Protein AF-0000000080256092 (afdb_homodimer)

Sequence (604 aa):
MPARNSEMHEEQRSQATSDVNTTTQETVRDSHRGDVFIAKLESSNLKTVIRILKSISSKKIAHFHAVESGIKFIIQEPGRFQMTAYLAKELFVQYDCRKGEVRFKVSLENVLNSLQMFVGIHGQATTALFTYKGEGHALKIQIEESGFHTDCEIKTINVDELVEVDFRHEDRLCRVICKSDCMRDAFQSILFWPSTAVTIKMSNRAPYFTLETVSDQGTSAATISKDSDYIENFECPNDIRFGYRQLMIKQAQKALAISEKTSIRIDGRGVLLMQFMIRTEEEVTTFIEFGCVPHIDVDEHEMPARNSEMHEEQRSQATSDVNTTTQETVRDSHRGDVFIAKLESSNLKTVIRILKSISSKKIAHFHAVESGIKFIIQEPGRFQMTAYLAKELFVQYDCRKGEVRFKVSLENVLNSLQMFVGIHGQATTALFTYKGEGHALKIQIEESGFHTDCEIKTINVDELVEVDFRHEDRLCRVICKSDCMRDAFQSILFWPSTAVTIKMSNRAPYFTLETVSDQGTSAATISKDSDYIENFECPNDIRFGYRQLMIKQAQKALAISEKTSIRIDGRGVLLMQFMIRTEEEVTTFIEFGCVPHIDVDEHE

Foldseek 3Di:
DDPDPPVPPPPDPPPPPCPDDPPPVVVVVVVQPLFQWKFKAKQQLLVVVLLQLVLLADQFKWKWKDAPQFIWTWDDDFPFKIKIWTDGNVRTPDTHRNVRMDIWIFHSVLVSVVSVVPNPDDPWMKMWMWTHNHPPAWIWIWMDTPNDIDIDTTDIHHDDDDRDQDDDPVQWQWKWKFFLVVVLVQLVQFLPDDAQKWKWKADPDPVGTKIKGDDPVGITMDGHRCPDPGTPDITHHHIDMFIGGSVLVVSCNSQSVQAGMKMWIAGPQRKIKIKGWHAGPVRDIIIMIMIGGTDDPPPPPD/DDDDCPPPPPPPPPPPPPPDDPPVVVVVVPVQPLFQWKFKAKQQLLVVVLLQLVLLADQFKWKWKDAPQFIWTWDDDPPFKIKIWTDGNVRTPDTHRNVRMDIWIFHSVLVSVVSVVANPPPDWMKMWMWTHNHPPAWIWIWMDTPNDIDIDTTDIHHDDDDRDQDADPVQWQWKWKFFLVVVLVQLVQFLPDDAQKWKWKAEPDPVGTKIKGDDPVGITMDGHRCPDPGTPDITHHHIDMFIGGSVLVVSCNSQSVQAGMKMWIAGPQRKIKIKGWHAGPVRDIIIMIMIGGTDDPPPPPD

Structure (mmCIF, N/CA/C/O backbone):
data_AF-0000000080256092-model_v1
#
loop_
_entity.id
_entity.type
_entity.pdbx_description
1 polymer 'Cell cycle checkpoint protein RAD1'
#
loop_
_atom_site.group_PDB
_atom_site.id
_atom_site.type_symbol
_atom_site.label_atom_id
_atom_site.label_alt_id
_atom_site.label_comp_id
_atom_site.label_asym_id
_atom_site.label_entity_id
_atom_site.label_seq_id
_atom_site.pdbx_PDB_ins_code
_atom_site.Cartn_x
_atom_site.Cartn_y
_atom_site.Cartn_z
_atom_site.occupancy
_atom_site.B_iso_or_equiv
_atom_site.auth_seq_id
_atom_site.auth_comp_id
_atom_site.auth_asym_id
_atom_site.auth_atom_id
_atom_site.pdbx_PDB_model_num
ATOM 1 N N . MET A 1 1 ? -65.938 50.094 -47.875 1 21.72 1 MET A N 1
ATOM 2 C CA . MET A 1 1 ? -66.25 50.094 -46.438 1 21.72 1 MET A CA 1
ATOM 3 C C . MET A 1 1 ? -64.938 49.875 -45.656 1 21.72 1 MET A C 1
ATOM 5 O O . MET A 1 1 ? -64 49.281 -46.156 1 21.72 1 MET A O 1
ATOM 9 N N . PRO A 1 2 ? -64.75 50.562 -44.375 1 21.36 2 PRO A N 1
ATOM 10 C CA . PRO A 1 2 ? -63.812 50.844 -43.25 1 21.36 2 PRO A CA 1
ATOM 11 C C . PRO A 1 2 ? -63.25 49.562 -42.625 1 21.36 2 PRO A C 1
ATOM 13 O O . PRO A 1 2 ? -63.969 48.656 -42.281 1 21.36 2 PRO A O 1
ATOM 16 N N . ALA A 1 3 ? -62.031 49.219 -43.188 1 20.95 3 ALA A N 1
ATOM 17 C CA . ALA A 1 3 ? -61.062 48.125 -42.969 1 20.95 3 ALA A CA 1
ATOM 18 C C . ALA A 1 3 ? -60.875 47.906 -41.469 1 20.95 3 ALA A C 1
ATOM 20 O O . ALA A 1 3 ? -61 46.75 -41 1 20.95 3 ALA A O 1
ATOM 21 N N . ARG A 1 4 ? -59.969 48.688 -40.781 1 20.55 4 ARG A N 1
ATOM 22 C CA . ARG A 1 4 ? -58.719 48.375 -40.094 1 20.55 4 ARG A CA 1
ATOM 23 C C . ARG A 1 4 ? -58.938 48.281 -38.594 1 20.55 4 ARG A C 1
ATOM 25 O O . ARG A 1 4 ? -58.75 49.281 -37.875 1 20.55 4 ARG A O 1
ATOM 32 N N . ASN A 1 5 ? -60.031 47.938 -38.094 1 20.33 5 ASN A N 1
ATOM 33 C CA . ASN A 1 5 ? -60.438 48.094 -36.719 1 20.33 5 ASN A CA 1
ATOM 34 C C . ASN A 1 5 ? -59.531 47.312 -35.75 1 20.33 5 ASN A C 1
ATOM 36 O O . ASN A 1 5 ? -59.844 46.156 -35.406 1 20.33 5 ASN A O 1
ATOM 40 N N . SER A 1 6 ? -58.125 47.188 -36.219 1 25.34 6 SER A N 1
ATOM 41 C CA . SER A 1 6 ? -57.25 46.219 -35.562 1 25.34 6 SER A CA 1
ATOM 42 C C . SER A 1 6 ? -57.094 46.531 -34.094 1 25.34 6 SER A C 1
ATOM 44 O O . SER A 1 6 ? -56.312 47.406 -33.688 1 25.34 6 SER A O 1
ATOM 46 N N . GLU A 1 7 ? -58.156 46.688 -33.312 1 23.16 7 GLU A N 1
ATOM 47 C CA . GLU A 1 7 ? -58.281 47 -31.875 1 23.16 7 GLU A CA 1
ATOM 48 C C . GLU A 1 7 ? -57.469 46.031 -31.031 1 23.16 7 GLU A C 1
ATOM 50 O O . GLU A 1 7 ? -57.812 44.875 -30.844 1 23.16 7 GLU A O 1
ATOM 55 N N . MET A 1 8 ? -56.062 45.938 -31.359 1 23.81 8 MET A N 1
ATOM 56 C CA . MET A 1 8 ? -55.094 45.062 -30.703 1 23.81 8 MET A CA 1
ATOM 57 C C . MET A 1 8 ? -55.094 45.281 -29.188 1 23.81 8 MET A C 1
ATOM 59 O O . MET A 1 8 ? -54.906 46.406 -28.719 1 23.81 8 MET A O 1
ATOM 63 N N . HIS A 1 9 ? -55.875 44.438 -28.406 1 21.67 9 HIS A N 1
ATOM 64 C CA . HIS A 1 9 ? -56.219 44.25 -27 1 21.67 9 HIS A CA 1
ATOM 65 C C . HIS A 1 9 ? -54.969 44.219 -26.125 1 21.67 9 HIS A C 1
ATOM 67 O O . HIS A 1 9 ? -54 43.531 -26.453 1 21.67 9 HIS A O 1
ATOM 73 N N . GLU A 1 10 ? -54.531 45.344 -25.594 1 22.73 10 GLU A N 1
ATOM 74 C CA . GLU A 1 10 ? -53.531 45.75 -24.609 1 22.73 10 GLU A CA 1
ATOM 75 C C . GLU A 1 10 ? -53.562 44.844 -23.391 1 22.73 10 GLU A C 1
ATOM 77 O O . GLU A 1 10 ? -54.5 44.906 -22.594 1 22.73 10 GLU A O 1
ATOM 82 N N . GLU A 1 11 ? -53.312 43.5 -23.594 1 21.84 11 GLU A N 1
ATOM 83 C CA . GLU A 1 11 ? -53.312 42.531 -22.484 1 21.84 11 GLU A CA 1
ATOM 84 C C . GLU A 1 11 ? -52.438 43.031 -21.328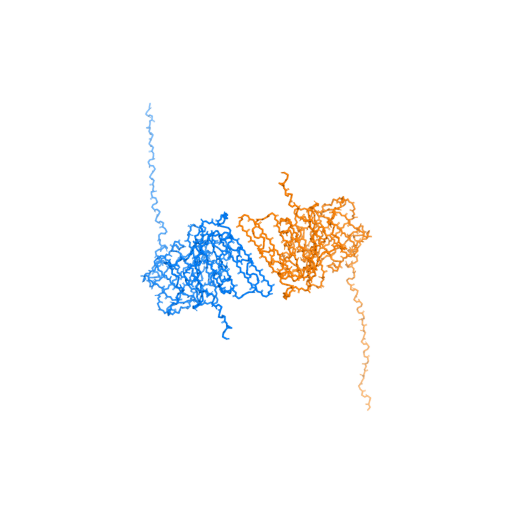 1 21.84 11 GLU A C 1
ATOM 86 O O . GLU A 1 11 ? -51.281 43.438 -21.547 1 21.84 11 GLU A O 1
ATOM 91 N N . GLN A 1 12 ? -52.969 43.5 -20.25 1 19.78 12 GLN A N 1
ATOM 92 C CA . GLN A 1 12 ? -52.531 43.938 -18.938 1 19.78 12 GLN A CA 1
ATOM 93 C C . GLN A 1 12 ? -51.656 42.875 -18.266 1 19.78 12 GLN A C 1
ATOM 95 O O . GLN A 1 12 ? -52.094 41.781 -18 1 19.78 12 GLN A O 1
ATOM 100 N N . ARG A 1 13 ? -50.312 42.781 -18.578 1 20.08 13 ARG A N 1
ATOM 101 C CA . ARG A 1 13 ? -49.25 42 -17.969 1 20.08 13 ARG A CA 1
ATOM 102 C C . ARG A 1 13 ? -49.219 42.188 -16.469 1 20.08 13 ARG A C 1
ATOM 104 O O . ARG A 1 13 ? -48.875 43.281 -15.984 1 20.08 13 ARG A O 1
ATOM 111 N N . SER A 1 14 ? -50.219 41.656 -15.719 1 21.25 14 SER A N 1
ATOM 112 C CA . SER A 1 14 ? -50.188 41.656 -14.266 1 21.25 14 SER A CA 1
ATOM 113 C C . SER A 1 14 ? -48.844 41.156 -13.727 1 21.25 14 SER A C 1
ATOM 115 O O . SER A 1 14 ? -48.344 40.125 -14.164 1 21.25 14 SER A O 1
ATOM 117 N N . GLN A 1 15 ? -47.938 42.062 -13.469 1 20.92 15 GLN A N 1
ATOM 118 C CA . GLN A 1 15 ? -46.656 41.906 -12.773 1 20.92 15 GLN A CA 1
ATOM 119 C C . GLN A 1 15 ? -46.812 41.188 -11.445 1 20.92 15 GLN A C 1
ATOM 121 O O . GLN A 1 15 ? -47.344 41.75 -10.484 1 20.92 15 GLN A O 1
ATOM 126 N N . ALA A 1 16 ? -47.219 39.875 -11.422 1 27.52 16 ALA A N 1
ATOM 127 C CA . ALA A 1 16 ? -47.188 39.062 -10.211 1 27.52 16 ALA A CA 1
ATOM 128 C C . ALA A 1 16 ? -45.875 39.188 -9.477 1 27.52 16 ALA A C 1
ATOM 130 O O . ALA A 1 16 ? -44.812 38.812 -10 1 27.52 16 ALA A O 1
ATOM 131 N N . THR A 1 17 ? -45.688 40.312 -8.719 1 24.11 17 THR A N 1
ATOM 132 C CA . THR A 1 17 ? -44.625 40.562 -7.773 1 24.11 17 THR A CA 1
ATOM 133 C C . THR A 1 17 ? -44.438 39.344 -6.848 1 24.11 17 THR A C 1
ATOM 135 O O . THR A 1 17 ? -45.344 39 -6.105 1 24.11 17 THR A O 1
ATOM 138 N N . SER A 1 18 ? -43.719 38.344 -7.316 1 26.69 18 SER A N 1
ATOM 139 C CA . SER A 1 18 ? -43.312 37.156 -6.578 1 26.69 18 SER A CA 1
ATOM 140 C C . SER A 1 18 ? -42.688 37.531 -5.234 1 26.69 18 SER A C 1
ATOM 142 O O . SER A 1 18 ? -41.625 38.156 -5.18 1 26.69 18 SER A O 1
ATOM 144 N N . ASP A 1 19 ? -43.5 37.906 -4.262 1 30.81 19 ASP A N 1
ATOM 145 C CA . ASP A 1 19 ? -43.094 38.062 -2.861 1 30.81 19 ASP A CA 1
ATOM 146 C C . ASP A 1 19 ? -42.406 36.781 -2.355 1 30.81 19 ASP A C 1
ATOM 148 O O . ASP A 1 19 ? -43.062 35.844 -1.94 1 30.81 19 ASP A O 1
ATOM 152 N N . VAL A 1 20 ? -41.5 36.156 -3.076 1 29.36 20 VAL A N 1
ATOM 153 C CA . VAL A 1 20 ? -40.812 34.906 -2.736 1 29.36 20 VAL A CA 1
ATOM 154 C C . VAL A 1 20 ? -40.375 34.938 -1.275 1 29.36 20 VAL A C 1
ATOM 156 O O . VAL A 1 20 ? -40.281 36.031 -0.674 1 29.36 20 VAL A O 1
ATOM 159 N N . ASN A 1 21 ? -39.5 33.844 -0.81 1 31 21 ASN A N 1
ATOM 160 C CA . ASN A 1 21 ? -38.969 32.938 0.208 1 31 21 ASN A CA 1
ATOM 161 C C . ASN A 1 21 ? -37.938 33.625 1.098 1 31 21 ASN A C 1
ATOM 163 O O . ASN A 1 21 ? -36.781 33.219 1.142 1 31 21 ASN A O 1
ATOM 167 N N . THR A 1 22 ? -37.938 34.969 1.221 1 34.88 22 THR A N 1
ATOM 168 C CA . THR A 1 22 ? -37 35.656 2.074 1 34.88 22 THR A CA 1
ATOM 169 C C . THR A 1 22 ? -37.219 35.281 3.541 1 34.88 22 THR A C 1
ATOM 171 O O . THR A 1 22 ? -36.375 35.594 4.395 1 34.88 22 THR A O 1
ATOM 174 N N . THR A 1 23 ? -38.281 34.781 3.885 1 35.56 23 THR A N 1
ATOM 175 C CA . THR A 1 23 ? -38.656 34.719 5.293 1 35.56 23 THR A CA 1
ATOM 176 C C . THR A 1 23 ? -37.781 33.719 6.043 1 35.56 23 THR A C 1
ATOM 178 O O . THR A 1 23 ? -37.375 33.969 7.176 1 35.56 23 THR A O 1
ATOM 181 N N . THR A 1 24 ? -37.531 32.531 5.441 1 38.38 24 THR A N 1
ATOM 182 C CA . THR A 1 24 ? -36.938 31.469 6.238 1 38.38 24 THR A CA 1
ATOM 183 C C . THR A 1 24 ? -35.469 31.75 6.531 1 38.38 24 THR A C 1
ATOM 185 O O . THR A 1 24 ? -34.938 31.266 7.523 1 38.38 24 THR A O 1
ATOM 188 N N . GLN A 1 25 ? -34.812 32.5 5.734 1 38.47 25 GLN A N 1
ATOM 189 C CA . GLN A 1 25 ? -33.406 32.781 6 1 38.47 25 GLN A CA 1
ATOM 190 C C . GLN A 1 25 ? -33.25 33.719 7.191 1 38.47 25 GLN A C 1
ATOM 192 O O . GLN A 1 25 ? -32.25 33.719 7.883 1 38.47 25 GLN A O 1
ATOM 197 N N . GLU A 1 26 ? -34.156 34.594 7.434 1 40.19 26 GLU A N 1
ATOM 198 C CA . GLU A 1 26 ? -34.062 35.625 8.484 1 40.19 26 GLU A CA 1
ATOM 199 C C . GLU A 1 26 ? -34.219 34.969 9.867 1 40.19 26 GLU A C 1
ATOM 201 O O . GLU A 1 26 ? -33.562 35.375 10.82 1 40.19 26 GLU A O 1
ATOM 206 N N . THR A 1 27 ? -35.031 33.969 10.062 1 42.28 27 THR A N 1
ATOM 207 C CA . THR A 1 27 ? -35.312 33.406 11.375 1 42.28 27 THR A CA 1
ATOM 208 C C . THR A 1 27 ? -34.125 32.625 11.906 1 42.28 27 THR A C 1
ATOM 210 O O . THR A 1 27 ? -33.906 32.531 13.125 1 42.28 27 THR A O 1
ATOM 213 N N . VAL A 1 28 ? -33.406 31.938 11.148 1 45.72 28 VAL A N 1
ATOM 214 C CA . VAL A 1 28 ? -32.25 31.203 11.633 1 45.72 28 VAL A CA 1
ATOM 215 C C . VAL A 1 28 ? -31.141 32.156 12.047 1 45.72 28 VAL A C 1
ATOM 217 O O . VAL A 1 28 ? -30.281 31.828 12.867 1 45.72 28 VAL A O 1
ATOM 220 N N . ARG A 1 29 ? -31.031 33.281 11.445 1 46.31 29 ARG A N 1
ATOM 221 C CA . ARG A 1 29 ? -30.031 34.281 11.812 1 46.31 29 ARG A CA 1
ATOM 222 C C . ARG A 1 29 ? -30.25 34.781 13.234 1 46.31 29 ARG A C 1
ATOM 224 O O . ARG A 1 29 ? -29.281 35.062 13.953 1 46.31 29 ARG A O 1
ATOM 231 N N . ASP A 1 30 ? -31.484 34.875 13.594 1 53.22 30 ASP A N 1
ATOM 232 C CA . ASP A 1 30 ? -31.812 35.531 14.859 1 53.22 30 ASP A CA 1
ATOM 233 C C . ASP A 1 30 ? -31.516 34.594 16.031 1 53.22 30 ASP A C 1
ATOM 235 O O . ASP A 1 30 ? -31.109 35.062 17.109 1 53.22 30 ASP A O 1
ATOM 239 N N . SER A 1 31 ? -31.609 33.25 15.844 1 64.19 31 SER A N 1
ATOM 240 C CA . SER A 1 31 ? -31.578 32.344 16.984 1 64.19 31 SER A CA 1
ATOM 241 C C . SER A 1 31 ? -30.156 32.156 17.5 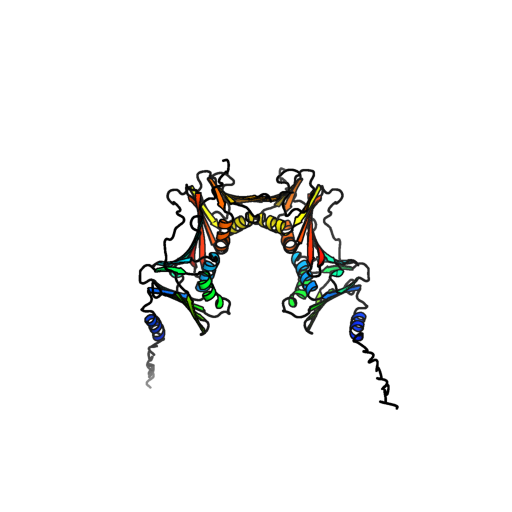1 64.19 31 SER A C 1
ATOM 243 O O . SER A 1 31 ? -29.953 31.641 18.609 1 64.19 31 SER A O 1
ATOM 245 N N . HIS A 1 32 ? -29.203 32.688 16.844 1 73 32 HIS A N 1
ATOM 246 C CA . HIS A 1 32 ? -27.844 32.438 17.328 1 73 32 HIS A CA 1
ATOM 247 C C . HIS A 1 32 ? -27.125 33.75 17.609 1 73 32 HIS A C 1
ATOM 249 O O . HIS A 1 32 ? -25.922 33.875 17.375 1 73 32 HIS A O 1
ATOM 255 N N . ARG A 1 33 ? -27.906 34.719 18.016 1 75.44 33 ARG A N 1
ATOM 256 C CA . ARG A 1 33 ? -27.375 36.031 18.281 1 75.44 33 ARG A CA 1
ATOM 257 C C . ARG A 1 33 ? -26.359 36 19.422 1 75.44 33 ARG A C 1
ATOM 259 O O . ARG A 1 33 ? -25.406 36.781 19.438 1 75.44 33 ARG A O 1
ATOM 266 N N . GLY A 1 34 ? -26.484 35.031 20.25 1 85.75 34 GLY A N 1
ATOM 267 C CA . GLY A 1 34 ? -25.609 34.969 21.391 1 85.75 34 GLY A CA 1
ATOM 268 C C . GLY A 1 34 ? -24.375 34.125 21.156 1 85.75 34 GLY A C 1
ATOM 269 O O . GLY A 1 34 ? -23.453 34.094 21.969 1 85.75 34 GLY A O 1
ATOM 270 N N . ASP A 1 35 ? -24.297 33.594 20.016 1 92.38 35 ASP A N 1
ATOM 271 C CA . ASP A 1 35 ? -23.156 32.719 19.734 1 92.38 35 ASP A CA 1
ATOM 272 C C . ASP A 1 35 ? -21.953 33.531 19.25 1 92.38 35 ASP A C 1
ATOM 274 O O . ASP A 1 35 ? -22.109 34.438 18.438 1 92.38 35 ASP A O 1
ATOM 278 N N . VAL A 1 36 ? -20.812 33.281 19.797 1 93.75 36 VAL A N 1
ATOM 279 C CA . VAL A 1 36 ? -19.594 34 19.438 1 93.75 36 VAL A CA 1
ATOM 280 C C . VAL A 1 36 ? -18.984 33.375 18.188 1 93.75 36 VAL A C 1
ATOM 282 O O . VAL A 1 36 ? -18.125 34 17.547 1 93.75 36 VAL A O 1
ATOM 285 N N . PHE A 1 37 ? -19.391 32.219 17.875 1 94.56 37 PHE A N 1
ATOM 286 C CA . PHE A 1 37 ? -18.891 31.516 16.703 1 94.56 37 PHE A CA 1
ATOM 287 C C . PHE A 1 37 ? -20 30.719 16.016 1 94.56 37 PHE A C 1
ATOM 289 O O . PHE A 1 37 ? -20.766 30.016 16.688 1 94.56 37 PHE A O 1
ATOM 296 N N . ILE A 1 38 ? -20.094 30.875 14.695 1 95.12 38 ILE A N 1
ATOM 297 C CA . ILE A 1 38 ? -21.062 30.156 13.875 1 95.12 38 ILE A CA 1
ATOM 298 C C . ILE A 1 38 ? -20.406 29.75 12.547 1 95.12 38 ILE A C 1
ATOM 300 O O . ILE A 1 38 ? -19.766 30.578 11.898 1 95.12 38 ILE A O 1
ATOM 304 N N . ALA A 1 39 ? -20.516 28.531 12.211 1 96.62 39 ALA A N 1
ATOM 305 C CA . ALA A 1 39 ? -20.047 28.062 10.914 1 96.62 39 ALA A CA 1
ATOM 306 C C . ALA A 1 39 ? -20.953 26.969 10.359 1 96.62 39 ALA A C 1
ATOM 308 O O . ALA A 1 39 ? -21.359 26.047 11.086 1 96.62 39 ALA A O 1
ATOM 309 N N . LYS A 1 40 ? -21.266 27.109 9.086 1 95.25 40 LYS A N 1
ATOM 310 C CA . LYS A 1 40 ? -22.172 26.156 8.461 1 95.25 40 LYS A CA 1
ATOM 311 C C . LYS A 1 40 ? -21.531 25.5 7.238 1 95.25 40 LYS A C 1
ATOM 313 O O . LYS A 1 40 ? -20.953 26.188 6.395 1 95.25 40 LYS A O 1
ATOM 318 N N . LEU A 1 41 ? -21.641 24.203 7.191 1 92.06 41 LEU A N 1
ATOM 319 C CA . LEU A 1 41 ? -21.156 23.406 6.07 1 92.06 41 LEU A CA 1
ATOM 320 C C . LEU A 1 41 ? -22.312 22.734 5.344 1 92.06 41 LEU A C 1
ATOM 322 O O . LEU A 1 41 ? -23.297 22.328 5.973 1 92.06 41 LEU A O 1
ATOM 326 N N . GLU A 1 42 ? -22.031 22.609 4.023 1 88.88 42 GLU A N 1
ATOM 327 C CA . GLU A 1 42 ? -23.016 21.875 3.232 1 88.88 42 GLU A CA 1
ATOM 328 C C . GLU A 1 42 ? -22.375 20.734 2.455 1 88.88 42 GLU A C 1
ATOM 330 O O . GLU A 1 42 ? -21.234 20.859 2 1 88.88 42 GLU A O 1
ATOM 335 N N . SER A 1 43 ? -23.062 19.656 2.148 1 81.94 43 SER A N 1
ATOM 336 C CA . SER A 1 43 ? -22.875 18.453 1.362 1 81.94 43 SER A CA 1
ATOM 337 C C . SER A 1 43 ? -21.406 18.188 1.092 1 81.94 43 SER A C 1
ATOM 339 O O . SER A 1 43 ? -20.641 17.859 2.01 1 81.94 43 SER A O 1
ATOM 341 N N . SER A 1 44 ? -20.859 18.609 -0.155 1 81 44 SER A N 1
ATOM 342 C CA . SER A 1 44 ? -19.531 18.203 -0.617 1 81 44 SER A CA 1
ATOM 343 C C . SER A 1 44 ? -18.438 18.734 0.309 1 81 44 SER A C 1
ATOM 345 O O . SER A 1 44 ? -17.5 18.016 0.651 1 81 44 SER A O 1
ATOM 347 N N . ASN A 1 45 ? -18.672 19.875 0.831 1 88 45 ASN A N 1
ATOM 348 C CA . ASN A 1 45 ? -17.656 20.453 1.7 1 88 45 ASN A CA 1
ATOM 349 C C . ASN A 1 45 ? -17.641 19.797 3.076 1 88 45 ASN A C 1
ATOM 351 O O . ASN A 1 45 ? -16.594 19.672 3.709 1 88 45 ASN A O 1
ATOM 355 N N . LEU A 1 46 ? -18.766 19.375 3.436 1 90.5 46 LEU A N 1
ATOM 356 C CA . LEU A 1 46 ? -18.828 18.641 4.695 1 90.5 46 LEU A CA 1
ATOM 357 C C . LEU A 1 46 ? -18.031 17.344 4.617 1 90.5 46 LEU A C 1
ATOM 359 O O . LEU A 1 46 ? -17.25 17.047 5.527 1 90.5 46 LEU A O 1
ATOM 363 N N . LYS A 1 47 ? -18.172 16.672 3.539 1 89.19 47 LYS A N 1
ATOM 364 C CA . LYS A 1 47 ? -17.422 15.438 3.338 1 89.19 47 LYS A CA 1
ATOM 365 C C . LYS A 1 47 ? -15.922 15.703 3.355 1 89.19 47 LYS A C 1
ATOM 367 O O . LYS A 1 47 ? -15.156 14.945 3.961 1 89.19 47 LYS A O 1
ATOM 372 N N . THR A 1 48 ? -15.562 16.734 2.746 1 90.88 48 THR A N 1
ATOM 373 C CA . THR A 1 48 ? -14.156 17.094 2.674 1 90.88 48 THR A CA 1
ATOM 374 C C . THR A 1 48 ? -13.609 17.422 4.059 1 90.88 48 THR A C 1
ATOM 376 O O . THR A 1 48 ? -12.516 16.969 4.426 1 90.88 48 THR A O 1
ATOM 379 N N . VAL A 1 49 ? -14.359 18.141 4.762 1 93.25 49 VAL A N 1
ATOM 380 C CA . VAL A 1 49 ? -13.93 18.531 6.098 1 93.25 49 VAL A CA 1
ATOM 381 C C . VAL A 1 49 ? -13.789 17.297 6.984 1 93.25 49 VAL A C 1
ATOM 383 O O . VAL A 1 49 ? -12.82 17.188 7.738 1 93.25 49 VAL A O 1
ATOM 386 N N . ILE A 1 50 ? -14.672 16.453 6.844 1 93.25 50 ILE A N 1
ATOM 387 C CA . ILE A 1 50 ? -14.602 15.211 7.617 1 93.25 50 ILE A CA 1
ATOM 388 C C . ILE A 1 50 ? -13.328 14.445 7.258 1 93.25 50 ILE A C 1
ATOM 390 O O . ILE A 1 50 ? -12.625 13.953 8.141 1 93.25 50 ILE A O 1
ATOM 394 N N . ARG A 1 51 ? -13.016 14.383 6.004 1 93.19 51 ARG A N 1
ATOM 395 C CA . ARG A 1 51 ? -11.82 13.695 5.535 1 93.19 51 ARG A CA 1
ATOM 396 C C . ARG A 1 51 ? -10.562 14.336 6.113 1 93.19 51 ARG A C 1
ATOM 398 O O . ARG A 1 51 ? -9.641 13.641 6.535 1 93.19 51 ARG A O 1
ATOM 405 N N . ILE A 1 52 ? -10.562 15.594 6.145 1 95.5 52 ILE A N 1
ATOM 406 C CA . ILE A 1 52 ? -9.43 16.344 6.66 1 95.5 52 ILE A CA 1
ATOM 407 C C . ILE A 1 52 ? -9.258 16.062 8.148 1 95.5 52 ILE A C 1
ATOM 409 O O . ILE A 1 52 ? -8.156 15.742 8.609 1 95.5 52 ILE A O 1
ATOM 413 N N . LEU A 1 53 ? -10.312 16.125 8.852 1 95.44 53 LEU A N 1
ATOM 414 C CA . LEU A 1 53 ? -10.242 15.914 10.297 1 95.44 53 LEU A CA 1
ATOM 415 C C . LEU A 1 53 ? -9.875 14.469 10.625 1 95.44 53 LEU A C 1
ATOM 417 O O . LEU A 1 53 ? -9.148 14.211 11.586 1 95.44 53 LEU A O 1
ATOM 421 N N . LYS A 1 54 ? -10.328 13.578 9.797 1 94.5 54 LYS A N 1
ATOM 422 C CA . LYS A 1 54 ? -9.977 12.172 9.984 1 94.5 54 LYS A CA 1
ATOM 423 C C . LYS A 1 54 ? -8.477 11.945 9.773 1 94.5 54 LYS A C 1
ATOM 425 O O . LYS A 1 54 ? -7.879 11.078 10.422 1 94.5 54 LYS A O 1
ATOM 430 N N . SER A 1 55 ? -7.953 12.68 8.945 1 95.94 55 SER A N 1
ATOM 431 C CA . SER A 1 55 ? -6.562 12.477 8.562 1 95.94 55 SER A CA 1
ATOM 432 C C . SER A 1 55 ? -5.613 12.93 9.672 1 95.94 55 SER A C 1
ATOM 434 O O . SER A 1 55 ? -4.438 12.555 9.672 1 95.94 55 SER A O 1
ATOM 436 N N . ILE A 1 56 ? -6.098 13.711 10.562 1 95.62 56 ILE A N 1
ATOM 437 C CA . ILE A 1 56 ? -5.223 14.133 11.656 1 95.62 56 ILE A CA 1
ATOM 438 C C . ILE A 1 56 ? -5.699 13.516 12.961 1 95.62 56 ILE A C 1
ATOM 440 O O . ILE A 1 56 ? -5.152 13.805 14.031 1 95.62 56 ILE A O 1
ATOM 444 N N . SER A 1 57 ? -6.746 12.734 12.812 1 83.25 57 SER A N 1
ATOM 445 C CA . SER A 1 57 ? -7.422 12.25 14.008 1 83.25 57 SER A CA 1
ATOM 446 C C . SER A 1 57 ? -6.562 11.234 14.758 1 83.25 57 SER A C 1
ATOM 448 O O . SER A 1 57 ? -5.977 10.336 14.141 1 83.25 57 SER A O 1
ATOM 450 N N . SER A 1 58 ? -6.355 11.547 15.891 1 80.44 58 SER A N 1
ATOM 451 C CA . SER A 1 58 ? -5.75 10.695 16.906 1 80.44 58 SER A CA 1
ATOM 452 C C . SER A 1 58 ? -6.574 10.695 18.188 1 80.44 58 SER A C 1
ATOM 454 O O . SER A 1 58 ? -7.629 11.328 18.25 1 80.44 58 SER A O 1
ATOM 456 N N . LYS A 1 59 ? -6.297 9.852 19.078 1 75.69 59 LYS A N 1
ATOM 457 C CA . LYS A 1 59 ? -7.023 9.805 20.344 1 75.69 59 LYS A CA 1
ATOM 458 C C . LYS A 1 59 ? -6.73 11.031 21.203 1 75.69 59 LYS A C 1
ATOM 460 O O . LYS A 1 59 ? -7.309 11.195 22.266 1 75.69 59 LYS A O 1
ATOM 465 N N . LYS A 1 60 ? -6.152 11.992 20.641 1 79.88 60 LYS A N 1
ATOM 466 C CA . LYS A 1 60 ? -5.727 13.164 21.406 1 79.88 60 LYS A CA 1
ATOM 467 C C . LYS A 1 60 ? -6.762 14.281 21.312 1 79.88 60 LYS A C 1
ATOM 469 O O . LYS A 1 60 ? -7.57 14.312 20.391 1 79.88 60 LYS A O 1
ATOM 474 N N . ILE A 1 61 ? -6.707 15.086 22.328 1 92.31 61 ILE A N 1
ATOM 475 C CA . ILE A 1 61 ? -7.52 16.297 22.359 1 92.31 61 ILE A CA 1
ATOM 476 C C . ILE A 1 61 ? -6.938 17.344 21.406 1 92.31 61 ILE A C 1
ATOM 478 O O . ILE A 1 61 ? -5.719 17.531 21.344 1 92.31 61 ILE A O 1
ATOM 482 N N . ALA A 1 62 ? -7.832 18.016 20.703 1 95.19 62 ALA A N 1
ATOM 483 C CA . ALA A 1 62 ? -7.383 18.984 19.703 1 95.19 62 ALA A CA 1
ATOM 484 C C . ALA A 1 62 ? -7.594 20.422 20.203 1 95.19 62 ALA A C 1
ATOM 486 O O . ALA A 1 62 ? -8.539 20.703 20.938 1 95.19 62 ALA A O 1
ATOM 487 N N . HIS A 1 63 ? -6.672 21.266 19.812 1 95.06 63 HIS A N 1
ATOM 488 C CA . HIS A 1 63 ? -6.883 22.703 19.969 1 95.06 63 HIS A CA 1
ATOM 489 C C . HIS A 1 63 ? -7.707 23.266 18.812 1 95.06 63 HIS A C 1
ATOM 491 O O . HIS A 1 63 ? -7.391 23.031 17.641 1 95.06 63 HIS A O 1
ATOM 497 N N . PHE A 1 64 ? -8.758 23.875 19.203 1 96.31 64 PHE A N 1
ATOM 498 C CA . PHE A 1 64 ? -9.586 24.594 18.25 1 96.31 64 PHE A CA 1
ATOM 499 C C . PHE A 1 64 ? -9.258 26.094 18.266 1 96.31 64 PHE A C 1
ATOM 501 O O . PHE A 1 64 ? -9.242 26.719 19.328 1 96.31 64 PHE A O 1
ATOM 508 N N . HIS A 1 65 ? -8.945 26.594 17.047 1 95.94 65 HIS A N 1
ATOM 509 C CA . HIS A 1 65 ? -8.602 28 16.906 1 95.94 65 HIS A CA 1
ATOM 510 C C . HIS A 1 65 ? -9.297 28.609 15.695 1 95.94 65 HIS A C 1
ATOM 512 O O . HIS A 1 65 ? -8.938 28.328 14.555 1 95.94 65 HIS A O 1
ATOM 518 N N . ALA A 1 66 ? -10.281 29.5 15.961 1 96.94 66 ALA A N 1
ATOM 519 C CA . ALA A 1 66 ? -11.008 30.156 14.875 1 96.94 66 ALA A CA 1
ATOM 520 C C . ALA A 1 66 ? -10.695 31.641 14.844 1 96.94 66 ALA A C 1
ATOM 522 O O . ALA A 1 66 ? -10.664 32.312 15.883 1 96.94 66 ALA A O 1
ATOM 523 N N . VAL A 1 67 ? -10.406 32.062 13.656 1 96.62 67 VAL A N 1
ATOM 524 C CA . VAL A 1 67 ? -10.258 33.5 13.375 1 96.62 67 VAL A CA 1
ATOM 525 C C . VAL A 1 67 ? -11.094 33.875 12.148 1 96.62 67 VAL A C 1
ATOM 527 O O . VAL A 1 67 ? -11.891 33.062 11.664 1 96.62 67 VAL A O 1
ATOM 530 N N . GLU A 1 68 ? -10.938 35.031 11.703 1 95.69 68 GLU A N 1
ATOM 531 C CA . GLU A 1 68 ? -11.758 35.531 10.617 1 95.69 68 GLU A CA 1
ATOM 532 C C . GLU A 1 68 ? -11.508 34.75 9.328 1 95.69 68 GLU A C 1
ATOM 534 O O . GLU A 1 68 ? -12.406 34.594 8.5 1 95.69 68 GLU A O 1
ATOM 539 N N . SER A 1 69 ? -10.312 34.25 9.234 1 95.31 69 SER A N 1
ATOM 540 C CA . SER A 1 69 ? -9.93 33.656 7.957 1 95.31 69 SER A CA 1
ATOM 541 C C . SER A 1 69 ? -10.281 32.188 7.914 1 95.31 69 SER A C 1
ATOM 543 O O . SER A 1 69 ? -10.266 31.562 6.844 1 95.31 69 SER A O 1
ATOM 545 N N . GLY A 1 70 ? -10.539 31.594 9.086 1 96.88 70 GLY A N 1
ATOM 546 C CA . GLY A 1 70 ? -10.852 30.172 9.086 1 96.88 70 GLY A CA 1
ATOM 547 C C . GLY A 1 70 ? -10.586 29.5 10.414 1 96.88 70 GLY A C 1
ATOM 548 O O . GLY A 1 70 ? -10.469 30.172 11.445 1 96.88 70 GLY A O 1
ATOM 549 N N . ILE A 1 71 ? -10.539 28.188 10.352 1 97.56 71 ILE A N 1
ATOM 550 C CA . ILE A 1 71 ? -10.422 27.391 11.562 1 97.56 71 ILE A CA 1
ATOM 551 C C . ILE A 1 71 ? -9.164 26.516 11.492 1 97.56 71 ILE A C 1
ATOM 553 O O . ILE A 1 71 ? -8.844 25.969 10.445 1 97.56 71 ILE A O 1
ATOM 557 N N . LYS A 1 72 ? -8.492 26.391 12.617 1 96.56 72 LYS A N 1
ATOM 558 C CA . LYS A 1 72 ? -7.398 25.438 12.766 1 96.56 72 LYS A CA 1
ATOM 559 C C . LYS A 1 72 ? -7.719 24.406 13.836 1 96.56 72 LYS A C 1
ATOM 561 O O . LYS A 1 72 ? -8.172 24.75 14.93 1 96.56 72 LYS A O 1
ATOM 566 N N . PHE A 1 73 ? -7.531 23.203 13.492 1 96.44 73 PHE A N 1
ATOM 567 C CA . PHE A 1 73 ? -7.465 22.109 14.461 1 96.44 73 PHE A CA 1
ATOM 568 C C . PHE A 1 73 ? -6.027 21.656 14.656 1 96.44 73 PHE A C 1
ATOM 570 O O . PHE A 1 73 ? -5.34 21.328 13.68 1 96.44 73 PHE A O 1
ATOM 577 N N . ILE A 1 74 ? -5.582 21.609 15.922 1 95.44 74 ILE A N 1
ATOM 578 C CA . ILE A 1 74 ? -4.184 21.281 16.188 1 95.44 74 ILE A CA 1
ATOM 579 C C . ILE A 1 74 ? -4.098 20.109 17.156 1 95.44 74 ILE A C 1
ATOM 581 O O . ILE A 1 74 ? -4.695 20.156 18.234 1 95.44 74 ILE A O 1
ATOM 585 N N . ILE A 1 75 ? -3.414 19.125 16.719 1 94.31 75 ILE A N 1
ATOM 586 C CA . ILE A 1 75 ? -3.062 18.031 17.609 1 94.31 75 ILE A CA 1
ATOM 587 C C . ILE A 1 75 ? -1.552 18 17.828 1 94.31 75 ILE A C 1
ATOM 589 O O . ILE A 1 75 ? -0.779 18.281 16.906 1 94.31 75 ILE A O 1
ATOM 593 N N . GLN A 1 76 ? -1.203 17.734 19.094 1 91.12 76 GLN A N 1
ATOM 594 C CA . GLN A 1 76 ? 0.236 17.781 19.328 1 91.12 76 GLN A CA 1
ATOM 595 C C . GLN A 1 76 ? 0.652 16.812 20.422 1 91.12 76 GLN A C 1
ATOM 597 O O . GLN A 1 76 ? -0.171 16.391 21.234 1 91.12 76 GLN A O 1
ATOM 602 N N . GLU A 1 77 ? 1.775 16.344 20.297 1 90 77 GLU A N 1
ATOM 603 C CA . GLU A 1 77 ? 2.598 15.797 21.359 1 90 77 GLU A CA 1
ATOM 604 C C . GLU A 1 77 ? 3.781 16.703 21.672 1 90 77 GLU A C 1
ATOM 606 O O . GLU A 1 77 ? 4.785 16.703 20.953 1 90 77 GLU A O 1
ATOM 611 N N . PRO A 1 78 ? 3.529 17.469 22.734 1 86.38 78 PRO A N 1
ATOM 612 C CA . PRO A 1 78 ? 4.512 18.516 23 1 86.38 78 PRO A CA 1
ATOM 613 C C . PRO A 1 78 ? 5.949 18.016 22.953 1 86.38 78 PRO A C 1
ATOM 615 O O . PRO A 1 78 ? 6.27 16.984 23.531 1 86.38 78 PRO A O 1
ATOM 618 N N . GLY A 1 79 ? 6.719 18.703 22.219 1 87.62 79 GLY A N 1
ATOM 619 C CA . GLY A 1 79 ? 8.133 18.406 22.094 1 87.62 79 GLY A CA 1
ATOM 620 C C . GLY A 1 79 ? 8.422 17.312 21.078 1 87.62 79 GLY A C 1
ATOM 621 O O . GLY A 1 79 ? 9.57 16.922 20.875 1 87.62 79 GLY A O 1
ATOM 622 N N . ARG A 1 80 ? 7.445 16.875 20.453 1 91.44 80 ARG A N 1
ATOM 623 C CA . ARG A 1 80 ? 7.648 15.773 19.516 1 91.44 80 ARG A CA 1
ATOM 624 C C . ARG A 1 80 ? 7.098 16.141 18.125 1 91.44 80 ARG A C 1
ATOM 626 O O . ARG A 1 80 ? 7.859 16.297 17.172 1 91.44 80 ARG A O 1
ATOM 633 N N . PHE A 1 81 ? 5.824 16.297 18.094 1 93.81 81 PHE A N 1
ATOM 634 C CA . PHE A 1 81 ? 5.27 16.656 16.797 1 93.81 81 PHE A CA 1
ATOM 635 C C . PHE A 1 81 ? 3.973 17.438 16.953 1 93.81 81 PHE A C 1
ATOM 637 O O . PHE A 1 81 ? 3.43 17.531 18.062 1 93.81 81 PHE A O 1
ATOM 644 N N . GLN A 1 82 ? 3.561 18.062 15.906 1 95.06 82 GLN A N 1
ATOM 645 C CA . GLN A 1 82 ? 2.314 18.812 15.82 1 95.06 82 GLN A CA 1
ATOM 646 C C . GLN A 1 82 ? 1.669 18.672 14.445 1 95.06 82 GLN A C 1
ATOM 648 O O . GLN A 1 82 ? 2.359 18.688 13.422 1 95.06 82 GLN A O 1
ATOM 653 N N . MET A 1 83 ? 0.401 18.422 14.414 1 96.06 83 MET A N 1
ATOM 654 C CA . MET A 1 83 ? -0.375 18.438 13.172 1 96.06 83 MET A CA 1
ATOM 655 C C . MET A 1 83 ? -1.448 19.516 13.219 1 96.06 83 MET A C 1
ATOM 657 O O . MET A 1 83 ? -2.176 19.641 14.203 1 96.06 83 MET A O 1
ATOM 661 N N . THR A 1 84 ? -1.566 20.281 12.211 1 96.5 84 THR A N 1
ATOM 662 C CA . THR A 1 84 ? -2.549 21.344 12.109 1 96.5 84 THR A CA 1
ATOM 663 C C . THR A 1 84 ? -3.383 21.203 10.844 1 96.5 84 THR A C 1
ATOM 665 O O . THR A 1 84 ? -2.842 21.188 9.734 1 96.5 84 THR A O 1
ATOM 668 N N . ALA A 1 85 ? -4.625 21.094 10.984 1 97.25 85 ALA A N 1
ATOM 669 C CA . ALA A 1 85 ? -5.551 21.188 9.859 1 97.25 85 ALA A CA 1
ATOM 670 C C . ALA A 1 85 ? -6.145 22.594 9.75 1 97.25 85 ALA A C 1
ATOM 672 O O . ALA A 1 85 ? -6.723 23.109 10.711 1 97.25 85 ALA A O 1
ATOM 673 N N . TYR A 1 86 ? -6.023 23.141 8.633 1 97.25 86 TYR A N 1
ATOM 674 C CA . TYR A 1 86 ? -6.594 24.453 8.367 1 97.25 86 TYR A CA 1
ATOM 675 C C . TYR A 1 86 ? -7.84 24.328 7.496 1 97.25 86 TYR A C 1
ATOM 677 O O . TYR A 1 86 ? -7.793 23.75 6.41 1 97.25 86 TYR A O 1
ATOM 685 N N . LEU A 1 87 ? -8.906 24.891 7.988 1 96.69 87 LEU A N 1
ATOM 686 C CA . LEU A 1 87 ? -10.148 25 7.227 1 96.69 87 LEU A CA 1
ATOM 687 C C . LEU A 1 87 ? -10.438 26.453 6.855 1 96.69 87 LEU A C 1
ATOM 689 O O . LEU A 1 87 ? -10.844 27.234 7.707 1 96.69 87 LEU A O 1
ATOM 693 N N . ALA A 1 88 ? -10.281 26.688 5.609 1 95.38 88 ALA A N 1
ATOM 694 C CA . ALA A 1 88 ? -10.516 28.047 5.129 1 95.38 88 ALA A CA 1
ATOM 695 C C . ALA A 1 88 ? -11.984 28.438 5.246 1 95.38 88 ALA A C 1
ATOM 697 O O . ALA A 1 88 ? -12.867 27.594 5.066 1 95.38 88 ALA A O 1
ATOM 698 N N . LYS A 1 89 ? -12.273 29.688 5.473 1 95.56 89 LYS A N 1
ATOM 699 C CA . LYS A 1 89 ? -13.641 30.156 5.648 1 95.56 89 LYS A CA 1
ATOM 700 C C . LYS A 1 89 ? -14.477 29.891 4.398 1 95.56 89 LYS A C 1
ATOM 702 O O . LYS A 1 89 ? -15.695 29.703 4.484 1 95.56 89 LYS A O 1
ATOM 707 N N . GLU A 1 90 ? -13.836 29.781 3.238 1 95.19 90 GLU A N 1
ATOM 708 C CA . GLU A 1 90 ? -14.516 29.594 1.958 1 95.19 90 GLU A CA 1
ATOM 709 C C . GLU A 1 90 ? -15.18 28.219 1.888 1 95.19 90 GLU A C 1
ATOM 711 O O . GLU A 1 90 ? -16.047 27.984 1.039 1 95.19 90 GLU A O 1
ATOM 716 N N . LEU A 1 91 ? -14.773 27.359 2.775 1 94.44 91 LEU A N 1
ATOM 717 C CA . LEU A 1 91 ? -15.391 26.031 2.803 1 94.44 91 LEU A CA 1
ATOM 718 C C . LEU A 1 91 ? -16.797 26.094 3.377 1 94.44 91 LEU A C 1
ATOM 720 O O . LEU A 1 91 ? -17.609 25.188 3.16 1 94.44 91 LEU A O 1
ATOM 724 N N . PHE A 1 92 ? -17.062 27.109 4.082 1 95 92 PHE A N 1
ATOM 725 C CA . PHE A 1 92 ? -18.312 27.25 4.816 1 95 92 PHE A CA 1
ATOM 726 C C . PHE A 1 92 ? -19.281 28.188 4.094 1 95 92 PHE A C 1
ATOM 728 O O . PHE A 1 92 ? -18.859 29.203 3.535 1 95 92 PHE A O 1
ATOM 735 N N . VAL A 1 93 ? -20.531 27.828 4.066 1 94.62 93 VAL A N 1
ATOM 736 C CA . VAL A 1 93 ? -21.531 28.688 3.449 1 94.62 93 VAL A CA 1
ATOM 737 C C . VAL A 1 93 ? -21.859 29.859 4.379 1 94.62 93 VAL A C 1
ATOM 739 O O . VAL A 1 93 ? -22.328 30.906 3.928 1 94.62 93 VAL A O 1
ATOM 742 N N . GLN A 1 94 ? -21.672 29.609 5.609 1 95.44 94 GLN A N 1
ATOM 743 C CA . GLN A 1 94 ? -21.734 30.641 6.641 1 95.44 94 GLN A CA 1
ATOM 744 C C . GLN A 1 94 ? -20.562 30.516 7.605 1 95.44 94 GLN A C 1
ATOM 746 O O . GLN A 1 94 ? -20.188 29.422 8.016 1 95.44 94 GLN A O 1
ATOM 751 N N . TYR A 1 95 ? -19.953 31.703 7.895 1 96.56 95 TYR A N 1
ATOM 752 C CA . TYR A 1 95 ? -18.812 31.734 8.82 1 96.56 95 TYR A CA 1
ATOM 753 C C . TYR A 1 95 ? -18.766 33.062 9.562 1 96.56 95 TYR A C 1
ATOM 755 O O . TYR A 1 95 ? -18.516 34.094 8.953 1 96.56 95 TYR A O 1
ATOM 763 N N . ASP A 1 96 ? -19 32.938 10.844 1 96.25 96 ASP A N 1
ATOM 764 C CA . ASP A 1 96 ? -19 34.156 11.672 1 96.25 96 ASP A CA 1
ATOM 765 C C . ASP A 1 96 ? -18.203 33.938 12.953 1 96.25 96 ASP A C 1
ATOM 767 O O . ASP A 1 96 ? -18.625 33.156 13.828 1 96.25 96 ASP A O 1
ATOM 771 N N . CYS A 1 97 ? -17.078 34.562 13.031 1 95.75 97 CYS A N 1
ATOM 772 C CA . CYS A 1 97 ? -16.297 34.625 14.25 1 95.75 97 CYS A CA 1
ATOM 773 C C . CYS A 1 97 ? -16.344 36 14.906 1 95.75 97 CYS A C 1
ATOM 775 O O . CYS A 1 97 ? -15.5 36.844 14.641 1 95.75 97 CYS A O 1
ATOM 777 N N . ARG A 1 98 ? -17.219 36.219 15.773 1 91.19 98 ARG A N 1
ATOM 778 C CA . ARG A 1 98 ? -17.641 37.531 16.219 1 91.19 98 ARG A CA 1
ATOM 779 C C . ARG A 1 98 ? -16.672 38.094 17.25 1 91.19 98 ARG A C 1
ATOM 781 O O . ARG A 1 98 ? -16.547 39.312 17.391 1 91.19 98 ARG A O 1
ATOM 788 N N . LYS A 1 99 ? -15.922 37.406 17.953 1 89.12 99 LYS A N 1
ATOM 789 C CA . LYS A 1 99 ? -14.961 37.875 18.953 1 89.12 99 LYS A CA 1
ATOM 790 C C . LYS A 1 99 ? -13.562 37.969 18.359 1 89.12 99 LYS A C 1
ATOM 792 O O . LYS A 1 99 ? -12.586 38.219 19.062 1 89.12 99 LYS A O 1
ATOM 797 N N . GLY A 1 100 ? -13.484 37.812 17.094 1 90.44 100 GLY A N 1
ATOM 798 C CA . GLY A 1 100 ? -12.188 37.875 16.438 1 90.44 100 GLY A CA 1
ATOM 799 C C . GLY A 1 100 ? -11.391 36.594 16.516 1 90.44 100 GLY A C 1
ATOM 800 O O . GLY A 1 100 ? -10.758 36.188 15.547 1 90.44 100 GLY A O 1
ATOM 801 N N . GLU A 1 101 ? -11.438 36.094 17.766 1 94.81 101 GLU A N 1
ATOM 802 C CA . GLU A 1 101 ? -10.719 34.844 18 1 94.81 101 GLU A CA 1
ATOM 803 C C . GLU A 1 101 ? -11.445 33.969 19 1 94.81 101 GLU A C 1
ATOM 805 O O . GLU A 1 101 ? -11.969 34.438 20 1 94.81 101 GLU A O 1
ATOM 810 N N . VAL A 1 102 ? -11.539 32.719 18.656 1 95.5 102 VAL A N 1
ATOM 811 C CA . VAL A 1 102 ? -12.125 31.719 19.547 1 95.5 102 VAL A CA 1
ATOM 812 C C . VAL A 1 102 ? -11.164 30.531 19.703 1 95.5 102 VAL A C 1
ATOM 814 O O . VAL A 1 102 ? -10.672 29.984 18.719 1 95.5 102 VAL A O 1
ATOM 817 N N . ARG A 1 103 ? -10.875 30.188 21.016 1 95.25 103 ARG A N 1
ATOM 818 C CA . ARG A 1 103 ? -9.961 29.078 21.281 1 95.25 103 ARG A CA 1
ATOM 819 C C . ARG A 1 103 ? -10.516 28.172 22.391 1 95.25 103 ARG A C 1
ATOM 821 O O . ARG A 1 103 ? -11.039 28.656 23.391 1 95.25 103 ARG A O 1
ATOM 828 N N . PHE A 1 104 ? -10.422 26.969 22.188 1 96.25 104 PHE A N 1
ATOM 829 C CA . PHE A 1 104 ? -10.734 25.969 23.203 1 96.25 104 PHE A CA 1
ATOM 830 C C . PHE A 1 104 ? -10.188 24.609 22.797 1 96.25 104 PHE A C 1
ATOM 832 O O . PHE A 1 104 ? -9.633 24.453 21.703 1 96.25 104 PHE A O 1
ATOM 839 N N . LYS A 1 105 ? -10.25 23.656 23.656 1 95.81 105 LYS A N 1
ATOM 840 C CA . LYS A 1 105 ? -9.898 22.266 23.344 1 95.81 105 LYS A CA 1
ATOM 841 C C . LYS A 1 105 ? -11.148 21.391 23.234 1 95.81 105 LYS A C 1
ATOM 843 O O . LYS A 1 105 ? -12.141 21.641 23.938 1 95.81 105 LYS A O 1
ATOM 848 N N . VAL A 1 106 ? -11.023 20.453 22.375 1 95.69 106 VAL A N 1
ATOM 849 C CA . VAL A 1 106 ? -12.164 19.562 22.156 1 95.69 106 VAL A CA 1
ATOM 850 C C . VAL A 1 106 ? -11.688 18.203 21.688 1 95.69 106 VAL A C 1
ATOM 852 O O . VAL A 1 106 ? -10.633 18.094 21.047 1 95.69 106 VAL A O 1
ATOM 855 N N . SER A 1 107 ? -12.453 17.203 22.016 1 94.94 107 SER A N 1
ATOM 856 C CA . SER A 1 107 ? -12.164 15.875 21.484 1 94.94 107 SER A CA 1
ATOM 857 C C . SER A 1 107 ? -12.477 15.789 20 1 94.94 107 SER A C 1
ATOM 859 O O . SER A 1 107 ? -13.641 15.844 19.594 1 94.94 107 SER A O 1
ATOM 861 N N . LEU A 1 108 ? -11.438 15.586 19.25 1 94.81 108 LEU A N 1
ATOM 862 C CA . LEU A 1 108 ? -11.641 15.461 17.812 1 94.81 108 LEU A CA 1
ATOM 863 C C . LEU A 1 108 ? -12.461 14.227 17.469 1 94.81 108 LEU A C 1
ATOM 865 O O . LEU A 1 108 ? -13.266 14.234 16.531 1 94.81 108 LEU A O 1
ATOM 869 N N . GLU A 1 109 ? -12.242 13.234 18.219 1 93.44 109 GLU A N 1
ATOM 870 C CA . GLU A 1 109 ? -13.016 12.008 18.047 1 93.44 109 GLU A CA 1
ATOM 871 C C . GLU A 1 109 ? -14.516 12.266 18.203 1 93.44 109 GLU A C 1
ATOM 873 O O . GLU A 1 109 ? -15.32 11.789 17.391 1 93.44 109 GLU A O 1
ATOM 878 N N . ASN A 1 110 ? -14.82 13 19.188 1 92.75 110 ASN A N 1
ATOM 879 C CA . ASN A 1 110 ? -16.234 13.328 19.406 1 92.75 110 ASN A CA 1
ATOM 880 C C . ASN A 1 110 ? -16.797 14.188 18.281 1 92.75 110 ASN A C 1
ATOM 882 O O . ASN A 1 110 ? -17.938 14 17.859 1 92.75 110 ASN A O 1
ATOM 886 N N . VAL A 1 111 ? -16.047 15.078 17.859 1 93.75 111 VAL A N 1
ATOM 887 C CA . VAL A 1 111 ? -16.453 15.914 16.734 1 93.75 111 VAL A CA 1
ATOM 888 C C . VAL A 1 111 ? -16.734 15.039 15.508 1 93.75 111 VAL A C 1
ATOM 890 O O . VAL A 1 111 ? -17.797 15.141 14.891 1 93.75 111 VAL A O 1
ATOM 893 N N . LEU A 1 112 ? -15.844 14.156 15.258 1 93.44 112 LEU A N 1
ATOM 894 C CA . LEU A 1 112 ? -15.953 13.289 14.094 1 93.44 112 LEU A CA 1
ATOM 895 C C . LEU A 1 112 ? -17.141 12.344 14.227 1 93.44 112 LEU A C 1
ATOM 897 O O . LEU A 1 112 ? -17.875 12.125 13.266 1 93.44 112 LEU A O 1
ATOM 901 N N . ASN A 1 113 ? -17.234 11.797 15.312 1 90.12 113 ASN A N 1
ATOM 902 C CA . ASN A 1 113 ? -18.359 10.898 15.57 1 90.12 113 ASN A CA 1
ATOM 903 C C . ASN A 1 113 ? -19.688 11.602 15.328 1 90.12 113 ASN A C 1
ATOM 905 O O . ASN A 1 113 ? -20.625 10.992 14.805 1 90.12 113 ASN A O 1
ATOM 909 N N . SER A 1 114 ? -19.812 12.805 15.633 1 89.25 114 SER A N 1
ATOM 910 C CA . SER A 1 114 ? -21.031 13.578 15.43 1 89.25 114 SER A CA 1
ATOM 911 C C . SER A 1 114 ? -21.297 13.82 13.953 1 89.25 114 SER A C 1
ATOM 913 O O . SER A 1 114 ? -22.438 13.836 13.508 1 89.25 114 SER A O 1
ATOM 915 N N . LEU A 1 115 ? -20.281 13.938 13.227 1 88.19 115 LEU A N 1
ATOM 916 C CA . LEU A 1 115 ? -20.406 14.281 11.812 1 88.19 115 LEU A CA 1
ATOM 917 C C . LEU A 1 115 ? -20.594 13.031 10.961 1 88.19 115 LEU A C 1
ATOM 919 O O . LEU A 1 115 ? -21.281 13.07 9.938 1 88.19 115 LEU A O 1
ATOM 923 N N . GLN A 1 116 ? -19.922 11.875 11.258 1 79.88 116 GLN A N 1
ATOM 924 C CA . GLN A 1 116 ? -19.812 10.688 10.414 1 79.88 116 GLN A CA 1
ATOM 925 C C . GLN A 1 116 ? -21.141 9.922 10.383 1 79.88 116 GLN A C 1
ATOM 927 O O . GLN A 1 116 ? -21.406 9.172 9.445 1 79.88 116 GLN A O 1
ATOM 932 N N . MET A 1 117 ? -21.891 10.008 11.312 1 70.94 117 MET A N 1
ATOM 933 C CA . MET A 1 117 ? -23.172 9.305 11.383 1 70.94 117 MET A CA 1
ATOM 934 C C . MET A 1 117 ? -24.047 9.641 10.188 1 70.94 117 MET A C 1
ATOM 936 O O . MET A 1 117 ? -24.922 8.852 9.805 1 70.94 117 MET A O 1
ATOM 940 N N . PHE A 1 118 ? -23.703 10.641 9.391 1 61.47 118 PHE A N 1
ATOM 941 C CA . PHE A 1 118 ? -24.672 11.094 8.391 1 61.47 118 PHE A CA 1
ATOM 942 C C . PHE A 1 118 ? -24.031 11.094 7 1 61.47 118 PHE A C 1
ATOM 944 O O . PHE A 1 118 ? -24.734 11.258 5.996 1 61.47 118 PHE A O 1
ATOM 951 N N . VAL A 1 119 ? -22.797 11.102 6.82 1 62.03 119 VAL A N 1
ATOM 952 C CA . VAL A 1 119 ? -22.156 11.281 5.52 1 62.03 119 VAL A CA 1
ATOM 953 C C . VAL A 1 119 ? -22.312 10.008 4.688 1 62.03 119 VAL A C 1
ATOM 955 O O . VAL A 1 119 ? -22.25 10.055 3.457 1 62.03 119 VAL A O 1
ATOM 958 N N . GLY A 1 120 ? -22.438 8.867 5.297 1 56.62 120 GLY A N 1
ATOM 959 C CA . GLY A 1 120 ? -22.547 7.68 4.465 1 56.62 120 GLY A CA 1
ATOM 960 C C . GLY A 1 120 ? -23.875 7.574 3.746 1 56.62 120 GLY A C 1
ATOM 961 O O . GLY A 1 120 ? -24.078 6.684 2.918 1 56.62 120 GLY A O 1
ATOM 962 N N . ILE A 1 121 ? -24.719 8.242 4.277 1 53.69 121 ILE A N 1
ATOM 963 C CA . ILE A 1 121 ? -26 7.84 3.721 1 53.69 121 ILE A CA 1
ATOM 964 C C . ILE A 1 121 ? -26.172 8.43 2.322 1 53.69 121 ILE A C 1
ATOM 966 O O . ILE A 1 121 ? -25.547 9.445 1.99 1 53.69 121 ILE A O 1
ATOM 970 N N . HIS A 1 122 ? -27.172 8.062 1.53 1 55.47 122 HIS A N 1
ATOM 971 C CA . HIS A 1 122 ? -27.656 8.188 0.16 1 55.47 122 HIS A CA 1
ATOM 972 C C . HIS A 1 122 ? -27.828 9.648 -0.236 1 55.47 122 HIS A C 1
ATOM 974 O O . HIS A 1 122 ? -28.406 10.438 0.52 1 55.47 122 HIS A O 1
ATOM 980 N N . GLY A 1 123 ? -27.25 10.07 -1.342 1 60.06 123 GLY A N 1
ATOM 981 C CA . GLY A 1 123 ? -27.5 11.078 -2.359 1 60.06 123 GLY A CA 1
ATOM 982 C C . GLY A 1 123 ? -28.234 12.289 -1.826 1 60.06 123 GLY A C 1
ATOM 983 O O . GLY A 1 123 ? -28.672 13.148 -2.598 1 60.06 123 GLY A O 1
ATOM 984 N N . GLN A 1 124 ? -28.422 12.336 -0.507 1 69.5 124 GLN A N 1
ATOM 985 C CA . GLN A 1 124 ? -29.266 13.469 -0.131 1 69.5 124 GLN A CA 1
ATOM 986 C C . GLN A 1 124 ? -28.422 14.609 0.433 1 69.5 124 GLN A C 1
ATOM 988 O O . GLN A 1 124 ? -27.312 14.383 0.928 1 69.5 124 GLN A O 1
ATOM 993 N N . ALA A 1 125 ? -28.891 15.883 0.403 1 78.75 125 ALA A N 1
ATOM 994 C CA . ALA A 1 125 ? -28.25 17.109 0.875 1 78.75 125 ALA A CA 1
ATOM 995 C C . ALA A 1 125 ? -28.141 17.109 2.398 1 78.75 125 ALA A C 1
ATOM 997 O O . ALA A 1 125 ? -29.109 16.844 3.098 1 78.75 125 ALA A O 1
ATOM 998 N N . THR A 1 126 ? -26.859 17.156 2.922 1 87.44 126 THR A N 1
ATOM 999 C CA . THR A 1 126 ? -26.594 17.219 4.355 1 87.44 126 THR A CA 1
ATOM 1000 C C . THR A 1 126 ? -25.938 18.531 4.734 1 87.44 126 THR A C 1
ATOM 1002 O O . THR A 1 126 ? -25.094 19.047 3.998 1 87.44 126 THR A O 1
ATOM 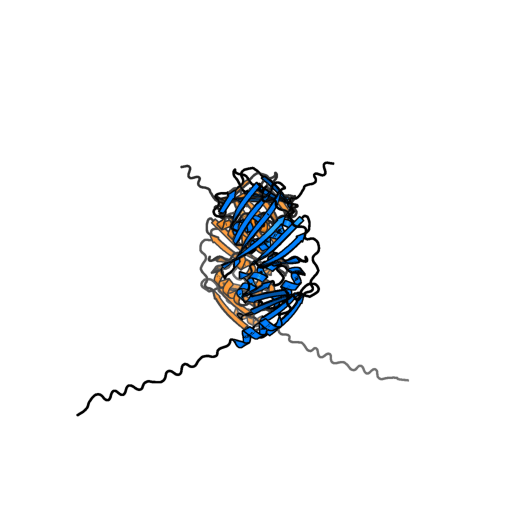1005 N N . THR A 1 127 ? -26.438 19.156 5.867 1 90.25 127 THR A N 1
ATOM 1006 C CA . THR A 1 127 ? -25.859 20.391 6.371 1 90.25 127 THR A CA 1
ATOM 1007 C C . THR A 1 127 ? -25.422 20.234 7.824 1 90.25 127 THR A C 1
ATOM 1009 O O . THR A 1 127 ? -26.078 19.531 8.594 1 90.25 127 THR A O 1
ATOM 1012 N N . ALA A 1 128 ? -24.328 20.859 8.141 1 93.88 128 ALA A N 1
ATOM 1013 C CA . ALA A 1 128 ? -23.828 20.891 9.508 1 93.88 128 ALA A CA 1
ATOM 1014 C C . ALA A 1 128 ? -23.609 22.312 9.992 1 93.88 128 ALA A C 1
ATOM 1016 O O . ALA A 1 128 ? -22.922 23.094 9.336 1 93.88 128 ALA A O 1
ATOM 1017 N N . LEU A 1 129 ? -24.203 22.609 11.102 1 95 129 LEU A N 1
ATOM 1018 C CA . LEU A 1 129 ? -24.078 23.938 11.711 1 95 129 LEU A CA 1
ATOM 1019 C C . LEU A 1 129 ? -23.312 23.859 13.023 1 95 129 LEU A C 1
ATOM 1021 O O . LEU A 1 129 ? -23.734 23.172 13.953 1 95 129 LEU A O 1
ATOM 1025 N N . PHE A 1 130 ? -22.188 24.594 13.078 1 96.62 130 PHE A N 1
ATOM 1026 C CA . PHE A 1 130 ? -21.375 24.703 14.289 1 96.62 130 PHE A CA 1
ATOM 1027 C C . PHE A 1 130 ? -21.688 26.016 15.016 1 96.62 130 PHE A C 1
ATOM 1029 O O . PHE A 1 130 ? -21.672 27.078 14.414 1 96.62 130 PHE A O 1
ATOM 1036 N N . THR A 1 131 ? -21.969 25.859 16.281 1 97 131 THR A N 1
ATOM 1037 C CA . THR A 1 131 ? -22.203 27.047 17.094 1 97 131 THR A CA 1
ATOM 1038 C C . THR A 1 131 ? -21.5 26.953 18.438 1 97 131 THR A C 1
ATOM 1040 O O . THR A 1 131 ? -21.344 25.844 18.984 1 97 131 THR A O 1
ATOM 1043 N N . TYR A 1 132 ? -21.047 28.078 18.922 1 97.56 132 TYR A N 1
ATOM 1044 C CA . TYR A 1 132 ? -20.344 28.188 20.188 1 97.56 132 TYR A CA 1
ATOM 1045 C C . TYR A 1 132 ? -20.672 29.5 20.875 1 97.56 132 TYR A C 1
ATOM 1047 O O . TYR A 1 132 ? -20.484 30.578 20.312 1 97.56 132 TYR A O 1
ATOM 1055 N N . LYS A 1 133 ? -21.125 29.391 22.078 1 95.94 133 LYS A N 1
ATOM 1056 C CA . LYS A 1 133 ? -21.625 30.562 22.797 1 95.94 133 LYS A CA 1
ATOM 1057 C C . LYS A 1 133 ? -20.484 31.312 23.484 1 95.94 133 LYS A C 1
ATOM 1059 O O . LYS A 1 133 ? -20.641 32.469 23.875 1 95.94 133 LYS A O 1
ATOM 1064 N N . GLY A 1 134 ? -19.359 30.562 23.703 1 93.75 134 GLY A N 1
ATOM 1065 C CA . GLY A 1 134 ? -18.25 31.188 24.391 1 93.75 134 GLY A CA 1
ATOM 1066 C C . GLY A 1 134 ? -17.656 30.312 25.484 1 93.75 134 GLY A C 1
ATOM 1067 O O . GLY A 1 134 ? -18.031 29.141 25.625 1 93.75 134 GLY A O 1
ATOM 1068 N N . GLU A 1 135 ? -16.781 30.938 26.25 1 91.81 135 GLU A N 1
ATOM 1069 C CA . GLU A 1 135 ? -16.047 30.203 27.266 1 91.81 135 GLU A CA 1
ATOM 1070 C C . GLU A 1 135 ? -16.984 29.516 28.25 1 91.81 135 GLU A C 1
ATOM 1072 O O . GLU A 1 135 ? -17.953 30.109 28.719 1 91.81 135 GLU A O 1
ATOM 1077 N N . GLY A 1 136 ? -16.688 28.266 28.469 1 92 136 GLY A N 1
ATOM 1078 C CA . GLY A 1 136 ? -17.484 27.516 29.422 1 92 136 GLY A CA 1
ATOM 1079 C C . GLY A 1 136 ? -18.625 26.766 28.781 1 92 136 GLY A C 1
ATOM 1080 O O . GLY A 1 136 ? -19.297 25.953 29.422 1 92 136 GLY A O 1
ATOM 1081 N N . HIS A 1 137 ? -18.828 26.969 27.578 1 95.94 137 HIS A N 1
ATOM 1082 C CA . HIS A 1 137 ? -19.938 26.328 26.891 1 95.94 137 HIS A CA 1
ATOM 1083 C C . HIS A 1 137 ? -19.422 25.219 25.953 1 95.94 137 HIS A C 1
ATOM 1085 O O . HIS A 1 137 ? -18.25 25.219 25.578 1 95.94 137 HIS A O 1
ATOM 1091 N N . ALA A 1 138 ? -20.328 24.375 25.594 1 97.19 138 ALA A N 1
ATOM 1092 C CA . ALA A 1 138 ? -20.016 23.281 24.688 1 97.19 138 ALA A CA 1
ATOM 1093 C C . ALA A 1 138 ? -20.047 23.75 23.234 1 97.19 138 ALA A C 1
ATOM 1095 O O . ALA A 1 138 ? -20.703 24.75 22.922 1 97.19 138 ALA A O 1
ATOM 1096 N N . LEU A 1 139 ? -19.297 23.109 22.453 1 97.31 139 LEU A N 1
ATOM 1097 C CA . LEU A 1 139 ? -19.484 23.25 21 1 97.31 139 LEU A CA 1
ATOM 1098 C C . LEU A 1 139 ? -20.719 22.484 20.547 1 97.31 139 LEU A C 1
ATOM 1100 O O . LEU A 1 139 ? -20.844 21.281 20.797 1 97.31 139 LEU A O 1
ATOM 1104 N N . LYS A 1 140 ? -21.562 23.141 19.875 1 96.88 140 LYS A N 1
ATOM 1105 C CA . LYS A 1 140 ? -22.781 22.5 19.391 1 96.88 140 LYS A CA 1
ATOM 1106 C C . LYS A 1 140 ? -22.703 22.25 17.891 1 96.88 140 LYS A C 1
ATOM 1108 O O . LYS A 1 140 ? -22.281 23.125 17.125 1 96.88 140 LYS A O 1
ATOM 1113 N N . ILE A 1 141 ? -23.078 21.062 17.516 1 95.25 141 ILE A N 1
ATOM 1114 C CA . ILE A 1 141 ? -23.141 20.688 16.109 1 95.25 141 ILE A CA 1
ATOM 1115 C C . ILE A 1 141 ? -24.547 20.203 15.766 1 95.25 141 ILE A C 1
ATOM 1117 O O . ILE A 1 141 ? -25.047 19.234 16.344 1 95.25 141 ILE A O 1
ATOM 1121 N N . GLN A 1 142 ? -25.125 20.875 14.852 1 93.75 142 GLN A N 1
ATOM 1122 C CA . GLN A 1 142 ? -26.453 20.516 14.367 1 93.75 142 GLN A CA 1
ATOM 1123 C C . GLN A 1 142 ? -26.391 19.984 12.938 1 93.75 142 GLN A C 1
ATOM 1125 O O . GLN A 1 142 ? -25.906 20.672 12.031 1 93.75 142 GLN A O 1
ATOM 1130 N N . ILE A 1 143 ? -26.906 18.844 12.766 1 91.25 143 ILE A N 1
ATOM 1131 C CA . ILE A 1 143 ? -26.875 18.234 11.445 1 91.25 143 ILE A CA 1
ATOM 1132 C C . ILE A 1 143 ? -28.297 18.062 10.914 1 91.25 143 ILE A C 1
ATOM 1134 O O . ILE A 1 143 ? -29.203 17.672 11.656 1 91.25 143 ILE A O 1
ATOM 1138 N N . GLU A 1 144 ? -28.453 18.453 9.727 1 87.62 144 GLU A N 1
ATOM 1139 C CA . GLU A 1 144 ? -29.719 18.281 9.047 1 87.62 144 GLU A CA 1
ATOM 1140 C C . GLU A 1 144 ? -29.562 17.438 7.781 1 87.62 144 GLU A C 1
ATOM 1142 O O . GLU A 1 144 ? -28.734 17.75 6.926 1 87.62 144 GLU A O 1
ATOM 1147 N N . GLU A 1 145 ? -30.281 16.328 7.73 1 83.62 145 GLU A N 1
ATOM 1148 C CA . GLU A 1 145 ? -30.297 15.461 6.551 1 83.62 145 GLU A CA 1
ATOM 1149 C C . GLU A 1 145 ? -31.719 15.055 6.188 1 83.62 145 GLU A C 1
ATOM 1151 O O . GLU A 1 145 ? -32.375 14.367 6.961 1 83.62 145 GLU A O 1
ATOM 1156 N N . SER A 1 146 ? -32.062 15.344 4.957 1 77.88 146 SER A N 1
ATOM 1157 C CA . SER A 1 146 ? -33.344 14.953 4.441 1 77.88 146 SER A CA 1
ATOM 1158 C C . SER A 1 146 ? -34.469 15.25 5.449 1 77.88 146 SER A C 1
ATOM 1160 O O . SER A 1 146 ? -35.312 14.398 5.699 1 77.88 146 SER A O 1
ATOM 1162 N N . GLY A 1 147 ? -34.375 16.344 6.125 1 77.56 147 GLY A N 1
ATOM 1163 C CA . GLY A 1 147 ? -35.438 16.75 7.059 1 77.56 147 GLY A CA 1
ATOM 1164 C C . GLY A 1 147 ? -35.156 16.266 8.477 1 77.56 147 GLY A C 1
ATOM 1165 O O . GLY A 1 147 ? -35.844 16.703 9.414 1 77.56 147 GLY A O 1
ATOM 1166 N N . PHE A 1 148 ? -34.219 15.352 8.648 1 82.06 148 PHE A N 1
ATOM 1167 C CA . PHE A 1 148 ? -33.844 14.867 9.977 1 82.06 148 PHE A CA 1
ATOM 1168 C C . PHE A 1 148 ? -32.781 15.758 10.609 1 82.06 148 PHE A C 1
ATOM 1170 O O . PHE A 1 148 ? -31.844 16.188 9.938 1 82.06 148 PHE A O 1
ATOM 1177 N N . HIS A 1 149 ? -33.156 16.016 11.938 1 86.5 149 HIS A N 1
ATOM 1178 C CA . HIS A 1 149 ? -32.25 16.891 12.68 1 86.5 149 HIS A CA 1
ATOM 1179 C C . HIS A 1 149 ? -31.625 16.172 13.867 1 86.5 149 HIS A C 1
ATOM 1181 O O . HIS A 1 149 ? -32.312 15.469 14.609 1 86.5 149 HIS A O 1
ATOM 1187 N N . THR A 1 150 ? -30.328 16.281 13.945 1 88.12 150 THR A N 1
ATOM 1188 C CA . THR A 1 150 ? -29.594 15.766 15.094 1 88.12 150 THR A CA 1
ATOM 1189 C C . THR A 1 150 ? -28.734 16.844 15.734 1 88.12 150 THR A C 1
ATOM 1191 O O . THR A 1 150 ? -28.078 17.609 15.031 1 88.12 150 THR A O 1
ATOM 1194 N N . ASP A 1 151 ? -28.875 16.938 17.094 1 91.62 151 ASP A N 1
ATOM 1195 C CA . ASP A 1 151 ? -28.062 17.891 17.844 1 91.62 151 ASP A CA 1
ATOM 1196 C C . ASP A 1 151 ? -27.031 17.172 18.719 1 91.62 151 ASP A C 1
ATOM 1198 O O . ASP A 1 151 ? -27.375 16.234 19.438 1 91.62 151 ASP A O 1
ATOM 1202 N N . CYS A 1 152 ? -25.844 17.625 18.562 1 93.62 152 CYS A N 1
ATOM 1203 C CA . CYS A 1 152 ? -24.766 17.109 19.406 1 93.62 152 CYS A CA 1
ATOM 1204 C C . CYS A 1 152 ? -24.078 18.234 20.156 1 93.62 152 CYS A C 1
ATOM 1206 O O . CYS A 1 152 ? -23.859 19.312 19.609 1 93.62 152 CYS A O 1
ATOM 1208 N N . GLU A 1 153 ? -23.781 18 21.438 1 96.12 153 GLU A N 1
ATOM 1209 C CA . GLU A 1 153 ? -23 18.922 22.25 1 96.12 153 GLU A CA 1
ATOM 1210 C C . GLU A 1 153 ? -21.672 18.312 22.688 1 96.12 153 GLU A C 1
ATOM 1212 O O . GLU A 1 153 ? -21.656 17.297 23.391 1 96.12 153 GLU A O 1
ATOM 1217 N N . ILE A 1 154 ? -20.672 18.969 22.312 1 96.38 154 ILE A N 1
ATOM 1218 C CA . ILE A 1 154 ? -19.344 18.469 22.641 1 96.38 154 ILE A CA 1
ATOM 1219 C C . ILE A 1 154 ? -18.688 19.344 23.688 1 96.38 154 ILE A C 1
ATOM 1221 O O . ILE A 1 154 ? -18.5 20.547 23.484 1 96.38 154 ILE A O 1
ATOM 1225 N N . LYS A 1 155 ? -18.234 18.734 24.75 1 96.75 155 LYS A N 1
ATOM 1226 C CA . LYS A 1 155 ? -17.625 19.469 25.844 1 96.75 155 LYS A CA 1
ATOM 1227 C C . LYS A 1 155 ? -16.328 20.141 25.406 1 96.75 155 LYS A C 1
ATOM 1229 O O . LYS A 1 155 ? -15.523 19.531 24.688 1 96.75 155 LYS A O 1
ATOM 1234 N N . THR A 1 156 ? -16.109 21.406 25.828 1 96.81 156 THR A N 1
ATOM 1235 C CA . THR A 1 156 ? -14.875 22.141 25.516 1 96.81 156 THR A CA 1
ATOM 1236 C C . THR A 1 156 ? -14.031 22.328 26.781 1 96.81 156 THR A C 1
ATOM 1238 O O . THR A 1 156 ? -14.547 22.25 27.891 1 96.81 156 THR A O 1
ATOM 1241 N N . ILE A 1 157 ? -12.766 22.422 26.562 1 94.94 157 ILE A N 1
ATOM 1242 C CA . ILE A 1 157 ? -11.82 22.688 27.641 1 94.94 157 ILE A CA 1
ATOM 1243 C C . ILE A 1 157 ? -11.07 23.984 27.359 1 94.94 157 ILE A C 1
ATOM 1245 O O . ILE A 1 157 ? -10.656 24.234 26.234 1 94.94 157 ILE A O 1
ATOM 1249 N N . ASN A 1 158 ? -10.93 24.734 28.391 1 91.25 158 ASN A N 1
ATOM 1250 C CA . ASN A 1 158 ? -10.18 25.984 28.219 1 91.25 158 ASN A CA 1
ATOM 1251 C C . ASN A 1 158 ? -8.719 25.703 27.859 1 91.25 158 ASN A C 1
ATOM 1253 O O . ASN A 1 158 ? -8.117 24.766 28.375 1 91.25 158 ASN A O 1
ATOM 1257 N N . VAL A 1 159 ? -8.289 26.547 26.969 1 83.38 159 VAL A N 1
ATOM 1258 C CA . VAL A 1 159 ? -6.949 26.344 26.422 1 83.38 159 VAL A CA 1
ATOM 1259 C C . VAL A 1 159 ? -5.902 26.844 27.422 1 83.38 159 VAL A C 1
ATOM 1261 O O . VAL A 1 159 ? -6.023 27.953 27.953 1 83.38 159 VAL A O 1
ATOM 1264 N N . ASP A 1 160 ? -5.066 25.938 27.734 1 79 160 ASP A N 1
ATOM 1265 C CA . ASP A 1 160 ? -3.854 26.406 28.391 1 79 160 ASP A CA 1
ATOM 1266 C C . ASP A 1 160 ? -2.783 26.781 27.375 1 79 160 ASP A C 1
ATOM 1268 O O . ASP A 1 160 ? -3.084 26.969 26.188 1 79 160 ASP A O 1
ATOM 1272 N N . GLU A 1 161 ? -1.599 26.578 27.625 1 76.06 161 GLU A N 1
ATOM 1273 C CA . GLU A 1 161 ? -0.444 26.922 26.812 1 76.06 161 GLU A CA 1
ATOM 1274 C C . GLU A 1 161 ? -0.256 25.938 25.656 1 76.06 161 GLU A C 1
ATOM 1276 O O . GLU A 1 161 ? -0.319 24.719 25.875 1 76.06 161 GLU A O 1
ATOM 1281 N N . LEU A 1 162 ? -0.473 26.5 24.438 1 76.19 162 LEU A N 1
ATOM 1282 C CA . LEU A 1 162 ? -0.12 25.719 23.25 1 76.19 162 LEU A CA 1
ATOM 1283 C C . LEU A 1 162 ? 1.375 25.812 22.969 1 76.19 162 LEU A C 1
ATOM 1285 O O . LEU A 1 162 ? 1.923 26.906 22.859 1 76.19 162 LEU A O 1
ATOM 1289 N N . VAL A 1 163 ? 2.096 24.656 23.141 1 79.12 163 VAL A N 1
ATOM 1290 C CA . VAL A 1 163 ? 3.502 24.609 22.766 1 79.12 163 VAL A CA 1
ATOM 1291 C C . VAL A 1 163 ? 3.623 24.203 21.297 1 79.12 163 VAL A C 1
ATOM 1293 O O . VAL A 1 163 ? 3.262 23.078 20.922 1 79.12 163 VAL A O 1
ATOM 1296 N N . GLU A 1 164 ? 4.062 25.125 20.516 1 83.5 164 GLU A N 1
ATOM 1297 C CA . GLU A 1 164 ? 4.109 24.875 19.078 1 83.5 164 GLU A CA 1
ATOM 1298 C C . GLU A 1 164 ? 5.492 24.391 18.641 1 83.5 164 GLU A C 1
ATOM 1300 O O . GLU A 1 164 ? 6.496 24.75 19.266 1 83.5 164 GLU A O 1
ATOM 1305 N N . VAL A 1 165 ? 5.535 23.516 17.797 1 87.19 165 VAL A N 1
ATOM 1306 C CA . VAL A 1 165 ? 6.773 23.234 17.078 1 87.19 165 VAL A CA 1
ATOM 1307 C C . VAL A 1 165 ? 7.246 24.469 16.328 1 87.19 165 VAL A C 1
ATOM 1309 O O . VAL A 1 165 ? 6.531 25 15.477 1 87.19 165 VAL A O 1
ATOM 1312 N N . ASP A 1 166 ? 8.344 24.938 16.734 1 89.69 166 ASP A N 1
ATOM 1313 C CA . ASP A 1 166 ? 8.844 26.219 16.281 1 89.69 166 ASP A CA 1
ATOM 1314 C C . ASP A 1 166 ? 9.766 26.062 15.07 1 89.69 166 ASP A C 1
ATOM 1316 O O . ASP A 1 166 ? 10.984 26 15.219 1 89.69 166 ASP A O 1
ATOM 1320 N N . PHE A 1 167 ? 9.227 26.062 13.953 1 95.44 167 PHE A N 1
ATOM 1321 C CA . PHE A 1 167 ? 10.023 26.062 12.727 1 95.44 167 PHE A CA 1
ATOM 1322 C C . PHE A 1 167 ? 10.547 27.453 12.414 1 95.44 167 PHE A C 1
ATOM 1324 O O . PHE A 1 167 ? 9.781 28.422 12.398 1 95.44 167 PHE A O 1
ATOM 1331 N N . ARG A 1 168 ? 11.812 27.516 12.141 1 96.44 168 ARG A N 1
ATOM 1332 C CA . ARG A 1 168 ? 12.445 28.812 11.875 1 96.44 168 ARG A CA 1
ATOM 1333 C C . ARG A 1 168 ? 12.594 29.047 10.375 1 96.44 168 ARG A C 1
ATOM 1335 O O . ARG A 1 168 ? 13.555 28.562 9.766 1 96.44 168 ARG A O 1
ATOM 1342 N N . HIS A 1 169 ? 11.812 29.891 9.883 1 95 169 HIS A N 1
ATOM 1343 C CA . HIS A 1 169 ? 11.773 30.141 8.445 1 95 169 HIS A CA 1
ATOM 1344 C C . HIS A 1 169 ? 13.062 30.812 7.965 1 95 169 HIS A C 1
ATOM 1346 O O . HIS A 1 169 ? 13.523 30.547 6.855 1 95 169 HIS A O 1
ATOM 1352 N N . GLU A 1 170 ? 13.594 31.609 8.805 1 94.81 170 GLU A N 1
ATOM 1353 C CA . GLU A 1 170 ? 14.781 32.375 8.438 1 94.81 170 GLU A CA 1
ATOM 1354 C C . GLU A 1 170 ? 16 31.469 8.336 1 94.81 170 GLU A C 1
ATOM 1356 O O . GLU A 1 170 ? 17 31.828 7.711 1 94.81 170 GLU A O 1
ATOM 1361 N N . ASP A 1 171 ? 15.891 30.312 8.922 1 95.94 171 ASP A N 1
ATOM 1362 C CA . ASP A 1 171 ? 17.016 29.375 8.984 1 95.94 171 ASP A CA 1
ATOM 1363 C C . ASP A 1 171 ? 16.734 28.125 8.156 1 95.94 171 ASP A C 1
ATOM 1365 O O . ASP A 1 171 ? 17.234 27.047 8.461 1 95.94 171 ASP A O 1
ATOM 1369 N N . ARG A 1 172 ? 15.938 28.281 7.191 1 97.38 172 ARG A N 1
ATOM 1370 C CA . ARG A 1 172 ? 15.555 27.125 6.375 1 97.38 172 ARG A CA 1
ATOM 1371 C C . ARG A 1 172 ? 16.75 26.594 5.586 1 97.38 172 ARG A C 1
ATOM 1373 O O . ARG A 1 172 ? 17.422 27.359 4.895 1 97.38 172 ARG A O 1
ATOM 1380 N N . LEU A 1 173 ? 16.969 25.297 5.629 1 98.31 173 LEU A N 1
ATOM 1381 C CA . LEU A 1 173 ? 18.078 24.656 4.941 1 98.31 173 LEU A CA 1
ATOM 1382 C C . LEU A 1 173 ? 17.656 24.156 3.562 1 98.31 173 LEU A C 1
ATOM 1384 O O . LEU A 1 173 ? 18.484 24.078 2.646 1 98.31 173 LEU A O 1
ATOM 1388 N N . CYS A 1 174 ? 16.438 23.797 3.422 1 98.38 174 CYS A N 1
ATOM 1389 C CA . CYS A 1 174 ? 15.977 23.234 2.16 1 98.38 174 CYS A CA 1
ATOM 1390 C C . CYS A 1 174 ? 14.477 23.422 1.994 1 98.38 174 CYS A C 1
ATOM 1392 O O . CYS A 1 174 ? 13.773 23.75 2.953 1 98.38 174 CYS A O 1
ATOM 1394 N N . ARG A 1 175 ? 14.039 23.25 0.776 1 98.31 175 ARG A N 1
ATOM 1395 C CA . ARG A 1 175 ? 12.625 23.25 0.416 1 98.31 175 ARG A CA 1
ATOM 1396 C C . ARG A 1 175 ? 12.367 22.375 -0.806 1 98.31 175 ARG A C 1
ATOM 1398 O O . ARG A 1 175 ? 12.969 22.594 -1.862 1 98.31 175 ARG A O 1
ATOM 1405 N N . VAL A 1 176 ? 11.508 21.453 -0.645 1 98.56 176 VAL A N 1
ATOM 1406 C CA . VAL A 1 176 ? 11.109 20.562 -1.739 1 98.56 176 VAL A CA 1
ATOM 1407 C C . VAL A 1 176 ? 9.594 20.594 -1.898 1 98.56 176 VAL A C 1
ATOM 1409 O O . VAL A 1 176 ? 8.859 20.484 -0.915 1 98.56 176 VAL A O 1
ATOM 1412 N N . ILE A 1 177 ? 9.125 20.781 -3.064 1 98.75 177 ILE A N 1
ATOM 1413 C CA . ILE A 1 177 ? 7.707 20.641 -3.389 1 98.75 177 ILE A CA 1
ATOM 1414 C C . ILE A 1 177 ? 7.512 19.531 -4.41 1 98.75 177 ILE A C 1
ATOM 1416 O O . ILE A 1 177 ? 8.164 19.516 -5.457 1 98.75 177 ILE A O 1
ATOM 1420 N N . CYS A 1 178 ? 6.652 18.688 -4.148 1 98.31 178 CYS A N 1
ATOM 1421 C CA . CYS A 1 178 ? 6.445 17.562 -5.043 1 98.31 178 CYS A CA 1
ATOM 1422 C C . CYS A 1 178 ? 4.977 17.156 -5.074 1 98.31 178 CYS A C 1
ATOM 1424 O O . CYS A 1 178 ? 4.172 17.656 -4.289 1 98.31 178 CYS A O 1
ATOM 1426 N N . LYS A 1 179 ? 4.641 16.359 -6.047 1 97.81 179 LYS A N 1
ATOM 1427 C CA . LYS A 1 179 ? 3.33 15.719 -6.043 1 97.81 179 LYS A CA 1
ATOM 1428 C C . LYS A 1 179 ? 3.199 14.742 -4.875 1 97.81 179 LYS A C 1
ATOM 1430 O O . LYS A 1 179 ? 4.117 13.969 -4.602 1 97.81 179 LYS A O 1
ATOM 1435 N N . SER A 1 180 ? 2.025 14.727 -4.219 1 97.81 180 SER A N 1
ATOM 1436 C CA . SER A 1 180 ? 1.858 13.93 -3.004 1 97.81 180 SER A CA 1
ATOM 1437 C C . SER A 1 180 ? 1.886 12.438 -3.311 1 97.81 180 SER A C 1
ATOM 1439 O O . SER A 1 180 ? 2.289 11.633 -2.469 1 97.81 180 SER A O 1
ATOM 1441 N N . ASP A 1 181 ? 1.491 12.109 -4.496 1 94.38 181 ASP A N 1
ATOM 1442 C CA . ASP A 1 181 ? 1.481 10.695 -4.855 1 94.38 181 ASP A CA 1
ATOM 1443 C C . ASP A 1 181 ? 2.879 10.086 -4.742 1 94.38 181 ASP A C 1
ATOM 1445 O O . ASP A 1 181 ? 3.037 8.969 -4.25 1 94.38 181 ASP A O 1
ATOM 1449 N N . CYS A 1 182 ? 3.848 10.812 -5.152 1 92.94 182 CYS A N 1
ATOM 1450 C CA . CYS A 1 182 ? 5.23 10.359 -5.078 1 92.94 182 CYS A CA 1
ATOM 1451 C C . CYS A 1 182 ? 5.668 10.18 -3.627 1 92.94 182 CYS A C 1
ATOM 1453 O O . CYS A 1 182 ? 6.281 9.172 -3.277 1 92.94 182 CYS A O 1
ATOM 1455 N N . MET A 1 183 ? 5.34 11.125 -2.834 1 95.12 183 MET A N 1
ATOM 1456 C CA . MET A 1 183 ? 5.727 11.078 -1.427 1 95.12 183 MET A CA 1
ATOM 1457 C C . MET A 1 183 ? 4.984 9.969 -0.689 1 95.12 183 MET A C 1
ATOM 1459 O O . MET A 1 183 ? 5.555 9.305 0.182 1 95.12 183 MET A O 1
ATOM 1463 N N . ARG A 1 184 ? 3.777 9.828 -1.008 1 94.88 184 ARG A N 1
ATOM 1464 C CA . ARG A 1 184 ? 2.99 8.742 -0.431 1 94.88 184 ARG A CA 1
ATOM 1465 C C . ARG A 1 184 ? 3.648 7.395 -0.691 1 94.88 184 ARG A C 1
ATOM 1467 O O . ARG A 1 184 ? 3.828 6.598 0.232 1 94.88 184 ARG A O 1
ATOM 1474 N N . ASP A 1 185 ? 4.031 7.191 -1.893 1 91.56 185 ASP A N 1
ATOM 1475 C CA . ASP A 1 185 ? 4.664 5.934 -2.27 1 91.56 185 ASP A CA 1
ATOM 1476 C C . ASP A 1 185 ? 6.023 5.773 -1.591 1 91.56 185 ASP A C 1
ATOM 1478 O O . ASP A 1 185 ? 6.375 4.684 -1.142 1 91.56 185 ASP A O 1
ATOM 1482 N N . ALA A 1 186 ? 6.758 6.812 -1.537 1 94.38 186 ALA A N 1
ATOM 1483 C CA . ALA A 1 186 ? 8.062 6.785 -0.873 1 94.38 186 ALA A CA 1
ATOM 1484 C C . ALA A 1 186 ? 7.91 6.441 0.607 1 94.38 186 ALA A C 1
ATOM 1486 O O . ALA A 1 186 ? 8.648 5.605 1.133 1 94.38 186 ALA A O 1
ATOM 1487 N N . PHE A 1 187 ? 6.934 7.086 1.252 1 95 187 PHE A N 1
ATOM 1488 C CA . PHE A 1 187 ? 6.688 6.809 2.662 1 95 187 PHE A CA 1
ATOM 1489 C C . PHE A 1 187 ? 6.285 5.352 2.865 1 95 187 PHE A C 1
ATOM 1491 O O . PHE A 1 187 ? 6.762 4.695 3.793 1 95 187 PHE A O 1
ATOM 1498 N N . GLN A 1 188 ? 5.473 4.914 2.012 1 91 188 GLN A N 1
ATOM 1499 C CA . GLN A 1 188 ? 5.051 3.52 2.109 1 91 188 GLN A CA 1
ATOM 1500 C C . GLN A 1 188 ? 6.238 2.574 1.953 1 91 188 GLN A C 1
ATOM 1502 O O . GLN A 1 188 ? 6.309 1.544 2.629 1 91 188 GLN A O 1
ATOM 1507 N N . SER A 1 189 ? 7.117 2.93 1.108 1 91.44 189 SER A N 1
ATOM 1508 C CA . SER A 1 189 ? 8.289 2.107 0.818 1 91.44 189 SER A CA 1
ATOM 1509 C C . SER A 1 189 ? 9.203 1.997 2.033 1 91.44 189 SER A C 1
ATOM 1511 O O . SER A 1 189 ? 9.773 0.938 2.291 1 91.44 189 SER A O 1
ATOM 1513 N N . ILE A 1 190 ? 9.25 2.992 2.779 1 93.62 190 ILE A N 1
ATOM 1514 C CA . ILE A 1 190 ? 10.305 3.004 3.787 1 93.62 190 ILE A CA 1
ATOM 1515 C C . ILE A 1 190 ? 9.719 2.646 5.152 1 93.62 190 ILE A C 1
ATOM 1517 O O . ILE A 1 190 ? 10.461 2.357 6.094 1 93.62 190 ILE A O 1
ATOM 1521 N N . LEU A 1 191 ? 8.484 2.631 5.234 1 89.44 191 LEU A N 1
ATOM 1522 C CA . LEU A 1 191 ? 7.891 2.492 6.562 1 89.44 191 LEU A CA 1
ATOM 1523 C C . LEU A 1 191 ? 7.449 1.053 6.812 1 89.44 191 LEU A C 1
ATOM 1525 O O . LEU A 1 191 ? 6.797 0.766 7.82 1 89.44 191 LEU A O 1
ATOM 1529 N N . PHE A 1 192 ? 7.746 0.206 6.047 1 81.38 192 PHE A N 1
ATOM 1530 C CA . PHE A 1 192 ? 7.211 -1.139 6.234 1 81.38 192 PHE A CA 1
ATOM 1531 C C . PHE A 1 192 ? 7.949 -1.862 7.355 1 81.38 192 PHE A C 1
ATOM 1533 O O . PHE A 1 192 ? 7.336 -2.592 8.133 1 81.38 192 PHE A O 1
ATOM 1540 N N . TRP A 1 193 ? 9.242 -1.59 7.473 1 84.44 193 TRP A N 1
ATOM 1541 C CA . TRP A 1 193 ? 9.969 -2.189 8.586 1 84.44 193 TRP A CA 1
ATOM 1542 C C . TRP A 1 193 ? 9.898 -1.3 9.82 1 84.44 193 TRP A C 1
ATOM 1544 O O . TRP A 1 193 ? 10.164 -0.098 9.742 1 84.44 193 TRP A O 1
ATOM 1554 N N . PRO A 1 194 ? 9.547 -1.973 10.938 1 89.38 194 PRO A N 1
ATOM 1555 C CA . PRO A 1 194 ? 9.656 -1.164 12.156 1 89.38 194 PRO A CA 1
ATOM 1556 C C . PRO A 1 194 ? 11.078 -0.68 12.414 1 89.38 194 PRO A C 1
ATOM 1558 O O . PRO A 1 194 ? 12.031 -1.456 12.289 1 89.38 194 PRO A O 1
ATOM 1561 N N . SER A 1 195 ? 11.172 0.524 12.648 1 93.88 195 SER A N 1
ATOM 1562 C CA . SER A 1 195 ? 12.461 1.158 12.914 1 93.88 195 SER A CA 1
ATOM 1563 C C . SER A 1 195 ? 12.32 2.289 13.93 1 93.88 195 SER A C 1
ATOM 1565 O O . SER A 1 195 ? 11.211 2.725 14.234 1 93.88 195 SER A O 1
ATOM 1567 N N . THR A 1 196 ? 13.438 2.678 14.477 1 94.44 196 THR A N 1
ATOM 1568 C CA . THR A 1 196 ? 13.414 3.77 15.445 1 94.44 196 THR A CA 1
ATOM 1569 C C . THR A 1 196 ? 13.234 5.109 14.742 1 94.44 196 THR A C 1
ATOM 1571 O O . THR A 1 196 ? 12.5 5.977 15.227 1 94.44 196 THR A O 1
ATOM 1574 N N . ALA A 1 197 ? 13.891 5.188 13.555 1 96.38 197 ALA A N 1
ATOM 1575 C CA . ALA A 1 197 ? 13.891 6.504 12.922 1 96.38 197 ALA A CA 1
ATOM 1576 C C . ALA A 1 197 ? 13.836 6.383 11.398 1 96.38 197 ALA A C 1
ATOM 1578 O O . ALA A 1 197 ? 14.227 5.352 10.844 1 96.38 197 ALA A O 1
ATOM 1579 N N . VAL A 1 198 ? 13.344 7.383 10.836 1 97.25 198 VAL A N 1
ATOM 1580 C CA . VAL A 1 198 ? 13.438 7.645 9.406 1 97.25 198 VAL A CA 1
ATOM 1581 C C . VAL A 1 198 ? 14.5 8.711 9.148 1 97.25 198 VAL A C 1
ATOM 1583 O O . VAL A 1 198 ? 14.5 9.766 9.781 1 97.25 198 VAL A O 1
ATOM 1586 N N . THR A 1 199 ? 15.352 8.422 8.242 1 97.75 199 THR A N 1
ATOM 1587 C CA . THR A 1 199 ? 16.375 9.391 7.891 1 97.75 199 THR A CA 1
ATOM 1588 C C . THR A 1 199 ? 16.031 10.102 6.586 1 97.75 199 THR A C 1
ATOM 1590 O O . THR A 1 199 ? 15.648 9.461 5.605 1 97.75 199 THR A O 1
ATOM 1593 N N . ILE A 1 200 ? 16.141 11.414 6.594 1 98.31 200 ILE A N 1
ATOM 1594 C CA . ILE A 1 200 ? 15.992 12.234 5.402 1 98.31 200 ILE A CA 1
ATOM 1595 C C . ILE A 1 200 ? 17.344 12.844 5.023 1 98.31 200 ILE A C 1
ATOM 1597 O O . ILE A 1 200 ? 17.984 13.508 5.84 1 98.31 200 ILE A O 1
ATOM 1601 N N . LYS A 1 201 ? 17.734 12.547 3.822 1 98.38 201 LYS A N 1
ATOM 1602 C CA . LYS A 1 201 ? 18.953 13.117 3.258 1 98.38 201 LYS A CA 1
ATOM 1603 C C . LYS A 1 201 ? 18.656 13.922 1.998 1 98.38 201 LYS A C 1
ATOM 1605 O O . LYS A 1 201 ? 17.906 13.469 1.132 1 98.38 201 LYS A O 1
ATOM 1610 N N . MET A 1 202 ? 19.219 15.117 1.939 1 98.31 202 MET A N 1
ATOM 1611 C CA . MET A 1 202 ? 19.094 15.93 0.737 1 98.31 202 MET A CA 1
ATOM 1612 C C . MET A 1 202 ? 20.438 16.578 0.381 1 98.31 202 MET A C 1
ATOM 1614 O O . MET A 1 202 ? 21.234 16.891 1.265 1 98.31 202 MET A O 1
ATOM 1618 N N . SER A 1 203 ? 20.562 16.641 -0.89 1 97.62 203 SER A N 1
ATOM 1619 C CA . SER A 1 203 ? 21.797 17.219 -1.405 1 97.62 203 SER A CA 1
ATOM 1620 C C . SER A 1 203 ? 21.578 17.859 -2.768 1 97.62 203 SER A C 1
ATOM 1622 O O . SER A 1 203 ? 20.594 17.594 -3.441 1 97.62 203 SER A O 1
ATOM 1624 N N . ASN A 1 204 ? 22.5 18.781 -3.119 1 96.56 204 ASN A N 1
ATOM 1625 C CA . ASN A 1 204 ? 22.469 19.359 -4.457 1 96.56 204 ASN A CA 1
ATOM 1626 C C . ASN A 1 204 ? 23.156 18.453 -5.477 1 96.56 204 ASN A C 1
ATOM 1628 O O . ASN A 1 204 ? 23.281 18.828 -6.645 1 96.56 204 ASN A O 1
ATOM 1632 N N . ARG A 1 205 ? 23.516 17.25 -5.051 1 96.56 205 ARG A N 1
ATOM 1633 C CA . ARG A 1 205 ? 24.078 16.219 -5.918 1 96.56 205 ARG A CA 1
ATOM 1634 C C . ARG A 1 205 ? 23.219 14.961 -5.879 1 96.56 205 ARG A C 1
ATOM 1636 O O . ARG A 1 205 ? 22.547 14.688 -4.879 1 96.56 205 ARG A O 1
ATOM 1643 N N . ALA A 1 206 ? 23.359 14.242 -6.949 1 95 206 ALA A N 1
ATOM 1644 C CA . ALA A 1 206 ? 22.594 12.992 -6.992 1 95 206 ALA A CA 1
ATOM 1645 C C . ALA A 1 206 ? 22.891 12.133 -5.77 1 95 206 ALA A C 1
ATOM 1647 O O . ALA A 1 206 ? 24.047 12.047 -5.328 1 95 206 ALA A O 1
ATOM 1648 N N . PRO A 1 207 ? 21.875 11.43 -5.145 1 95.88 207 PRO A N 1
ATOM 1649 C CA . PRO A 1 207 ? 20.531 11.18 -5.66 1 95.88 207 PRO A CA 1
ATOM 1650 C C . PRO A 1 207 ? 19.516 12.242 -5.215 1 95.88 207 PRO A C 1
ATOM 1652 O O . PRO A 1 207 ? 18.312 12.078 -5.41 1 95.88 207 PRO A O 1
ATOM 1655 N N . TYR A 1 208 ? 20.016 13.398 -4.609 1 97.5 208 TYR A N 1
ATOM 1656 C CA . TYR A 1 208 ? 19.312 14.641 -4.305 1 97.5 208 TYR A CA 1
ATOM 1657 C C . TYR A 1 208 ? 18.422 14.461 -3.08 1 97.5 208 TYR A C 1
ATOM 1659 O O . TYR A 1 208 ? 18.641 15.102 -2.049 1 97.5 208 TYR A O 1
ATOM 1667 N N . PHE A 1 209 ? 17.453 13.578 -3.143 1 98.31 209 PHE A N 1
ATOM 1668 C CA . PHE A 1 209 ? 16.5 13.367 -2.062 1 98.31 209 PHE A CA 1
ATOM 1669 C C . PHE A 1 209 ? 16.391 11.891 -1.708 1 98.31 209 PHE A C 1
ATOM 1671 O O . PHE A 1 209 ? 15.961 11.078 -2.527 1 98.31 209 PHE A O 1
ATOM 1678 N N . THR A 1 210 ? 16.734 11.562 -0.462 1 98 210 THR A N 1
ATOM 1679 C CA . THR A 1 210 ? 16.719 10.172 -0.014 1 98 210 THR A CA 1
ATOM 1680 C C . THR A 1 210 ? 15.938 10.031 1.285 1 98 210 THR A C 1
ATOM 1682 O O . THR A 1 210 ? 16.125 10.812 2.219 1 98 210 THR A O 1
ATOM 1685 N N . LEU A 1 211 ? 15.047 9.094 1.338 1 97.62 211 LEU A N 1
ATOM 1686 C CA . LEU A 1 211 ? 14.406 8.602 2.551 1 97.62 211 LEU A CA 1
ATOM 1687 C C . LEU A 1 211 ? 14.875 7.184 2.873 1 97.62 211 LEU A C 1
ATOM 1689 O O . LEU A 1 211 ? 14.938 6.332 1.986 1 97.62 211 LEU A O 1
ATOM 1693 N N . GLU A 1 212 ? 15.141 7.02 4.148 1 97 212 GLU A N 1
ATOM 1694 C CA . GLU A 1 212 ? 15.703 5.707 4.465 1 97 212 GLU A CA 1
ATOM 1695 C C . GLU A 1 212 ? 15.312 5.27 5.875 1 97 212 GLU A C 1
ATOM 1697 O O . GLU A 1 212 ? 15.172 6.102 6.77 1 97 212 GLU A O 1
ATOM 1702 N N . THR A 1 213 ? 15.133 4.004 6.047 1 96.25 213 THR A N 1
ATOM 1703 C CA . THR A 1 213 ? 14.977 3.361 7.348 1 96.25 213 THR A CA 1
ATOM 1704 C C . THR A 1 213 ? 15.914 2.166 7.477 1 96.25 213 THR A C 1
ATOM 1706 O O . THR A 1 213 ? 16.109 1.416 6.52 1 96.25 213 THR A O 1
ATOM 1709 N N . VAL A 1 214 ? 16.453 2.023 8.695 1 95.19 214 VAL A N 1
ATOM 1710 C CA . VAL A 1 214 ? 17.359 0.924 8.992 1 95.19 214 VAL A CA 1
ATOM 1711 C C . VAL A 1 214 ? 16.891 0.198 10.258 1 95.19 214 VAL A C 1
ATOM 1713 O O . VAL A 1 214 ? 16.531 0.833 11.25 1 95.19 214 VAL A O 1
ATOM 1716 N N . SER A 1 215 ? 16.875 -1.093 10.211 1 93.56 215 SER A N 1
ATOM 1717 C CA . SER A 1 215 ? 16.562 -1.935 11.359 1 93.56 215 SER A CA 1
ATOM 1718 C C . SER A 1 215 ? 17.344 -3.25 11.305 1 93.56 215 SER A C 1
ATOM 1720 O O . SER A 1 215 ? 18.062 -3.508 10.344 1 93.56 215 SER A O 1
ATOM 1722 N N . ASP A 1 216 ? 17.188 -4.016 12.336 1 92.19 216 ASP A N 1
ATOM 1723 C CA . ASP A 1 216 ? 17.812 -5.332 12.383 1 92.19 216 ASP A CA 1
ATOM 1724 C C . ASP A 1 216 ? 17.219 -6.266 11.328 1 92.19 216 ASP A C 1
ATOM 1726 O O . ASP A 1 216 ? 17.875 -7.227 10.906 1 92.19 216 ASP A O 1
ATOM 1730 N N . GLN A 1 217 ? 16.062 -5.922 10.914 1 92.38 217 GLN A N 1
ATOM 1731 C CA . GLN A 1 217 ? 15.359 -6.766 9.945 1 92.38 217 GLN A CA 1
ATOM 1732 C C . GLN A 1 217 ? 15.836 -6.488 8.523 1 92.38 217 GLN A C 1
ATOM 1734 O O . GLN A 1 217 ? 15.797 -7.371 7.668 1 92.38 217 GLN A O 1
ATOM 1739 N N . GLY A 1 218 ? 16.25 -5.277 8.328 1 93.31 218 GLY A N 1
ATOM 1740 C CA . GLY A 1 218 ? 16.641 -4.844 6.992 1 93.31 218 GLY A CA 1
ATOM 1741 C C . GLY A 1 218 ? 16.609 -3.338 6.824 1 93.31 218 GLY A C 1
ATOM 1742 O O . GLY A 1 218 ? 16.594 -2.598 7.812 1 93.31 218 GLY A O 1
ATOM 1743 N N . THR A 1 219 ? 16.797 -2.971 5.57 1 94.81 219 THR A N 1
ATOM 1744 C CA . THR A 1 219 ? 16.781 -1.549 5.242 1 94.81 219 THR A CA 1
ATOM 1745 C C . THR A 1 219 ? 15.789 -1.258 4.117 1 94.81 219 THR A C 1
ATOM 1747 O O . THR A 1 219 ? 15.445 -2.152 3.346 1 94.81 219 THR A O 1
ATOM 1750 N N . SER A 1 220 ? 15.289 -0.098 4.133 1 95.56 220 SER A N 1
ATOM 1751 C CA . SER A 1 220 ? 14.469 0.427 3.043 1 95.56 220 SER A CA 1
ATOM 1752 C C . SER A 1 220 ? 14.914 1.832 2.65 1 95.56 220 SER A C 1
ATOM 1754 O O . SER A 1 220 ? 15.211 2.658 3.514 1 95.56 220 SER A O 1
ATOM 1756 N N . ALA A 1 221 ? 14.984 2.045 1.319 1 96.25 221 ALA A N 1
ATOM 1757 C CA . ALA A 1 221 ? 15.406 3.365 0.861 1 96.25 221 ALA A CA 1
ATOM 1758 C C . ALA A 1 221 ? 14.688 3.752 -0.428 1 96.25 221 ALA A C 1
ATOM 1760 O O . ALA A 1 221 ? 14.398 2.896 -1.266 1 96.25 221 ALA A O 1
ATOM 1761 N N . ALA A 1 222 ? 14.398 4.934 -0.544 1 96.38 222 ALA A N 1
ATOM 1762 C CA . ALA A 1 222 ? 13.844 5.543 -1.75 1 96.38 222 ALA A CA 1
ATOM 1763 C C . ALA A 1 222 ? 14.547 6.859 -2.07 1 96.38 222 ALA A C 1
ATOM 1765 O O . ALA A 1 222 ? 14.805 7.668 -1.175 1 96.38 222 ALA A O 1
ATOM 1766 N N . THR A 1 223 ? 14.93 7.02 -3.283 1 96.69 223 THR A N 1
ATOM 1767 C CA . THR A 1 223 ? 15.5 8.289 -3.729 1 96.69 223 THR A CA 1
ATOM 1768 C C . THR A 1 223 ? 14.609 8.93 -4.789 1 96.69 223 THR A C 1
ATOM 1770 O O . THR A 1 223 ? 13.891 8.234 -5.508 1 96.69 223 THR A O 1
ATOM 1773 N N . ILE A 1 224 ? 14.609 10.172 -4.84 1 97.06 224 ILE A N 1
ATOM 1774 C CA . ILE A 1 224 ? 13.891 10.953 -5.844 1 97.06 224 ILE A CA 1
ATOM 1775 C C . ILE A 1 224 ? 14.836 11.969 -6.48 1 97.06 224 ILE A C 1
ATOM 1777 O O . ILE A 1 224 ? 15.469 12.758 -5.781 1 97.06 224 ILE A O 1
ATOM 1781 N N . SER A 1 225 ? 14.867 11.938 -7.754 1 96.44 225 SER A N 1
ATOM 1782 C CA . SER A 1 225 ? 15.703 12.883 -8.484 1 96.44 225 SER A CA 1
ATOM 1783 C C . SER A 1 225 ? 15.07 14.273 -8.5 1 96.44 225 SER A C 1
ATOM 1785 O O . SER A 1 225 ? 13.844 14.406 -8.586 1 96.44 225 SER A O 1
ATOM 1787 N N . LYS A 1 226 ? 15.883 15.305 -8.516 1 96.69 226 LYS A N 1
ATOM 1788 C CA . LYS A 1 226 ? 15.359 16.656 -8.609 1 96.69 226 LYS A CA 1
ATOM 1789 C C . LYS A 1 226 ? 14.656 16.891 -9.945 1 96.69 226 LYS A C 1
ATOM 1791 O O . LYS A 1 226 ? 13.805 17.781 -10.062 1 96.69 226 LYS A O 1
ATOM 1796 N N . ASP A 1 227 ? 15.039 16.078 -10.914 1 95.69 227 ASP A N 1
ATOM 1797 C CA . ASP A 1 227 ? 14.516 16.234 -12.266 1 95.69 227 ASP A CA 1
ATOM 1798 C C . ASP A 1 227 ? 13.328 15.312 -12.508 1 95.69 227 ASP A C 1
ATOM 1800 O O . ASP A 1 227 ? 12.836 15.203 -13.633 1 95.69 227 ASP A O 1
ATOM 1804 N N . SER A 1 228 ? 12.992 14.617 -11.477 1 95.31 228 SER A N 1
ATOM 1805 C CA . SER A 1 228 ? 11.812 13.758 -11.57 1 95.31 228 SER A CA 1
ATOM 1806 C C . SER A 1 228 ? 10.578 14.555 -11.969 1 95.31 228 SER A C 1
ATOM 1808 O O . SER A 1 228 ? 10.422 15.711 -11.555 1 95.31 228 SER A O 1
ATOM 1810 N N . ASP A 1 229 ? 9.594 13.883 -12.648 1 95.69 229 ASP A N 1
ATOM 1811 C CA . ASP A 1 229 ? 8.328 14.492 -13.039 1 95.69 229 ASP A CA 1
ATOM 1812 C C . ASP A 1 229 ? 7.488 14.844 -11.812 1 95.69 229 ASP A C 1
ATOM 1814 O O . ASP A 1 229 ? 6.523 15.609 -11.914 1 95.69 229 ASP A O 1
ATOM 1818 N N . TYR A 1 230 ? 7.887 14.352 -10.727 1 95.75 230 TYR A N 1
ATOM 1819 C CA . TYR A 1 230 ? 7.082 14.516 -9.523 1 95.75 230 TYR A CA 1
ATOM 1820 C C . TYR A 1 230 ? 7.539 15.727 -8.727 1 95.75 230 TYR A C 1
ATOM 1822 O O . TYR A 1 230 ? 6.832 16.188 -7.82 1 95.75 230 TYR A O 1
ATOM 1830 N N . ILE A 1 231 ? 8.758 16.203 -9.023 1 97.75 231 ILE A N 1
ATOM 1831 C CA . ILE A 1 231 ? 9.32 17.328 -8.281 1 97.75 231 ILE A CA 1
ATOM 1832 C C . ILE A 1 231 ? 8.969 18.625 -8.992 1 97.75 231 ILE A C 1
ATOM 1834 O O . ILE A 1 231 ? 9.227 18.797 -10.18 1 97.75 231 ILE A O 1
ATOM 1838 N N . GLU A 1 232 ? 8.375 19.5 -8.273 1 98.12 232 GLU A N 1
ATOM 1839 C CA . GLU A 1 232 ? 8.031 20.812 -8.805 1 98.12 232 GLU A CA 1
ATOM 1840 C C . GLU A 1 232 ? 9.094 21.844 -8.445 1 98.12 232 GLU A C 1
ATOM 1842 O O . GLU A 1 232 ? 9.344 22.781 -9.211 1 98.12 232 GLU A O 1
ATOM 1847 N N . ASN A 1 233 ? 9.594 21.75 -7.254 1 98.12 233 ASN A N 1
ATOM 1848 C CA . ASN A 1 233 ? 10.641 22.625 -6.738 1 98.12 233 ASN A CA 1
ATOM 1849 C C . ASN A 1 233 ? 11.617 21.875 -5.852 1 98.12 233 ASN A C 1
ATOM 1851 O O . ASN A 1 233 ? 11.211 21.031 -5.055 1 98.12 233 ASN A O 1
ATOM 1855 N N . PHE A 1 234 ? 12.898 22.109 -6.113 1 98.44 234 PHE A N 1
ATOM 1856 C CA . PHE A 1 234 ? 13.945 21.5 -5.301 1 98.44 234 PHE A CA 1
ATOM 1857 C C . PHE A 1 234 ? 15.023 22.531 -4.961 1 98.44 234 PHE A C 1
ATOM 1859 O O . PHE A 1 234 ? 15.773 22.953 -5.836 1 98.44 234 PHE A O 1
ATOM 1866 N N . GLU A 1 235 ? 15.062 22.859 -3.691 1 98.31 235 GLU A N 1
ATOM 1867 C CA . GLU A 1 235 ? 16.062 23.812 -3.189 1 98.31 235 GLU A CA 1
ATOM 1868 C C . GLU A 1 235 ? 16.812 23.234 -1.993 1 98.31 235 GLU A C 1
ATOM 1870 O O . GLU A 1 235 ? 16.281 23.172 -0.885 1 98.31 235 GLU A O 1
ATOM 1875 N N . CYS A 1 236 ? 18 22.875 -2.215 1 98.25 236 CYS A N 1
ATOM 1876 C CA . CYS A 1 236 ? 18.875 22.391 -1.157 1 98.25 236 CYS A CA 1
ATOM 1877 C C . CYS A 1 236 ? 20.344 22.641 -1.503 1 98.25 236 CYS A C 1
ATOM 1879 O O . CYS A 1 236 ? 21.031 21.75 -2.02 1 98.25 236 CYS A O 1
ATOM 1881 N N . PRO A 1 237 ? 20.875 23.734 -1.093 1 96.88 237 PRO A N 1
ATOM 1882 C CA . PRO A 1 237 ? 22.219 24.125 -1.519 1 96.88 237 PRO A CA 1
ATOM 1883 C C . PRO A 1 237 ? 23.312 23.281 -0.853 1 96.88 237 PRO A C 1
ATOM 1885 O O . PRO A 1 237 ? 24.391 23.094 -1.424 1 96.88 237 PRO A O 1
ATOM 1888 N N . ASN A 1 238 ? 23.047 22.812 0.391 1 96.56 238 ASN A N 1
ATOM 1889 C CA . ASN A 1 238 ? 24.047 22.031 1.14 1 96.56 238 ASN A CA 1
ATOM 1890 C C . ASN A 1 238 ? 23.516 20.656 1.497 1 96.56 238 ASN A C 1
ATOM 1892 O O . ASN A 1 238 ? 22.297 20.438 1.559 1 96.56 238 ASN A O 1
ATOM 1896 N N . ASP A 1 239 ? 24.453 19.812 1.748 1 98 239 ASP A N 1
ATOM 1897 C CA . ASP A 1 239 ? 24.078 18.469 2.186 1 98 239 ASP A CA 1
ATOM 1898 C C . ASP A 1 239 ? 23.453 18.5 3.58 1 98 239 ASP A C 1
ATOM 1900 O O . ASP A 1 239 ? 24.016 19.109 4.504 1 98 239 ASP A O 1
ATOM 1904 N N . ILE A 1 240 ? 22.344 17.844 3.715 1 98.12 240 ILE A N 1
ATOM 1905 C CA . ILE A 1 240 ? 21.734 17.75 5.035 1 98.12 240 ILE A CA 1
ATOM 1906 C C . ILE A 1 240 ? 21.328 16.297 5.309 1 98.12 240 ILE A C 1
ATOM 1908 O O . ILE A 1 240 ? 21.078 15.531 4.379 1 98.12 240 ILE A O 1
ATOM 1912 N N . ARG A 1 241 ? 21.344 15.961 6.551 1 98 241 ARG A N 1
ATOM 1913 C CA . ARG A 1 241 ? 20.922 14.648 7.031 1 98 241 ARG A CA 1
ATOM 1914 C C . ARG A 1 241 ? 20.312 14.75 8.422 1 98 241 ARG A C 1
ATOM 1916 O O . ARG A 1 241 ? 20.969 15.148 9.375 1 98 241 ARG A O 1
ATOM 1923 N N . PHE A 1 242 ? 19.062 14.352 8.562 1 97.94 242 PHE A N 1
ATOM 1924 C CA . PHE A 1 242 ? 18.375 14.375 9.852 1 97.94 242 PHE A CA 1
ATOM 1925 C C . PHE A 1 242 ? 17.531 13.133 10.039 1 97.94 242 PHE A C 1
ATOM 1927 O O . PHE A 1 242 ? 16.984 12.594 9.07 1 97.94 242 PHE A O 1
ATOM 1934 N N . GLY A 1 243 ? 17.344 12.711 11.227 1 97.88 243 GLY A N 1
ATOM 1935 C CA . GLY A 1 243 ? 16.5 11.586 11.594 1 97.88 243 GLY A CA 1
ATOM 1936 C C . GLY A 1 243 ? 15.266 12 12.383 1 97.88 243 GLY A C 1
ATOM 1937 O O . GLY A 1 243 ? 15.336 12.906 13.211 1 97.88 243 GLY A O 1
ATOM 1938 N N . TYR A 1 244 ? 14.227 11.289 12.148 1 97.69 244 TYR A N 1
ATOM 1939 C CA . TYR A 1 244 ? 12.969 11.523 12.852 1 97.69 244 TYR A CA 1
ATOM 1940 C C . TYR A 1 244 ? 12.359 10.211 13.328 1 97.69 244 TYR A C 1
ATOM 1942 O O . TYR A 1 244 ? 12.422 9.195 12.625 1 97.69 244 TYR A O 1
ATOM 1950 N N . ARG A 1 245 ? 11.742 10.289 14.523 1 96.38 245 ARG A N 1
ATOM 1951 C CA . ARG A 1 245 ? 11.102 9.078 15.016 1 96.38 245 ARG A CA 1
ATOM 1952 C C . ARG A 1 245 ? 10.062 8.562 14.031 1 96.38 245 ARG A C 1
ATOM 1954 O O . ARG A 1 245 ? 9.195 9.32 13.586 1 96.38 245 ARG A O 1
ATOM 1961 N N . GLN A 1 246 ? 10.18 7.27 13.711 1 96.56 246 GLN A N 1
ATOM 1962 C CA . GLN A 1 246 ? 9.312 6.684 12.703 1 96.56 246 GLN A CA 1
ATOM 1963 C C . GLN A 1 246 ? 7.84 6.816 13.102 1 96.56 246 GLN A C 1
ATOM 1965 O O . GLN A 1 246 ? 6.988 7.098 12.258 1 96.56 246 GLN A O 1
ATOM 1970 N N . LEU A 1 247 ? 7.52 6.641 14.391 1 94.25 247 LEU A N 1
ATOM 1971 C CA . LEU A 1 247 ? 6.152 6.715 14.898 1 94.25 247 LEU A CA 1
ATOM 1972 C C . LEU A 1 247 ? 5.539 8.078 14.609 1 94.25 247 LEU A C 1
ATOM 1974 O O . LEU A 1 247 ? 4.344 8.188 14.336 1 94.25 247 LEU A O 1
ATOM 1978 N N . MET A 1 248 ? 6.387 9.109 14.648 1 94.19 248 MET A N 1
ATOM 1979 C CA . MET A 1 248 ? 5.895 10.453 14.375 1 94.19 248 MET A CA 1
ATOM 1980 C C . MET A 1 248 ? 5.625 10.641 12.883 1 94.19 248 MET A C 1
ATOM 1982 O O . MET A 1 248 ? 4.59 11.188 12.5 1 94.19 248 MET A O 1
ATOM 1986 N N . ILE A 1 249 ? 6.555 10.133 12.094 1 96.06 249 ILE A N 1
ATOM 1987 C CA . ILE A 1 249 ? 6.422 10.25 10.648 1 96.06 249 ILE A CA 1
ATOM 1988 C C . ILE A 1 249 ? 5.16 9.523 10.188 1 96.06 249 ILE A C 1
ATOM 1990 O O . ILE A 1 249 ? 4.457 9.992 9.289 1 96.06 249 ILE A O 1
ATOM 1994 N N . LYS A 1 250 ? 4.844 8.477 10.789 1 94.81 250 LYS A N 1
ATOM 1995 C CA . LYS A 1 250 ? 3.66 7.688 10.453 1 94.81 250 LYS A CA 1
ATOM 1996 C C . LYS A 1 250 ? 2.387 8.508 10.641 1 94.81 250 LYS A C 1
ATOM 1998 O O . LYS A 1 250 ? 1.396 8.289 9.938 1 94.81 250 LYS A O 1
ATOM 2003 N N . GLN A 1 251 ? 2.445 9.492 11.477 1 93.5 251 GLN A N 1
ATOM 2004 C CA . GLN A 1 251 ? 1.275 10.32 11.734 1 93.5 251 GLN A CA 1
ATOM 2005 C C . GLN A 1 251 ? 0.925 11.172 10.523 1 93.5 251 GLN A C 1
ATOM 2007 O O . GLN A 1 251 ? -0.223 11.586 10.359 1 93.5 251 GLN A O 1
ATOM 2012 N N . ALA A 1 252 ? 1.843 11.352 9.719 1 95.69 252 ALA A N 1
ATOM 2013 C CA . ALA A 1 252 ? 1.645 12.234 8.578 1 95.69 252 ALA A CA 1
ATOM 2014 C C . ALA A 1 252 ? 1.045 11.477 7.395 1 95.69 252 ALA A C 1
ATOM 2016 O O . ALA A 1 252 ? 0.606 12.086 6.418 1 95.69 252 ALA A O 1
ATOM 2017 N N . GLN A 1 253 ? 1.01 10.203 7.465 1 95.62 253 GLN A N 1
ATOM 2018 C CA . GLN A 1 253 ? 0.674 9.367 6.32 1 95.62 253 GLN A CA 1
ATOM 2019 C C . GLN A 1 253 ? -0.764 9.609 5.867 1 95.62 253 GLN A C 1
ATOM 2021 O O . GLN A 1 253 ? -1.04 9.672 4.668 1 95.62 253 GLN A O 1
ATOM 2026 N N . LYS A 1 254 ? -1.662 9.711 6.781 1 95.5 254 LYS A N 1
ATOM 2027 C CA . LYS A 1 254 ? -3.064 9.898 6.418 1 95.5 254 LYS A CA 1
ATOM 2028 C C . LYS A 1 254 ? -3.281 11.234 5.719 1 95.5 254 LYS A C 1
ATOM 2030 O O . LYS A 1 254 ? -4.059 11.328 4.766 1 95.5 254 LYS A O 1
ATOM 2035 N N . ALA A 1 255 ? -2.631 12.258 6.234 1 96.88 255 ALA A N 1
ATOM 2036 C CA . ALA A 1 255 ? -2.717 13.562 5.59 1 96.88 255 ALA A CA 1
ATOM 2037 C C . ALA A 1 255 ? -2.123 13.523 4.184 1 96.88 255 ALA A C 1
ATOM 2039 O O . ALA A 1 255 ? -2.697 14.07 3.242 1 96.88 255 ALA A O 1
ATOM 2040 N N . LEU A 1 256 ? -1.071 12.844 4.109 1 97.25 256 LEU A N 1
ATOM 2041 C CA . LEU A 1 256 ? -0.41 12.672 2.822 1 97.25 256 LEU A CA 1
ATOM 2042 C C . LEU A 1 256 ? -1.334 11.977 1.825 1 97.25 256 LEU A C 1
ATOM 2044 O O . LEU A 1 256 ? -1.389 12.359 0.654 1 97.25 256 LEU A O 1
ATOM 2048 N N . ALA A 1 257 ? -2.096 11.102 2.277 1 96.38 257 ALA A N 1
ATOM 2049 C CA . ALA A 1 257 ? -2.959 10.281 1.434 1 96.38 257 ALA A CA 1
ATOM 2050 C C . ALA A 1 257 ? -4.051 11.117 0.779 1 96.38 257 ALA A C 1
ATOM 2052 O O . ALA A 1 257 ? -4.562 10.766 -0.286 1 96.38 257 ALA A O 1
ATOM 2053 N N . ILE A 1 258 ? -4.422 12.211 1.306 1 96.31 258 ILE A N 1
ATOM 2054 C CA . ILE A 1 258 ? -5.543 12.969 0.762 1 96.31 258 ILE A CA 1
ATOM 2055 C C . ILE A 1 258 ? -5.031 14.266 0.134 1 96.31 258 ILE A C 1
ATOM 2057 O O . ILE A 1 258 ? -5.82 15.133 -0.245 1 96.31 258 ILE A O 1
ATOM 2061 N N . SER A 1 259 ? -3.734 14.453 0.074 1 97.75 259 SER A N 1
ATOM 2062 C CA . SER A 1 259 ? -3.146 15.695 -0.409 1 97.75 259 SER A CA 1
ATOM 2063 C C . SER A 1 259 ? -2.773 15.594 -1.885 1 97.75 259 SER A C 1
ATOM 2065 O O . SER A 1 259 ? -2.535 14.5 -2.396 1 97.75 259 SER A O 1
ATOM 2067 N N . GLU A 1 260 ? -2.74 16.75 -2.477 1 97.31 260 GLU A N 1
ATOM 2068 C CA . GLU A 1 260 ? -2.357 16.828 -3.883 1 97.31 260 GLU A CA 1
ATOM 2069 C C . GLU A 1 260 ? -0.872 17.156 -4.031 1 97.31 260 GLU A C 1
ATOM 2071 O O . GLU A 1 260 ? -0.183 16.547 -4.859 1 97.31 260 GLU A O 1
ATOM 2076 N N . LYS A 1 261 ? -0.45 18.078 -3.221 1 97.88 261 LYS A N 1
ATOM 2077 C CA . LYS A 1 261 ? 0.94 18.531 -3.223 1 97.88 261 LYS A CA 1
ATOM 2078 C C . LYS A 1 261 ? 1.518 18.547 -1.811 1 97.88 261 LYS A C 1
ATOM 2080 O O . LYS A 1 261 ? 0.799 18.797 -0.842 1 97.88 261 LYS A O 1
ATOM 2085 N N . THR A 1 262 ? 2.838 18.281 -1.813 1 98.5 262 THR A N 1
ATOM 2086 C CA . THR A 1 262 ? 3.535 18.266 -0.532 1 98.5 262 THR A CA 1
ATOM 2087 C C . THR A 1 262 ? 4.762 19.172 -0.576 1 98.5 262 THR A C 1
ATOM 2089 O O . THR A 1 262 ? 5.543 19.125 -1.53 1 98.5 262 THR A O 1
ATOM 2092 N N . SER A 1 263 ? 4.836 20 0.439 1 98.44 263 SER A N 1
ATOM 2093 C CA . SER A 1 263 ? 6.039 20.797 0.655 1 98.44 263 SER A CA 1
ATOM 2094 C C . SER A 1 263 ? 6.812 20.312 1.873 1 98.44 263 SER A C 1
ATOM 2096 O O . SER A 1 263 ? 6.238 20.109 2.943 1 98.44 263 SER A O 1
ATOM 2098 N N . ILE A 1 264 ? 8.102 20.125 1.683 1 98.62 264 ILE A N 1
ATOM 2099 C CA . ILE A 1 264 ? 8.977 19.672 2.76 1 98.62 264 ILE A CA 1
ATOM 2100 C C . ILE A 1 264 ? 10.055 20.719 3.021 1 98.62 264 ILE A C 1
ATOM 2102 O O . ILE A 1 264 ? 10.766 21.125 2.104 1 98.62 264 ILE A O 1
ATOM 2106 N N . ARG A 1 265 ? 10.141 21.109 4.27 1 98.56 265 ARG A N 1
ATOM 2107 C CA . ARG A 1 265 ? 11.164 22.047 4.699 1 98.56 265 ARG A CA 1
ATOM 2108 C C . ARG A 1 265 ? 11.852 21.578 5.973 1 98.56 265 ARG A C 1
ATOM 2110 O O . ARG A 1 265 ? 11.219 20.969 6.836 1 98.56 265 ARG A O 1
ATOM 2117 N N . ILE A 1 266 ? 13.133 21.891 6.059 1 98.62 266 ILE A N 1
ATOM 2118 C CA . ILE A 1 266 ? 13.914 21.609 7.258 1 98.62 266 ILE A CA 1
ATOM 2119 C C . ILE A 1 266 ? 14.742 22.844 7.629 1 98.62 266 ILE A C 1
ATOM 2121 O O . ILE A 1 266 ? 15.352 23.469 6.762 1 98.62 266 ILE A O 1
ATOM 2125 N N . ASP A 1 267 ? 14.695 23.188 8.898 1 98.19 267 ASP A N 1
ATOM 2126 C CA . ASP A 1 267 ? 15.445 24.375 9.305 1 98.19 267 ASP A CA 1
ATOM 2127 C C . ASP A 1 267 ? 16.797 24 9.906 1 98.19 267 ASP A C 1
ATOM 2129 O O . ASP A 1 267 ? 17.172 22.828 9.922 1 98.19 267 ASP A O 1
ATOM 2133 N N . GLY A 1 268 ? 17.484 24.938 10.414 1 97.31 268 GLY A N 1
ATOM 2134 C CA . GLY A 1 268 ? 18.844 24.75 10.883 1 97.31 268 GLY A CA 1
ATOM 2135 C C . GLY A 1 268 ? 18.938 23.844 12.094 1 97.31 268 GLY A C 1
ATOM 2136 O O . GLY A 1 268 ? 20 23.281 12.367 1 97.31 268 GLY A O 1
ATOM 2137 N N . ARG A 1 269 ? 17.875 23.688 12.82 1 96.12 269 ARG A N 1
ATOM 2138 C CA . ARG A 1 269 ? 17.844 22.828 14.008 1 96.12 269 ARG A CA 1
ATOM 2139 C C . ARG A 1 269 ? 17.359 21.438 13.656 1 96.12 269 ARG A C 1
ATOM 2141 O O . ARG A 1 269 ? 17.219 20.578 14.531 1 96.12 269 ARG A O 1
ATOM 2148 N N . GLY A 1 270 ? 16.984 21.234 12.414 1 97.38 270 GLY A N 1
ATOM 2149 C CA . GLY A 1 270 ? 16.5 19.938 11.961 1 97.38 270 GLY A CA 1
ATOM 2150 C C . GLY A 1 270 ? 15 19.781 12.109 1 97.38 270 GLY A C 1
ATOM 2151 O O . GLY A 1 270 ? 14.461 18.688 11.922 1 97.38 270 GLY A O 1
ATOM 2152 N N . VAL A 1 271 ? 14.375 20.875 12.492 1 97.81 271 VAL A N 1
ATOM 2153 C CA . VAL A 1 271 ? 12.922 20.797 12.617 1 97.81 271 VAL A CA 1
ATOM 2154 C C . VAL A 1 271 ? 12.297 20.594 11.234 1 97.81 271 VAL A C 1
ATOM 2156 O O . VAL A 1 271 ? 12.594 21.328 10.297 1 97.81 271 VAL A O 1
ATOM 2159 N N . LEU A 1 272 ? 11.523 19.578 11.148 1 98.5 272 LEU A N 1
ATOM 2160 C CA . LEU A 1 272 ? 10.852 19.203 9.906 1 98.5 272 LEU A CA 1
ATOM 2161 C C . LEU A 1 272 ? 9.469 19.844 9.828 1 98.5 272 LEU A C 1
ATOM 2163 O O . LEU A 1 272 ? 8.703 19.797 10.789 1 98.5 272 LEU A O 1
ATOM 2167 N N . LEU A 1 273 ? 9.172 20.438 8.742 1 98.38 273 LEU A N 1
ATOM 2168 C CA . LEU A 1 273 ? 7.828 20.938 8.469 1 98.38 273 LEU A CA 1
ATOM 2169 C C . LEU A 1 273 ? 7.324 20.422 7.121 1 98.38 273 LEU A C 1
ATOM 2171 O O . LEU A 1 273 ? 7.91 20.719 6.078 1 98.38 273 LEU A O 1
ATOM 2175 N N . MET A 1 274 ? 6.297 19.656 7.152 1 98.44 274 MET A N 1
ATOM 2176 C CA . MET A 1 274 ? 5.629 19.203 5.938 1 98.44 274 MET A CA 1
ATOM 2177 C C . MET A 1 274 ? 4.258 19.859 5.793 1 98.44 274 MET A C 1
ATOM 2179 O O . MET A 1 274 ? 3.498 19.938 6.762 1 98.44 274 MET A O 1
ATOM 2183 N N . GLN A 1 275 ? 3.99 20.312 4.633 1 98.12 275 GLN A N 1
ATOM 2184 C CA . GLN A 1 275 ? 2.686 20.891 4.332 1 98.12 275 GLN A CA 1
ATOM 2185 C C . GLN A 1 275 ? 1.986 20.109 3.215 1 98.12 275 GLN A C 1
ATOM 2187 O O . GLN A 1 275 ? 2.553 19.922 2.137 1 98.12 275 GLN A O 1
ATOM 2192 N N . PHE A 1 276 ? 0.793 19.734 3.484 1 98.5 276 PHE A N 1
ATOM 2193 C CA . PHE A 1 276 ? -0.006 18.938 2.564 1 98.5 276 PHE A CA 1
ATOM 2194 C C . PHE A 1 276 ? -1.152 19.75 1.986 1 98.5 276 PHE A C 1
ATOM 2196 O O . PHE A 1 276 ? -2.113 20.078 2.691 1 98.5 276 PHE A O 1
ATOM 2203 N N . MET A 1 277 ? -1.079 20.031 0.766 1 97.81 277 MET A N 1
ATOM 2204 C CA . MET A 1 277 ? -2.102 20.844 0.102 1 97.81 277 MET A CA 1
ATOM 2205 C C . MET A 1 277 ? -3.273 19.969 -0.343 1 97.81 277 MET A C 1
ATOM 2207 O O . MET A 1 277 ? -3.076 18.953 -1.004 1 97.81 277 MET A O 1
ATOM 2211 N N . ILE A 1 278 ? -4.402 20.375 0.008 1 96.44 278 ILE A N 1
ATOM 2212 C CA . ILE A 1 278 ? -5.625 19.672 -0.341 1 96.44 278 ILE A CA 1
ATOM 2213 C C . ILE A 1 278 ? -6.535 20.578 -1.16 1 96.44 278 ILE A C 1
ATOM 2215 O O . ILE A 1 278 ? -6.777 21.719 -0.781 1 96.44 278 ILE A O 1
ATOM 2219 N N . ARG A 1 279 ? -7.008 20.047 -2.219 1 93 279 ARG A N 1
ATOM 2220 C CA . ARG A 1 279 ? -7.965 20.766 -3.057 1 93 279 ARG A CA 1
ATOM 2221 C C . ARG A 1 279 ? -9.32 20.078 -3.051 1 93 279 ARG A C 1
ATOM 2223 O O . ARG A 1 279 ? -9.414 18.875 -3.322 1 93 279 ARG A O 1
ATOM 2230 N N . THR A 1 280 ? -10.352 20.844 -2.783 1 89.5 280 THR A N 1
ATOM 2231 C CA . THR A 1 280 ? -11.695 20.281 -2.729 1 89.5 280 THR A CA 1
ATOM 2232 C C . THR A 1 280 ? -12.312 20.219 -4.125 1 89.5 280 THR A C 1
ATOM 2234 O O . THR A 1 280 ? -11.75 20.766 -5.082 1 89.5 280 THR A O 1
ATOM 2237 N N . GLU A 1 281 ? -13.438 19.578 -4.191 1 86.94 281 GLU A N 1
ATOM 2238 C CA . GLU A 1 281 ? -14.188 19.516 -5.441 1 86.94 281 GLU A CA 1
ATOM 2239 C C . GLU A 1 281 ? -14.656 20.906 -5.875 1 86.94 281 GLU A C 1
ATOM 2241 O O . GLU A 1 281 ? -14.789 21.172 -7.066 1 86.94 281 GLU A O 1
ATOM 2246 N N . GLU A 1 282 ? -14.859 21.812 -4.953 1 86.62 282 GLU A N 1
ATOM 2247 C CA . GLU A 1 282 ? -15.305 23.172 -5.223 1 86.62 282 GLU A CA 1
ATOM 2248 C C . GLU A 1 282 ? -14.117 24.094 -5.488 1 86.62 282 GLU A C 1
ATOM 2250 O O . GLU A 1 282 ? -14.266 25.312 -5.492 1 86.62 282 GLU A O 1
ATOM 2255 N N . GLU A 1 283 ? -12.898 23.516 -5.531 1 88.56 283 GLU A N 1
ATOM 2256 C CA . GLU A 1 283 ? -11.672 24.203 -5.922 1 88.56 283 GLU A CA 1
ATOM 2257 C C . GLU A 1 283 ? -11.188 25.141 -4.812 1 88.56 283 GLU A C 1
ATOM 2259 O O . GLU A 1 283 ? -10.594 26.188 -5.09 1 88.56 283 GLU A O 1
ATOM 2264 N N . VAL A 1 284 ? -11.688 24.812 -3.607 1 91.8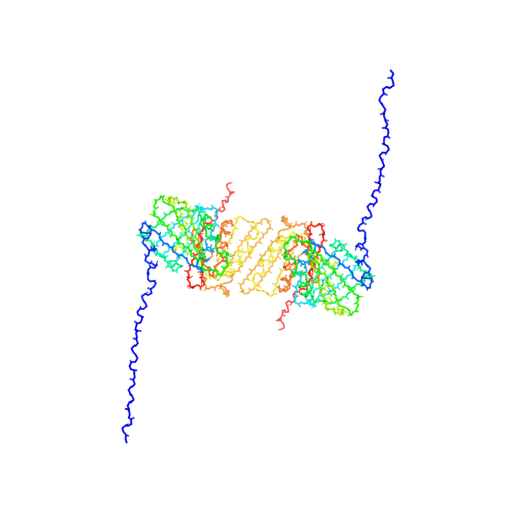8 284 VAL A N 1
ATOM 2265 C CA . VAL A 1 284 ? -11.125 25.516 -2.453 1 91.88 284 VAL A CA 1
ATOM 2266 C C . VAL A 1 284 ? -9.828 24.828 -2.016 1 91.88 284 VAL A C 1
ATOM 2268 O O . VAL A 1 284 ? -9.781 23.594 -1.907 1 91.88 284 VAL A O 1
ATOM 2271 N N . THR A 1 285 ? -8.773 25.641 -1.831 1 93.19 285 THR A N 1
ATOM 2272 C CA . THR A 1 285 ? -7.496 25.094 -1.396 1 93.19 285 THR A CA 1
ATOM 2273 C C . THR A 1 285 ? -7.34 25.234 0.116 1 93.19 285 THR A C 1
ATOM 2275 O O . THR A 1 285 ? -7.66 26.266 0.694 1 93.19 285 THR A O 1
ATOM 2278 N N . THR A 1 286 ? -7.031 24.188 0.765 1 93.5 286 THR A N 1
ATOM 2279 C CA . THR A 1 286 ? -6.695 24.156 2.184 1 93.5 286 THR A CA 1
ATOM 2280 C C . THR A 1 286 ? -5.48 23.266 2.428 1 93.5 286 THR A C 1
ATOM 2282 O O . THR A 1 286 ? -4.863 22.766 1.479 1 93.5 286 THR A O 1
ATOM 2285 N N . PHE A 1 287 ? -4.984 23.172 3.75 1 95.62 287 PHE A N 1
ATOM 2286 C CA . PHE A 1 287 ? -3.771 22.391 3.943 1 95.62 287 PHE A CA 1
ATOM 2287 C C . PHE A 1 287 ? -3.729 21.797 5.348 1 95.62 287 PHE A C 1
ATOM 2289 O O . PHE A 1 287 ? -4.453 22.234 6.238 1 95.62 287 PHE A O 1
ATOM 2296 N N . ILE A 1 288 ? -2.961 20.781 5.422 1 97.94 288 ILE A N 1
ATOM 2297 C CA . ILE A 1 288 ? -2.527 20.203 6.691 1 97.94 288 ILE A CA 1
ATOM 2298 C C . ILE A 1 288 ? -1.019 20.375 6.848 1 97.94 288 ILE A C 1
ATOM 2300 O O . ILE A 1 288 ? -0.266 20.234 5.883 1 97.94 288 ILE A O 1
ATOM 2304 N N . GLU A 1 289 ? -0.659 20.703 8.086 1 97.44 289 GLU A N 1
ATOM 2305 C CA . GLU A 1 289 ? 0.766 20.844 8.367 1 97.44 289 GLU A CA 1
ATOM 2306 C C . GLU A 1 289 ? 1.222 19.844 9.43 1 97.44 289 GLU A C 1
ATOM 2308 O O . GLU A 1 289 ? 0.513 19.609 10.406 1 97.44 289 GLU A O 1
ATOM 2313 N N . PHE A 1 290 ? 2.369 19.297 9.195 1 98 290 PHE A N 1
ATOM 2314 C CA . PHE A 1 290 ? 3.021 18.391 10.141 1 98 290 PHE A CA 1
ATOM 2315 C C . PHE A 1 290 ? 4.398 18.922 10.523 1 98 290 PHE A C 1
ATOM 2317 O O . PHE A 1 290 ? 5.266 19.094 9.656 1 98 290 PHE A O 1
ATOM 2324 N N . GLY A 1 291 ? 4.547 19.188 11.797 1 97.5 291 GLY A N 1
ATOM 2325 C CA . GLY A 1 291 ? 5.836 19.578 12.352 1 97.5 291 GLY A CA 1
ATOM 2326 C C . GLY A 1 291 ? 6.418 18.531 13.289 1 97.5 291 GLY A C 1
ATOM 2327 O O . GLY A 1 291 ? 5.695 17.922 14.086 1 97.5 291 GLY A O 1
ATOM 2328 N N . CYS A 1 292 ? 7.75 18.391 13.156 1 97.5 292 CYS A N 1
ATOM 2329 C CA . CYS A 1 292 ? 8.383 17.344 13.953 1 97.5 292 CYS A CA 1
ATOM 2330 C C . CYS A 1 292 ? 9.828 17.703 14.289 1 97.5 292 CYS A C 1
ATOM 2332 O O . CYS A 1 292 ? 10.555 18.219 13.438 1 97.5 292 CYS A O 1
ATOM 2334 N N . VAL A 1 293 ? 10.18 17.438 15.531 1 96.62 293 VAL A N 1
ATOM 2335 C CA . VAL A 1 293 ? 11.555 17.703 15.938 1 96.62 293 VAL A CA 1
ATOM 2336 C C . VAL A 1 293 ? 12.43 16.5 15.609 1 96.62 293 VAL A C 1
ATOM 2338 O O . VAL A 1 293 ? 11.953 15.359 15.57 1 96.62 293 VAL A O 1
ATOM 2341 N N . PRO A 1 294 ? 13.68 16.703 15.281 1 96.94 294 PRO A N 1
ATOM 2342 C CA . PRO A 1 294 ? 14.562 15.57 14.953 1 96.94 294 PRO A CA 1
ATOM 2343 C C . PRO A 1 294 ? 14.812 14.656 16.156 1 96.94 294 PRO A C 1
ATOM 2345 O O . PRO A 1 294 ? 14.727 15.094 17.297 1 96.94 294 PRO A O 1
ATOM 2348 N N . HIS A 1 295 ? 15.039 13.414 15.734 1 91.19 295 HIS A N 1
ATOM 2349 C CA . HIS A 1 295 ? 15.398 12.398 16.719 1 91.19 295 HIS A CA 1
ATOM 2350 C C . HIS A 1 295 ? 16.844 12.562 17.172 1 91.19 295 HIS A C 1
ATOM 2352 O O . HIS A 1 295 ? 17.75 12.703 16.344 1 91.19 295 HIS A O 1
ATOM 2358 N N . ILE A 1 296 ? 17.109 12.781 18.406 1 76.88 296 ILE A N 1
ATOM 2359 C CA . ILE A 1 296 ? 18.469 12.883 18.922 1 76.88 296 ILE A CA 1
ATOM 2360 C C . ILE A 1 296 ? 18.938 11.523 19.438 1 76.88 296 ILE A C 1
ATOM 2362 O O . ILE A 1 296 ? 18.297 10.93 20.312 1 76.88 296 ILE A O 1
ATOM 2366 N N . ASP A 1 297 ? 19.703 10.766 18.516 1 67.5 297 ASP A N 1
ATOM 2367 C CA . ASP A 1 297 ? 20.281 9.523 19.016 1 67.5 297 ASP A CA 1
ATOM 2368 C C . ASP A 1 297 ? 21.188 9.773 20.219 1 67.5 297 ASP A C 1
ATOM 2370 O O . ASP A 1 297 ? 22.078 10.625 20.156 1 67.5 297 ASP A O 1
ATOM 2374 N N . VAL A 1 298 ? 20.797 9.812 21.438 1 50.16 298 VAL A N 1
ATOM 2375 C CA . VAL A 1 298 ? 21.75 9.859 22.547 1 50.16 298 VAL A CA 1
ATOM 2376 C C . VAL A 1 298 ? 22.766 8.727 22.406 1 50.16 298 VAL A C 1
ATOM 2378 O O . VAL A 1 298 ? 22.406 7.555 22.359 1 50.16 298 VAL A O 1
ATOM 2381 N N . ASP A 1 299 ? 23.609 8.797 21.578 1 46.44 299 ASP A N 1
ATOM 2382 C CA . ASP A 1 299 ? 24.766 7.918 21.719 1 46.44 299 ASP A CA 1
ATOM 2383 C C . ASP A 1 299 ? 25.094 7.676 23.188 1 46.44 299 ASP A C 1
ATOM 2385 O O . ASP A 1 299 ? 25.297 8.625 23.953 1 46.44 299 ASP A O 1
ATOM 2389 N N . GLU A 1 300 ? 24.5 6.816 23.922 1 39.94 300 GLU A N 1
ATOM 2390 C CA . GLU A 1 300 ? 25.062 6.402 25.203 1 39.94 300 GLU A CA 1
ATOM 2391 C C . GLU A 1 300 ? 26.578 6.176 25.094 1 39.94 300 GLU A C 1
ATOM 2393 O O . GLU A 1 300 ? 27.016 5.051 24.859 1 39.94 300 GLU A O 1
ATOM 2398 N N . HIS A 1 301 ? 27.391 6.75 24.266 1 35.88 301 HIS A N 1
ATOM 2399 C CA . HIS A 1 301 ? 28.766 6.531 24.688 1 35.88 301 HIS A CA 1
ATOM 2400 C C . HIS A 1 301 ? 29.031 7.176 26.047 1 35.88 301 HIS A C 1
ATOM 2402 O O . HIS A 1 301 ? 30.172 7.188 26.516 1 35.88 301 HIS A O 1
ATOM 2408 N N . GLU A 1 302 ? 28.156 7.496 27.016 1 29.59 302 GLU A N 1
ATOM 2409 C CA . GLU A 1 302 ? 28.906 7.473 28.25 1 29.59 302 GLU A CA 1
ATOM 2410 C C . GLU A 1 302 ? 29.219 6.043 28.688 1 29.59 302 GLU A C 1
ATOM 2412 O O . GLU A 1 302 ? 28.391 5.145 28.5 1 29.59 302 GLU A O 1
ATOM 2417 N N . MET B 1 1 ? -47.562 -61.5 53.875 1 18.5 1 MET B N 1
ATOM 2418 C CA . MET B 1 1 ? -47.656 -62.156 52.562 1 18.5 1 MET B CA 1
ATOM 2419 C C . MET B 1 1 ? -47.188 -61.25 51.438 1 18.5 1 MET B C 1
ATOM 2421 O O . MET B 1 1 ? -47.031 -60.031 51.656 1 18.5 1 MET B O 1
ATOM 2425 N N . PRO B 1 2 ? -47.719 -61.438 50.281 1 18.88 2 PRO B N 1
ATOM 2426 C CA . PRO B 1 2 ? -47.469 -61.438 48.812 1 18.88 2 PRO B CA 1
ATOM 2427 C C . PRO B 1 2 ? -47.656 -60.031 48.219 1 18.88 2 PRO B C 1
ATOM 2429 O O . PRO B 1 2 ? -48.781 -59.594 48 1 18.88 2 PRO B O 1
ATOM 2432 N N . ALA B 1 3 ? -46.969 -59 48.844 1 20.72 3 ALA B N 1
ATOM 2433 C CA . ALA B 1 3 ? -46.969 -57.656 48.312 1 20.72 3 ALA B CA 1
ATOM 2434 C C . ALA B 1 3 ? -46.969 -57.688 46.781 1 20.72 3 ALA B C 1
ATOM 2436 O O . ALA B 1 3 ? -46.625 -58.688 46.156 1 20.72 3 ALA B O 1
ATOM 2437 N N . ARG B 1 4 ? -46.781 -56.531 46.156 1 20.14 4 ARG B N 1
ATOM 2438 C CA . ARG B 1 4 ? -47.219 -55.688 45.031 1 20.14 4 ARG B CA 1
ATOM 2439 C C . ARG B 1 4 ? -46.594 -56.188 43.719 1 20.14 4 ARG B C 1
ATOM 2441 O O . ARG B 1 4 ? -45.469 -56.625 43.719 1 20.14 4 ARG B O 1
ATOM 2448 N N . ASN B 1 5 ? -47.438 -56.562 42.812 1 18.48 5 ASN B N 1
ATOM 2449 C CA . ASN B 1 5 ? -47.594 -57.062 41.438 1 18.48 5 ASN B CA 1
ATOM 2450 C C . ASN B 1 5 ? -46.688 -56.281 40.469 1 18.48 5 ASN B C 1
ATOM 2452 O O . ASN B 1 5 ? -46.875 -55.062 40.281 1 18.48 5 ASN B O 1
ATOM 2456 N N . SER B 1 6 ? -45.312 -56.531 40.531 1 23.09 6 SER B N 1
ATOM 2457 C CA . SER B 1 6 ? -44.156 -56.188 39.719 1 23.09 6 SER B CA 1
ATOM 2458 C C . SER B 1 6 ? -44.406 -56.344 38.25 1 23.09 6 SER B C 1
ATOM 2460 O O . SER B 1 6 ? -43.906 -57.281 37.625 1 23.09 6 SER B O 1
ATOM 2462 N N . GLU B 1 7 ? -45.812 -56.281 37.906 1 21.69 7 GLU B N 1
ATOM 2463 C CA . GLU B 1 7 ? -46.062 -56.688 36.5 1 21.69 7 GLU B CA 1
ATOM 2464 C C . GLU B 1 7 ? -45.188 -55.875 35.531 1 21.69 7 GLU B C 1
ATOM 2466 O O . GLU B 1 7 ? -45.031 -54.688 35.719 1 21.69 7 GLU B O 1
ATOM 2471 N N . MET B 1 8 ? -44.281 -56.562 34.875 1 22.84 8 MET B N 1
ATOM 2472 C CA . MET B 1 8 ? -43.188 -56.562 33.906 1 22.84 8 MET B CA 1
ATOM 2473 C C . MET B 1 8 ? -43.656 -55.969 32.562 1 22.84 8 MET B C 1
ATOM 2475 O O . MET B 1 8 ? -44.344 -56.625 31.797 1 22.84 8 MET B O 1
ATOM 2479 N N . HIS B 1 9 ? -44.531 -54.844 32.594 1 22.5 9 HIS B N 1
ATOM 2480 C CA . HIS B 1 9 ? -45.062 -54.406 31.297 1 22.5 9 HIS B CA 1
ATOM 2481 C C . HIS B 1 9 ? -43.906 -54.25 30.281 1 22.5 9 HIS B C 1
ATOM 2483 O O . HIS B 1 9 ? -42.875 -53.656 30.594 1 22.5 9 HIS B O 1
ATOM 2489 N N . GLU B 1 10 ? -43.75 -55.281 29.422 1 20.52 10 GLU B N 1
ATOM 2490 C CA . GLU B 1 10 ? -42.938 -55.5 28.234 1 20.52 10 GLU B CA 1
ATOM 2491 C C . GLU B 1 10 ? -43.031 -54.344 27.25 1 20.52 10 GLU B C 1
ATOM 2493 O O . GLU B 1 10 ? -44.125 -54.031 26.734 1 20.52 10 GLU B O 1
ATOM 2498 N N . GLU B 1 11 ? -42.406 -53.188 27.641 1 21.73 11 GLU B N 1
ATOM 2499 C CA . GLU B 1 11 ? -42.25 -52 26.828 1 21.73 11 GLU B CA 1
ATOM 2500 C C . GLU B 1 11 ? -41.781 -52.344 25.422 1 21.73 11 GLU B C 1
ATOM 2502 O O . GLU B 1 11 ? -40.75 -53 25.25 1 21.73 11 GLU B O 1
ATOM 2507 N N . GLN B 1 12 ? -42.781 -52.562 24.422 1 21.89 12 GLN B N 1
ATOM 2508 C CA . GLN B 1 12 ? -42.656 -52.75 22.984 1 21.89 12 GLN B CA 1
ATOM 2509 C C . GLN B 1 12 ? -41.719 -51.719 22.375 1 21.89 12 GLN B C 1
ATOM 2511 O O . GLN B 1 12 ? -41.969 -50.5 22.453 1 21.89 12 GLN B O 1
ATOM 2516 N N . ARG B 1 13 ? -40.375 -51.938 22.375 1 20.88 13 ARG B N 1
ATOM 2517 C CA . ARG B 1 13 ? -39.281 -51.25 21.703 1 20.88 13 ARG B CA 1
ATOM 2518 C C . ARG B 1 13 ? -39.562 -51.094 20.203 1 20.88 13 ARG B C 1
ATOM 2520 O O . ARG B 1 13 ? -39.469 -52.062 19.453 1 20.88 13 ARG B O 1
ATOM 2527 N N . SER B 1 14 ? -40.75 -50.5 19.812 1 22.94 14 SER B N 1
ATOM 2528 C CA . SER B 1 14 ? -40.875 -50.312 18.375 1 22.94 14 SER B CA 1
ATOM 2529 C C . SER B 1 14 ? -39.688 -49.594 17.797 1 22.94 14 SER B C 1
ATOM 2531 O O . SER B 1 14 ? -39.25 -48.531 18.297 1 22.94 14 SER B O 1
ATOM 2533 N N . GLN B 1 15 ? -38.688 -50.344 17.328 1 19.92 15 GLN B N 1
ATOM 2534 C CA . GLN B 1 15 ? -37.531 -49.969 16.531 1 19.92 15 GLN B CA 1
ATOM 2535 C C . GLN B 1 15 ? -37.969 -49.125 15.328 1 19.92 15 GLN B C 1
ATOM 2537 O O . GLN B 1 15 ? -38.562 -49.625 14.375 1 19.92 15 GLN B O 1
ATOM 2542 N N . ALA B 1 16 ? -38.5 -47.844 15.508 1 28.25 16 ALA B N 1
ATOM 2543 C CA . ALA B 1 16 ? -38.688 -46.906 14.398 1 28.25 16 ALA B CA 1
ATOM 2544 C C . ALA B 1 16 ? -37.438 -46.844 13.523 1 28.25 16 ALA B C 1
ATOM 2546 O O . ALA B 1 16 ? -36.375 -46.406 13.969 1 28.25 16 ALA B O 1
ATOM 2547 N N . THR B 1 17 ? -37.25 -47.938 12.648 1 23.91 17 THR B N 1
ATOM 2548 C CA . THR B 1 17 ? -36.25 -47.938 11.586 1 23.91 17 THR B CA 1
ATOM 2549 C C . THR B 1 17 ? -36.312 -46.656 10.758 1 23.91 17 THR B C 1
ATOM 2551 O O . THR B 1 17 ? -37.312 -46.375 10.109 1 23.91 17 THR B O 1
ATOM 2554 N N . SER B 1 18 ? -35.781 -45.594 11.281 1 26.05 18 SER B N 1
ATOM 2555 C CA . SER B 1 18 ? -35.625 -44.344 10.57 1 26.05 18 SER B CA 1
ATOM 2556 C C . SER B 1 18 ? -35 -44.531 9.195 1 26.05 18 SER B C 1
ATOM 2558 O O . SER B 1 18 ? -33.844 -44.969 9.094 1 26.05 18 SER B O 1
ATOM 2560 N N . ASP B 1 19 ? -35.781 -45.031 8.242 1 31.2 19 ASP B N 1
ATOM 2561 C CA . ASP B 1 19 ? -35.438 -45 6.824 1 31.2 19 ASP B CA 1
ATOM 2562 C C . ASP B 1 19 ? -34.938 -43.625 6.398 1 31.2 19 ASP B C 1
ATOM 2564 O O . ASP B 1 19 ? -35.719 -42.719 6.211 1 31.2 19 ASP B O 1
ATOM 2568 N N . VAL B 1 20 ? -33.938 -43.031 7.039 1 29.08 20 VAL B N 1
ATOM 2569 C CA . VAL B 1 20 ? -33.281 -41.781 6.719 1 29.08 20 VAL B CA 1
ATOM 2570 C C . VAL B 1 20 ? -33.094 -41.656 5.211 1 29.08 20 VAL B C 1
ATOM 2572 O O . VAL B 1 20 ? -33.031 -42.688 4.508 1 29.08 20 VAL B O 1
ATOM 2575 N N . ASN B 1 21 ? -32.812 -40.344 4.688 1 31.33 21 ASN B N 1
ATOM 2576 C CA . ASN B 1 21 ? -32.656 -39.438 3.562 1 31.33 21 ASN B CA 1
ATOM 2577 C C . ASN B 1 21 ? -31.516 -39.906 2.646 1 31.33 21 ASN B C 1
ATOM 2579 O O . ASN B 1 21 ? -30.391 -39.406 2.74 1 31.33 21 ASN B O 1
ATOM 2583 N N . THR B 1 22 ? -31.219 -41.219 2.551 1 35.22 22 THR B N 1
ATOM 2584 C CA . THR B 1 22 ? -30.203 -41.688 1.61 1 35.22 22 THR B CA 1
ATOM 2585 C C . THR B 1 22 ? -30.625 -41.375 0.174 1 35.22 22 THR B C 1
ATOM 2587 O O . THR B 1 22 ? -29.828 -41.562 -0.754 1 35.22 22 THR B O 1
ATOM 2590 N N . THR B 1 23 ? -31.812 -41.094 -0.042 1 35.75 23 THR B N 1
ATOM 2591 C CA . THR B 1 23 ? -32.312 -41.094 -1.419 1 35.75 23 THR B CA 1
ATOM 2592 C C . THR B 1 23 ? -31.688 -39.906 -2.195 1 35.75 23 THR B C 1
ATOM 2594 O O . THR B 1 23 ? -31.328 -40.062 -3.361 1 35.75 23 THR B O 1
ATOM 2597 N N . THR B 1 24 ? -31.609 -38.75 -1.537 1 38.44 24 THR B N 1
ATOM 2598 C CA . THR B 1 24 ? -31.297 -37.562 -2.344 1 38.44 24 THR B CA 1
ATOM 2599 C C . THR B 1 24 ? -29.844 -37.594 -2.777 1 38.44 24 THR B C 1
ATOM 2601 O O . THR B 1 24 ? -29.484 -37 -3.799 1 38.44 24 THR B O 1
ATOM 2604 N N . GLN B 1 25 ? -29 -38.188 -2.049 1 38.72 25 GLN B N 1
ATOM 2605 C CA . GLN B 1 25 ? -27.594 -38.219 -2.453 1 38.72 25 GLN B CA 1
ATOM 2606 C C . GLN B 1 25 ? -27.391 -39.125 -3.664 1 38.72 25 GLN B C 1
ATOM 2608 O O . GLN B 1 25 ? -26.484 -38.906 -4.473 1 38.72 25 GLN B O 1
ATOM 2613 N N . GLU B 1 26 ? -28.156 -40.156 -3.818 1 40.19 26 GLU B N 1
ATOM 2614 C CA . GLU B 1 26 ? -27.984 -41.125 -4.891 1 40.19 26 GLU B CA 1
ATOM 2615 C C . GLU B 1 26 ? -28.422 -40.562 -6.238 1 40.19 26 GLU B C 1
ATOM 2617 O O . GLU B 1 26 ? -27.797 -40.844 -7.266 1 40.19 26 GLU B O 1
ATOM 2622 N N . THR B 1 27 ? -29.406 -39.719 -6.324 1 42.59 27 THR B N 1
ATOM 2623 C CA . THR B 1 27 ? -29.922 -39.219 -7.59 1 42.59 27 THR B CA 1
ATOM 2624 C C . THR B 1 27 ? -28.938 -38.25 -8.242 1 42.59 27 THR B C 1
ATOM 2626 O O . THR B 1 27 ? -28.859 -38.156 -9.469 1 42.59 27 THR B O 1
ATOM 2629 N N . VAL B 1 28 ? -28.266 -37.438 -7.539 1 45.88 28 VAL B N 1
ATOM 2630 C CA . VAL B 1 28 ? -27.312 -36.5 -8.133 1 45.88 28 VAL B CA 1
ATOM 2631 C C . VAL B 1 28 ? -26.109 -37.25 -8.664 1 45.88 28 VAL B C 1
ATOM 2633 O O . VAL B 1 28 ? -25.422 -36.812 -9.578 1 45.88 28 VAL B O 1
ATOM 2636 N N . ARG B 1 29 ? -25.766 -38.344 -8.086 1 46.5 29 ARG B N 1
ATOM 2637 C CA . ARG B 1 29 ? -24.641 -39.125 -8.555 1 46.5 29 ARG B CA 1
ATOM 2638 C C . ARG B 1 29 ? -24.906 -39.688 -9.945 1 46.5 29 ARG B C 1
ATOM 2640 O O . ARG B 1 29 ? -23.984 -39.812 -10.758 1 46.5 29 ARG B O 1
ATOM 2647 N N . ASP B 1 30 ? -26.125 -40.031 -10.156 1 53.53 30 ASP B N 1
ATOM 2648 C CA . ASP B 1 30 ? -26.469 -40.75 -11.383 1 53.53 30 ASP B CA 1
ATOM 2649 C C . ASP B 1 30 ? -26.484 -39.812 -12.586 1 53.53 30 ASP B C 1
ATOM 2651 O O . ASP B 1 30 ? -26.109 -40.219 -13.695 1 53.53 30 ASP B O 1
ATOM 2655 N N . SER B 1 31 ? -26.797 -38.5 -12.375 1 64.19 31 SER B N 1
ATOM 2656 C CA . SER B 1 31 ? -27.047 -37.625 -13.5 1 64.19 31 SER B CA 1
ATOM 2657 C C . SER B 1 31 ? -25.734 -37.188 -14.18 1 64.19 31 SER B C 1
ATOM 2659 O O . SER B 1 31 ? -25.75 -36.688 -15.297 1 64.19 31 SER B O 1
ATOM 2661 N N . HIS B 1 32 ? -24.641 -37.531 -13.633 1 72.94 32 HIS B N 1
ATOM 2662 C CA . HIS B 1 32 ? -23.406 -37.062 -14.258 1 72.94 32 HIS B CA 1
ATOM 2663 C C . HIS B 1 32 ? -22.516 -38.25 -14.633 1 72.94 32 HIS B C 1
ATOM 2665 O O . HIS B 1 32 ? -21.281 -38.156 -14.523 1 72.94 32 HIS B O 1
ATOM 2671 N N . ARG B 1 33 ? -23.141 -39.344 -14.938 1 75.56 33 ARG B N 1
ATOM 2672 C CA . ARG B 1 33 ? -22.422 -40.562 -15.273 1 75.56 33 ARG B CA 1
ATOM 2673 C C . ARG B 1 33 ? -21.562 -40.344 -16.516 1 75.56 33 ARG B C 1
ATOM 2675 O O . ARG B 1 33 ? -20.5 -40.938 -16.641 1 75.56 33 ARG B O 1
ATOM 2682 N N . GLY B 1 34 ? -21.969 -39.438 -17.312 1 85.75 34 GLY B N 1
ATOM 2683 C CA . GLY B 1 34 ? -21.234 -39.219 -18.562 1 85.75 34 GLY B CA 1
ATOM 2684 C C . GLY B 1 34 ? -20.156 -38.188 -18.453 1 85.75 34 GLY B C 1
ATOM 2685 O O . GLY B 1 34 ? -19.359 -38 -19.375 1 85.75 34 GLY B O 1
ATOM 2686 N N . ASP B 1 35 ? -20.047 -37.625 -17.344 1 92.38 35 ASP B N 1
ATOM 2687 C CA . ASP B 1 35 ? -19.062 -36.562 -17.188 1 92.38 35 ASP B CA 1
ATOM 2688 C C . ASP B 1 35 ? -17.688 -37.125 -16.844 1 92.38 35 ASP B C 1
ATOM 2690 O O . ASP B 1 35 ? -17.578 -38.031 -16.016 1 92.38 35 ASP B O 1
ATOM 2694 N N . VAL B 1 36 ? -16.672 -36.656 -17.516 1 94 36 VAL B N 1
ATOM 2695 C CA . VAL B 1 36 ? -15.312 -37.156 -17.312 1 94 36 VAL B CA 1
ATOM 2696 C C . VAL B 1 36 ? -14.68 -36.438 -16.125 1 94 36 VAL B C 1
ATOM 2698 O O . VAL B 1 36 ? -13.656 -36.875 -15.594 1 94 36 VAL B O 1
ATOM 2701 N N . PHE B 1 37 ? -15.25 -35.344 -15.75 1 94.69 37 PHE B N 1
ATOM 2702 C CA . PHE B 1 37 ? -14.75 -34.562 -14.633 1 94.69 37 PHE B CA 1
ATOM 2703 C C . PHE B 1 37 ? -15.898 -33.969 -13.828 1 94.69 37 PHE B C 1
ATOM 2705 O O . PHE B 1 37 ? -16.844 -33.438 -14.398 1 94.69 37 PHE B O 1
ATOM 2712 N N . ILE B 1 38 ? -15.812 -34.125 -12.5 1 95.25 38 ILE B N 1
ATOM 2713 C CA . ILE B 1 38 ? -16.797 -33.562 -11.57 1 95.25 38 ILE B CA 1
ATOM 2714 C C . ILE B 1 38 ? -16.078 -33.031 -10.32 1 95.25 38 ILE B C 1
ATOM 2716 O O . ILE B 1 38 ? -15.227 -33.719 -9.75 1 95.25 38 ILE B O 1
ATOM 2720 N N . ALA B 1 39 ? -16.375 -31.859 -9.953 1 96.75 39 ALA B N 1
ATOM 2721 C CA . ALA B 1 39 ? -15.844 -31.297 -8.711 1 96.75 39 ALA B CA 1
ATOM 2722 C C . ALA B 1 39 ? -16.859 -30.375 -8.047 1 96.75 39 ALA B C 1
ATOM 2724 O O . ALA B 1 39 ? -17.5 -29.562 -8.719 1 96.75 39 ALA B O 1
ATOM 2725 N N . LYS B 1 40 ? -17 -30.562 -6.738 1 95.5 40 LYS B N 1
ATOM 2726 C CA . LYS B 1 40 ? -17.984 -29.781 -6.008 1 95.5 40 LYS B CA 1
ATOM 2727 C C . LYS B 1 40 ? -17.344 -29 -4.863 1 95.5 40 LYS B C 1
ATOM 2729 O O . LYS B 1 40 ? -16.562 -29.562 -4.09 1 95.5 40 LYS B O 1
ATOM 2734 N N . LEU B 1 41 ? -17.656 -27.75 -4.797 1 92.38 41 LEU B N 1
ATOM 2735 C CA . LEU B 1 41 ? -17.188 -26.859 -3.732 1 92.38 41 LEU B CA 1
ATOM 2736 C C . LEU B 1 41 ? -18.359 -26.391 -2.875 1 92.38 41 LEU B C 1
ATOM 2738 O O . LEU B 1 41 ? -19.469 -26.172 -3.383 1 92.38 41 LEU B O 1
ATOM 2742 N N . GLU B 1 42 ? -17.969 -26.188 -1.589 1 88.94 42 GLU B N 1
ATOM 2743 C CA . GLU B 1 42 ? -18.984 -25.641 -0.686 1 88.94 42 GLU B CA 1
ATOM 2744 C C . GLU B 1 42 ? -18.469 -24.406 0.036 1 88.94 42 GLU B C 1
ATOM 2746 O O . GLU B 1 42 ? -17.281 -24.328 0.388 1 88.94 42 GLU B O 1
ATOM 2751 N N . SER B 1 43 ? -19.297 -23.438 0.389 1 82.19 43 SER B N 1
ATOM 2752 C CA . SER B 1 43 ? -19.234 -22.219 1.184 1 82.19 43 SER B CA 1
ATOM 2753 C C . SER B 1 43 ? -17.797 -21.703 1.283 1 82.19 43 SER B C 1
ATOM 2755 O O . SER B 1 43 ? -17.234 -21.25 0.289 1 82.19 43 SER B O 1
ATOM 2757 N N . SER B 1 44 ? -17.062 -22 2.465 1 81.19 44 SER B N 1
ATOM 2758 C CA . SER B 1 44 ? -15.781 -21.375 2.775 1 81.19 44 SER B CA 1
ATOM 2759 C C . SER B 1 44 ? -14.727 -21.719 1.729 1 81.19 44 SER B C 1
ATOM 2761 O O . SER B 1 44 ? -13.969 -20.844 1.291 1 81.19 44 SER B O 1
ATOM 2763 N N . ASN B 1 45 ? -14.812 -22.875 1.227 1 88 45 ASN B N 1
ATOM 2764 C CA . ASN B 1 45 ? -13.82 -23.281 0.242 1 88 45 ASN B CA 1
ATOM 2765 C C . ASN B 1 45 ? -14.086 -22.641 -1.12 1 88 45 ASN B C 1
ATOM 2767 O O . ASN B 1 45 ? -13.148 -22.359 -1.868 1 88 45 ASN B O 1
ATOM 2771 N N . LEU B 1 46 ? -15.289 -22.438 -1.345 1 90.56 46 LEU B N 1
ATOM 2772 C CA . LEU B 1 46 ? -15.633 -21.75 -2.58 1 90.56 46 LEU B CA 1
ATOM 2773 C C . LEU B 1 46 ? -15.062 -20.328 -2.586 1 90.56 46 LEU B C 1
ATOM 2775 O O . LEU B 1 46 ? -14.461 -19.906 -3.572 1 90.56 46 LEU B O 1
ATOM 2779 N N . LYS B 1 47 ? -15.211 -19.688 -1.487 1 89.31 47 LYS B N 1
ATOM 2780 C CA . LYS B 1 47 ? -14.672 -18.328 -1.364 1 89.31 47 LYS B CA 1
ATOM 2781 C C . LYS B 1 47 ? -13.156 -18.328 -1.552 1 89.31 47 LYS B C 1
ATOM 2783 O O . LYS B 1 47 ? -12.617 -17.453 -2.234 1 89.31 47 LYS B O 1
ATOM 2788 N N . THR B 1 48 ? -12.562 -19.266 -0.998 1 90.88 48 THR B N 1
ATOM 2789 C CA . THR B 1 48 ? -11.109 -19.375 -1.086 1 90.88 48 THR B CA 1
ATOM 2790 C C . THR B 1 48 ? -10.672 -19.609 -2.527 1 90.88 48 THR B C 1
ATOM 2792 O O . THR B 1 48 ? -9.727 -18.984 -3.01 1 90.88 48 THR B O 1
ATOM 2795 N N . VAL B 1 49 ? -11.352 -20.453 -3.145 1 93.31 49 VAL B N 1
ATOM 2796 C CA . VAL B 1 49 ? -11.008 -20.797 -4.523 1 93.31 49 VAL B CA 1
ATOM 2797 C C . VAL B 1 49 ? -11.195 -19.562 -5.414 1 93.31 49 VAL B C 1
ATOM 2799 O O . VAL B 1 49 ? -10.352 -19.281 -6.273 1 93.31 49 VAL B O 1
ATOM 2802 N N . ILE B 1 50 ? -12.195 -18.875 -5.168 1 93.31 50 ILE B N 1
ATOM 2803 C CA . ILE B 1 50 ? -12.438 -17.656 -5.934 1 93.31 50 ILE B CA 1
ATOM 2804 C C . ILE B 1 50 ? -11.297 -16.672 -5.715 1 93.31 50 ILE B C 1
ATOM 2806 O O . ILE B 1 50 ? -10.789 -16.078 -6.668 1 93.31 50 ILE B O 1
ATOM 2810 N N . ARG B 1 51 ? -10.852 -16.547 -4.504 1 93.25 51 ARG B N 1
ATOM 2811 C CA . ARG B 1 51 ? -9.75 -15.641 -4.172 1 93.25 51 ARG B CA 1
ATOM 2812 C C . ARG B 1 51 ? -8.469 -16.062 -4.891 1 93.25 51 ARG B C 1
ATOM 2814 O O . ARG B 1 51 ? -7.742 -15.211 -5.41 1 93.25 51 ARG B O 1
ATOM 2821 N N . ILE B 1 52 ? -8.258 -17.297 -4.934 1 95.56 52 ILE B N 1
ATOM 2822 C CA . ILE B 1 52 ? -7.066 -17.844 -5.582 1 95.56 52 ILE B CA 1
ATOM 2823 C C . ILE B 1 52 ? -7.121 -17.562 -7.082 1 95.56 52 ILE B C 1
ATOM 2825 O O . ILE B 1 52 ? -6.156 -17.047 -7.656 1 95.56 52 ILE B O 1
ATOM 2829 N N . LEU B 1 53 ? -8.227 -17.812 -7.652 1 95.44 53 LEU B N 1
ATOM 2830 C CA . LEU B 1 53 ? -8.359 -17.609 -9.094 1 95.44 53 LEU B CA 1
ATOM 2831 C C . LEU B 1 53 ? -8.297 -16.125 -9.445 1 95.44 53 LEU B C 1
ATOM 2833 O O . LEU B 1 53 ? -7.738 -15.75 -10.477 1 95.44 53 LEU B O 1
ATOM 2837 N N . LYS B 1 54 ? -8.789 -15.305 -8.57 1 94.56 54 LYS B N 1
ATOM 2838 C CA . LYS B 1 54 ? -8.719 -13.859 -8.773 1 94.56 54 LYS B CA 1
ATOM 2839 C C . LYS B 1 54 ? -7.277 -13.375 -8.742 1 94.56 54 LYS B C 1
ATOM 2841 O O . LYS B 1 54 ? -6.918 -12.422 -9.438 1 94.56 54 LYS B O 1
ATOM 2846 N N . SER B 1 55 ? -6.531 -14 -7.984 1 95.88 55 SER B N 1
ATOM 2847 C CA . SER B 1 55 ? -5.164 -13.547 -7.762 1 95.88 55 SER B CA 1
ATOM 2848 C C . SER B 1 55 ? -4.281 -13.836 -8.969 1 95.88 55 SER B C 1
ATOM 2850 O O . SER B 1 55 ? -3.195 -13.266 -9.102 1 95.88 55 SER B O 1
ATOM 2852 N N . ILE B 1 56 ? -4.73 -14.695 -9.82 1 95.62 56 ILE B N 1
ATOM 2853 C CA . ILE B 1 56 ? -3.926 -14.961 -11.016 1 95.62 56 ILE B CA 1
ATOM 2854 C C . ILE B 1 56 ? -4.656 -14.453 -12.25 1 95.62 56 ILE B C 1
ATOM 2856 O O . ILE B 1 56 ? -4.199 -14.664 -13.383 1 95.62 56 ILE B O 1
ATOM 2860 N N . SER B 1 57 ? -5.797 -13.867 -11.969 1 83.5 57 SER B N 1
ATOM 2861 C CA . SER B 1 57 ? -6.688 -13.523 -13.078 1 83.5 57 SER B CA 1
ATOM 2862 C C . SER B 1 57 ? -6.113 -12.375 -13.906 1 83.5 57 SER B C 1
ATOM 2864 O O . SER B 1 57 ? -5.629 -11.383 -13.359 1 83.5 57 SER B O 1
ATOM 2866 N N . SER B 1 58 ? -5.961 -12.672 -15.07 1 80.38 58 SER B N 1
ATOM 2867 C CA . SER B 1 58 ? -5.645 -11.727 -16.141 1 80.38 58 SER B CA 1
ATOM 2868 C C . SER B 1 58 ? -6.594 -11.898 -17.312 1 80.38 58 SER B C 1
ATOM 2870 O O . SER B 1 58 ? -7.516 -12.719 -17.266 1 80.38 58 SER B O 1
ATOM 2872 N N . LYS B 1 59 ? -6.582 -11.031 -18.219 1 75.69 59 LYS B N 1
ATOM 2873 C CA . LYS B 1 59 ? -7.449 -11.125 -19.391 1 75.69 59 LYS B CA 1
ATOM 2874 C C . LYS B 1 59 ? -7.039 -12.289 -20.281 1 75.69 59 LYS B C 1
ATOM 2876 O O . LYS B 1 59 ? -7.688 -12.562 -21.297 1 75.69 59 LYS B O 1
ATOM 2881 N N . LYS B 1 60 ? -6.25 -13.133 -19.812 1 79.88 60 LYS B N 1
ATOM 2882 C CA . LYS B 1 60 ? -5.711 -14.219 -20.625 1 79.88 60 LYS B CA 1
ATOM 2883 C C . LYS B 1 60 ? -6.512 -15.508 -20.422 1 79.88 60 LYS B C 1
ATOM 2885 O O . LYS B 1 60 ? -7.188 -15.672 -19.406 1 79.88 60 LYS B O 1
ATOM 2890 N N . ILE B 1 61 ? -6.418 -16.297 -21.438 1 92.31 61 ILE B N 1
ATOM 2891 C CA . ILE B 1 61 ? -6.992 -17.641 -21.406 1 92.31 61 ILE B CA 1
ATOM 2892 C C . ILE B 1 61 ? -6.129 -18.547 -20.531 1 92.31 61 ILE B C 1
ATOM 2894 O O . ILE B 1 61 ? -4.898 -18.516 -20.625 1 92.31 61 ILE B O 1
ATOM 2898 N N . ALA B 1 62 ? -6.797 -19.359 -19.734 1 95.12 62 ALA B N 1
ATOM 2899 C CA . ALA B 1 62 ? -6.07 -20.219 -18.797 1 95.12 62 ALA B CA 1
ATOM 2900 C C . ALA B 1 62 ? -6.078 -21.672 -19.281 1 95.12 62 ALA B C 1
ATOM 2902 O O . ALA B 1 62 ? -7.039 -22.125 -19.906 1 95.12 62 ALA B O 1
ATOM 2903 N N . HIS B 1 63 ? -4.977 -22.344 -19.016 1 95.06 63 HIS B N 1
ATOM 2904 C CA . HIS B 1 63 ? -4.941 -23.797 -19.141 1 95.06 63 HIS B CA 1
ATOM 2905 C C . HIS B 1 63 ? -5.52 -24.469 -17.906 1 95.06 63 HIS B C 1
ATOM 2907 O O . HIS B 1 63 ? -5.113 -24.172 -16.781 1 95.06 63 HIS B O 1
ATOM 2913 N N . PHE B 1 64 ? -6.492 -25.266 -18.188 1 96.31 64 PHE B N 1
ATOM 2914 C CA . PHE B 1 64 ? -7.07 -26.125 -17.156 1 96.31 64 PHE B CA 1
ATOM 2915 C C . PHE B 1 64 ? -6.48 -27.531 -17.219 1 96.31 64 PHE B C 1
ATOM 2917 O O . PHE B 1 64 ? -6.477 -28.156 -18.281 1 96.31 64 PHE B O 1
ATOM 2924 N N . HIS B 1 65 ? -5.941 -27.938 -16.062 1 95.94 65 HIS B N 1
ATOM 2925 C CA . HIS B 1 65 ? -5.344 -29.266 -15.961 1 95.94 65 HIS B CA 1
ATOM 2926 C C . HIS B 1 65 ? -5.777 -29.984 -14.688 1 95.94 65 HIS B C 1
ATOM 2928 O O . HIS B 1 65 ? -5.348 -29.625 -13.586 1 95.94 65 HIS B O 1
ATOM 2934 N N . ALA B 1 66 ? -6.613 -31.031 -14.852 1 96.94 66 ALA B N 1
ATOM 2935 C CA . ALA B 1 66 ? -7.082 -31.797 -13.695 1 96.94 66 ALA B CA 1
ATOM 2936 C C . ALA B 1 66 ? -6.508 -33.219 -13.711 1 96.94 66 ALA B C 1
ATOM 2938 O O . ALA B 1 66 ? -6.473 -33.875 -14.758 1 96.94 66 ALA B O 1
ATOM 2939 N N . VAL B 1 67 ? -6.012 -33.562 -12.562 1 96.62 67 VAL B N 1
ATOM 2940 C CA . VAL B 1 67 ? -5.59 -34.938 -12.312 1 96.62 67 VAL B CA 1
ATOM 2941 C C . VAL B 1 67 ? -6.203 -35.438 -11.008 1 96.62 67 VAL B C 1
ATOM 2943 O O . VAL B 1 67 ? -7.07 -34.781 -10.43 1 96.62 67 VAL B O 1
ATOM 2946 N N . GLU B 1 68 ? -5.793 -36.562 -10.594 1 95.69 68 GLU B N 1
ATOM 2947 C CA . GLU B 1 68 ? -6.387 -37.188 -9.422 1 95.69 68 GLU B CA 1
ATOM 2948 C C . GLU B 1 68 ? -6.129 -36.344 -8.156 1 95.69 68 GLU B C 1
ATOM 2950 O O . GLU B 1 68 ? -6.945 -36.375 -7.234 1 95.69 68 GLU B O 1
ATOM 2955 N N . SER B 1 69 ? -5.047 -35.656 -8.195 1 95.31 69 SER B N 1
ATOM 2956 C CA . SER B 1 69 ? -4.629 -35 -6.969 1 95.31 69 SER B CA 1
ATOM 2957 C C . SER B 1 69 ? -5.227 -33.594 -6.871 1 95.31 69 SER B C 1
ATOM 2959 O O . SER B 1 69 ? -5.199 -32.969 -5.809 1 95.31 69 SER B O 1
ATOM 2961 N N . GLY B 1 70 ? -5.715 -33.062 -8.008 1 96.88 70 GLY B N 1
ATOM 2962 C CA . GLY B 1 70 ? -6.273 -31.719 -7.953 1 96.88 70 GLY B CA 1
ATOM 2963 C C . GLY B 1 70 ? -6.281 -31.031 -9.297 1 96.88 70 GLY B C 1
ATOM 2964 O O . GLY B 1 70 ? -6.168 -31.672 -10.344 1 96.88 70 GLY B O 1
ATOM 2965 N N . ILE B 1 71 ? -6.461 -29.719 -9.234 1 97.56 71 ILE B N 1
ATOM 2966 C CA . ILE B 1 71 ? -6.625 -28.922 -10.445 1 97.56 71 ILE B CA 1
ATOM 2967 C C . ILE B 1 71 ? -5.539 -27.859 -10.508 1 97.56 71 ILE B C 1
ATOM 2969 O O . ILE B 1 71 ? -5.199 -27.25 -9.492 1 97.56 71 ILE B O 1
ATOM 2973 N N . LYS B 1 72 ? -5.039 -27.625 -11.695 1 96.56 72 LYS B N 1
ATOM 2974 C CA . LYS B 1 72 ? -4.152 -26.5 -11.961 1 96.56 72 LYS B CA 1
ATOM 2975 C C . LYS B 1 72 ? -4.773 -25.547 -12.984 1 96.56 72 LYS B C 1
ATOM 2977 O O . LYS B 1 72 ? -5.277 -25.984 -14.016 1 96.56 72 LYS B O 1
ATOM 2982 N N . PHE B 1 73 ? -4.77 -24.328 -12.648 1 96.44 73 PHE B N 1
ATOM 2983 C CA . PHE B 1 73 ? -5.012 -23.25 -13.609 1 96.44 73 PHE B CA 1
ATOM 2984 C C . PHE B 1 73 ? -3.713 -22.531 -13.961 1 96.44 73 PHE B C 1
ATOM 2986 O O . PHE B 1 73 ? -2.988 -22.078 -13.07 1 96.44 73 PHE B O 1
ATOM 2993 N N . ILE B 1 74 ? -3.424 -22.438 -15.273 1 95.44 74 ILE B N 1
ATOM 2994 C CA . ILE B 1 74 ? -2.145 -21.875 -15.688 1 95.44 74 ILE B CA 1
ATOM 2995 C C . ILE B 1 74 ? -2.381 -20.719 -16.656 1 95.44 74 ILE B C 1
ATOM 2997 O O . ILE B 1 74 ? -3.076 -20.875 -17.656 1 95.44 74 ILE B O 1
ATOM 3001 N N . ILE B 1 75 ? -1.841 -19.594 -16.297 1 94.31 75 ILE B N 1
ATOM 3002 C CA . ILE B 1 75 ? -1.795 -18.469 -17.219 1 94.31 75 ILE B CA 1
ATOM 3003 C C . ILE B 1 75 ? -0.347 -18.188 -17.609 1 94.31 75 ILE B C 1
ATOM 3005 O O . ILE B 1 75 ? 0.563 -18.312 -16.781 1 94.31 75 ILE B O 1
ATOM 3009 N N . GLN B 1 76 ? -0.201 -17.859 -18.891 1 91.06 76 GLN B N 1
ATOM 3010 C CA . GLN B 1 76 ? 1.188 -17.672 -19.281 1 91.06 76 GLN B CA 1
ATOM 3011 C C . GLN B 1 76 ? 1.296 -16.641 -20.406 1 91.06 76 GLN B C 1
ATOM 3013 O O . GLN B 1 76 ? 0.325 -16.391 -21.125 1 91.06 76 GLN B O 1
ATOM 3018 N N . GLU B 1 77 ? 2.322 -15.977 -20.391 1 90 77 GLU B N 1
ATOM 3019 C CA . GLU B 1 77 ? 2.902 -15.297 -21.547 1 90 77 GLU B CA 1
ATOM 3020 C C . GLU B 1 77 ? 4.188 -15.984 -22 1 90 77 GLU B C 1
ATOM 3022 O O . GLU B 1 77 ? 5.25 -15.789 -21.406 1 90 77 GLU B O 1
ATOM 3027 N N . PRO B 1 78 ? 3.967 -16.797 -23.047 1 86.12 78 PRO B N 1
ATOM 3028 C CA . PRO B 1 78 ? 5.082 -17.656 -23.438 1 86.12 78 PRO B CA 1
ATOM 3029 C C . PRO B 1 78 ? 6.406 -16.906 -23.531 1 86.12 78 PRO B C 1
ATOM 3031 O O . PRO B 1 78 ? 6.461 -15.836 -24.141 1 86.12 78 PRO B O 1
ATOM 3034 N N . GLY B 1 79 ? 7.367 -17.438 -22.922 1 87.5 79 GLY B N 1
ATOM 3035 C CA . GLY B 1 79 ? 8.703 -16.875 -22.953 1 87.5 79 GLY B CA 1
ATOM 3036 C C . GLY B 1 79 ? 8.906 -15.75 -21.953 1 87.5 79 GLY B C 1
ATOM 3037 O O . GLY B 1 79 ? 9.984 -15.156 -21.891 1 87.5 79 GLY B O 1
ATOM 3038 N N . ARG B 1 80 ? 7.949 -15.484 -21.219 1 91.31 80 ARG B N 1
ATOM 3039 C CA . ARG B 1 80 ? 8.055 -14.359 -20.297 1 91.31 80 ARG B CA 1
ATOM 3040 C C . ARG B 1 80 ? 7.734 -14.805 -18.875 1 91.31 80 ARG B C 1
ATOM 3042 O O . ARG B 1 80 ? 8.617 -14.828 -18.016 1 91.31 80 ARG B O 1
ATOM 3049 N N . PHE B 1 81 ? 6.531 -15.195 -18.703 1 93.69 81 PHE B N 1
ATOM 3050 C CA . PHE B 1 81 ? 6.203 -15.633 -17.344 1 93.69 81 PHE B CA 1
ATOM 3051 C C . PHE B 1 81 ? 5.059 -16.641 -17.359 1 93.69 81 PHE B C 1
ATOM 3053 O O . PHE B 1 81 ? 4.414 -16.828 -18.406 1 93.69 81 PHE B O 1
ATOM 3060 N N . GLN B 1 82 ? 4.887 -17.297 -16.266 1 95.06 82 GLN B N 1
ATOM 3061 C CA . GLN B 1 82 ? 3.812 -18.266 -16.047 1 95.06 82 GLN B CA 1
ATOM 3062 C C . GLN B 1 82 ? 3.311 -18.219 -14.602 1 95.06 82 GLN B C 1
ATOM 3064 O O . GLN B 1 82 ? 4.105 -18.094 -13.672 1 95.06 82 GLN B O 1
ATOM 3069 N N . MET B 1 83 ? 2.031 -18.219 -14.43 1 96.06 83 MET B N 1
ATOM 3070 C CA . MET B 1 83 ? 1.417 -18.359 -13.117 1 96.06 83 MET B CA 1
ATOM 3071 C C . MET B 1 83 ? 0.557 -19.625 -13.047 1 96.06 83 MET B C 1
ATOM 3073 O O . MET B 1 83 ? -0.247 -19.875 -13.945 1 96.06 83 MET B O 1
ATOM 3077 N N . THR B 1 84 ? 0.693 -20.359 -12.031 1 96.44 84 THR B N 1
ATOM 3078 C CA . THR B 1 84 ? -0.064 -21.594 -11.828 1 96.44 84 THR B CA 1
ATOM 3079 C C . THR B 1 84 ? -0.762 -21.578 -10.477 1 96.44 84 THR B C 1
ATOM 3081 O O . THR B 1 84 ? -0.11 -21.453 -9.438 1 96.44 84 THR B O 1
ATOM 3084 N N . ALA B 1 85 ? -2.018 -21.719 -10.469 1 97.31 85 ALA B N 1
ATOM 3085 C CA . ALA B 1 85 ? -2.777 -21.953 -9.25 1 97.31 85 ALA B CA 1
ATOM 3086 C C . ALA B 1 85 ? -3.096 -23.438 -9.078 1 97.31 85 ALA B C 1
ATOM 3088 O O . ALA B 1 85 ? -3.684 -24.047 -9.969 1 97.31 85 ALA B O 1
ATOM 3089 N N . TYR B 1 86 ? -2.756 -23.922 -7.984 1 97.25 86 TYR B N 1
ATOM 3090 C CA . TYR B 1 86 ? -3.053 -25.312 -7.664 1 97.25 86 TYR B CA 1
ATOM 3091 C C . TYR B 1 86 ? -4.191 -25.406 -6.656 1 97.25 86 TYR B C 1
ATOM 3093 O O . TYR B 1 86 ? -4.137 -24.812 -5.586 1 97.25 86 TYR B O 1
ATOM 3101 N N . LEU B 1 87 ? -5.184 -26.172 -7.035 1 96.69 87 LEU B N 1
ATOM 3102 C CA . LEU B 1 87 ? -6.297 -26.484 -6.141 1 96.69 87 LEU B CA 1
ATOM 3103 C C . LEU B 1 87 ? -6.285 -27.969 -5.75 1 96.69 87 LEU B C 1
ATOM 3105 O O . LEU B 1 87 ? -6.629 -28.828 -6.559 1 96.69 87 LEU B O 1
ATOM 3109 N N . ALA B 1 88 ? -5.941 -28.156 -4.523 1 95.31 88 ALA B N 1
ATOM 3110 C CA . ALA B 1 88 ? -5.875 -29.531 -4.031 1 95.31 88 ALA B CA 1
ATOM 3111 C C . ALA B 1 88 ? -7.262 -30.172 -3.986 1 95.31 88 ALA B C 1
ATOM 3113 O O . ALA B 1 88 ? -8.25 -29.484 -3.691 1 95.31 88 ALA B O 1
ATOM 3114 N N . LYS B 1 89 ? -7.348 -31.469 -4.199 1 95.5 89 LYS B N 1
ATOM 3115 C CA . LYS B 1 89 ? -8.625 -32.156 -4.223 1 95.5 89 LYS B CA 1
ATOM 3116 C C . LYS B 1 89 ? -9.344 -32.031 -2.881 1 95.5 89 LYS B C 1
ATOM 3118 O O . LYS B 1 89 ? -10.578 -32.062 -2.826 1 95.5 89 LYS B O 1
ATOM 3123 N N . GLU B 1 90 ? -8.609 -31.797 -1.804 1 95.19 90 GLU B N 1
ATOM 3124 C CA . GLU B 1 90 ? -9.164 -31.719 -0.455 1 95.19 90 GLU B CA 1
ATOM 3125 C C . GLU B 1 90 ? -10.047 -30.484 -0.298 1 95.19 90 GLU B C 1
ATOM 3127 O O . GLU B 1 90 ? -10.844 -30.391 0.643 1 95.19 90 GLU B O 1
ATOM 3132 N N . LEU B 1 91 ? -9.906 -29.578 -1.213 1 94.38 91 LEU B N 1
ATOM 3133 C CA . LEU B 1 91 ? -10.742 -28.391 -1.16 1 94.38 91 LEU B CA 1
ATOM 3134 C C . LEU B 1 91 ? -12.18 -28.703 -1.575 1 94.38 91 LEU B C 1
ATOM 3136 O O . LEU B 1 91 ? -13.102 -27.953 -1.263 1 94.38 91 LEU B O 1
ATOM 3140 N N . PHE B 1 92 ? -12.328 -29.766 -2.25 1 95.06 92 PHE B N 1
ATOM 3141 C CA . PHE B 1 92 ? -13.617 -30.125 -2.842 1 95.06 92 PHE B CA 1
ATOM 3142 C C . PHE B 1 92 ? -14.305 -31.203 -2.021 1 95.06 92 PHE B C 1
ATOM 3144 O O . PHE B 1 92 ? -13.656 -32.125 -1.522 1 95.06 92 PHE B O 1
ATOM 3151 N N . VAL B 1 93 ? -15.594 -31.078 -1.859 1 94.62 93 VAL B N 1
ATOM 3152 C CA . VAL B 1 93 ? -16.359 -32.094 -1.141 1 94.62 93 VAL B CA 1
ATOM 3153 C C . VAL B 1 93 ? -16.562 -33.312 -2.035 1 94.62 93 VAL B C 1
ATOM 3155 O O . VAL B 1 93 ? -16.781 -34.406 -1.542 1 94.62 93 VAL B O 1
ATOM 3158 N N . GLN B 1 94 ? -16.562 -33.031 -3.277 1 95.5 94 GLN B N 1
ATOM 3159 C CA . GLN B 1 94 ? -16.562 -34.094 -4.301 1 95.5 94 GLN B CA 1
ATOM 3160 C C . GLN B 1 94 ? -15.539 -33.781 -5.395 1 95.5 94 GLN B C 1
ATOM 3162 O O . GLN B 1 94 ? -15.422 -32.625 -5.836 1 95.5 94 GLN B O 1
ATOM 3167 N N . TYR B 1 95 ? -14.766 -34.844 -5.766 1 96.62 95 TYR B N 1
ATOM 3168 C CA . TYR B 1 95 ? -13.758 -34.688 -6.809 1 96.62 95 TYR B CA 1
ATOM 3169 C C . TYR B 1 95 ? -13.547 -35.969 -7.562 1 96.62 95 TYR B C 1
ATOM 3171 O O . TYR B 1 95 ? -13.055 -36.969 -7 1 96.62 95 TYR B O 1
ATOM 3179 N N . ASP B 1 96 ? -13.961 -35.938 -8.812 1 96.31 96 ASP B N 1
ATOM 3180 C CA . ASP B 1 96 ? -13.828 -37.125 -9.641 1 96.31 96 ASP B CA 1
ATOM 3181 C C . ASP B 1 96 ? -13.234 -36.781 -11.008 1 96.31 96 ASP B C 1
ATOM 3183 O O . ASP B 1 96 ? -13.883 -36.094 -11.82 1 96.31 96 ASP B O 1
ATOM 3187 N N . CYS B 1 97 ? -12.031 -37.219 -11.211 1 95.81 97 CYS B N 1
ATOM 3188 C CA . CYS B 1 97 ? -11.391 -37.125 -12.516 1 95.81 97 CYS B CA 1
ATOM 3189 C C . CYS B 1 97 ? -11.273 -38.5 -13.172 1 95.81 97 CYS B C 1
ATOM 3191 O O . CYS B 1 97 ? -10.258 -39.156 -13.016 1 95.81 97 CYS B O 1
ATOM 3193 N N . ARG B 1 98 ? -12.172 -38.875 -13.938 1 91.31 98 ARG B N 1
ATOM 3194 C CA . ARG B 1 98 ? -12.406 -40.25 -14.352 1 91.31 98 ARG B CA 1
ATOM 3195 C C . ARG B 1 98 ? -11.477 -40.656 -15.484 1 91.31 98 ARG B C 1
ATOM 3197 O O . ARG B 1 98 ? -11.156 -41.844 -15.648 1 91.31 98 ARG B O 1
ATOM 3204 N N . LYS B 1 99 ? -10.945 -39.844 -16.266 1 89.06 99 LYS B N 1
ATOM 3205 C CA . LYS B 1 99 ? -10.031 -40.156 -17.359 1 89.06 99 LYS B CA 1
ATOM 3206 C C . LYS B 1 99 ? -8.578 -40 -16.922 1 89.06 99 LYS B C 1
ATOM 3208 O O . LYS B 1 99 ? -7.668 -40.062 -17.75 1 89.06 99 LYS B O 1
ATOM 3213 N N . GLY B 1 100 ? -8.383 -39.812 -15.68 1 90.44 100 GLY B N 1
ATOM 3214 C CA . GLY B 1 100 ? -7.031 -39.625 -15.18 1 90.44 100 GLY B CA 1
ATOM 3215 C C . GLY B 1 100 ? -6.496 -38.219 -15.344 1 90.44 100 GLY B C 1
ATOM 3216 O O . GLY B 1 100 ? -5.832 -37.688 -14.453 1 90.44 100 GLY B O 1
ATOM 3217 N N . GLU B 1 101 ? -6.777 -37.781 -16.578 1 94.81 101 GLU B N 1
ATOM 3218 C CA . GLU B 1 101 ? -6.32 -36.406 -16.859 1 94.81 101 GLU B CA 1
ATOM 3219 C C . GLU B 1 101 ? -7.305 -35.688 -17.766 1 94.81 101 GLU B C 1
ATOM 3221 O O . GLU B 1 101 ? -7.84 -36.25 -18.719 1 94.81 101 GLU B O 1
ATOM 3226 N N . VAL B 1 102 ? -7.578 -34.469 -17.422 1 95.5 102 VAL B N 1
ATOM 3227 C CA . VAL B 1 102 ? -8.43 -33.594 -18.234 1 95.5 102 VAL B CA 1
ATOM 3228 C C . VAL B 1 102 ? -7.719 -32.25 -18.484 1 95.5 102 VAL B C 1
ATOM 3230 O O . VAL B 1 102 ? -7.23 -31.625 -17.562 1 95.5 102 VAL B O 1
ATOM 3233 N N . ARG B 1 103 ? -7.645 -31.891 -19.812 1 95.25 103 ARG B N 1
ATOM 3234 C CA . ARG B 1 103 ? -6.98 -30.641 -20.172 1 95.25 103 ARG B CA 1
ATOM 3235 C C . ARG B 1 103 ? -7.805 -29.859 -21.188 1 95.25 103 ARG B C 1
ATOM 3237 O O . ARG B 1 103 ? -8.344 -30.438 -22.141 1 95.25 103 ARG B O 1
ATOM 3244 N N . PHE B 1 104 ? -7.91 -28.641 -20.984 1 96.25 104 PHE B N 1
ATOM 3245 C CA . PHE B 1 104 ? -8.508 -27.734 -21.953 1 96.25 104 PHE B CA 1
ATOM 3246 C C . PHE B 1 104 ? -8.172 -26.281 -21.609 1 96.25 104 PHE B C 1
ATOM 3248 O O . PHE B 1 104 ? -7.535 -26.016 -20.578 1 96.25 104 PHE B O 1
ATOM 3255 N N . LYS B 1 105 ? -8.492 -25.375 -22.438 1 95.81 105 LYS B N 1
ATOM 3256 C CA . LYS B 1 105 ? -8.359 -23.938 -22.172 1 95.81 105 LYS B CA 1
ATOM 3257 C C . LYS B 1 105 ? -9.719 -23.297 -21.906 1 95.81 105 LYS B C 1
ATOM 3259 O O . LYS B 1 105 ? -10.727 -23.719 -22.484 1 95.81 105 LYS B O 1
ATOM 3264 N N . VAL B 1 106 ? -9.672 -22.344 -21.047 1 95.69 106 VAL B N 1
ATOM 3265 C CA . VAL B 1 106 ? -10.93 -21.672 -20.688 1 95.69 106 VAL B CA 1
ATOM 3266 C C . VAL B 1 106 ? -10.648 -20.234 -20.266 1 95.69 106 VAL B C 1
ATOM 3268 O O . VAL B 1 106 ? -9.562 -19.938 -19.766 1 95.69 106 VAL B O 1
ATOM 3271 N N . SER B 1 107 ? -11.609 -19.391 -20.5 1 94.94 107 SER B N 1
ATOM 3272 C CA . SER B 1 107 ? -11.5 -18.031 -20 1 94.94 107 SER B CA 1
ATOM 3273 C C . SER B 1 107 ? -11.648 -17.984 -18.484 1 94.94 107 SER B C 1
ATOM 3275 O O . SER B 1 107 ? -12.734 -18.234 -17.953 1 94.94 107 SER B O 1
ATOM 3277 N N . LEU B 1 108 ? -10.594 -17.594 -17.859 1 94.81 108 LEU B N 1
ATOM 3278 C CA . LEU B 1 108 ? -10.641 -17.484 -16.406 1 94.81 108 LEU B CA 1
ATOM 3279 C C . LEU B 1 108 ? -11.633 -16.406 -15.969 1 94.81 108 LEU B C 1
ATOM 3281 O O . LEU B 1 108 ? -12.305 -16.547 -14.953 1 94.81 108 LEU B O 1
ATOM 3285 N N . GLU B 1 109 ? -11.68 -15.398 -16.719 1 93.44 109 GLU B N 1
ATOM 3286 C CA . GLU B 1 109 ? -12.633 -14.32 -16.453 1 93.44 109 GLU B CA 1
ATOM 3287 C C . GLU B 1 109 ? -14.062 -14.844 -16.438 1 93.44 109 GLU B C 1
ATOM 3289 O O . GLU B 1 109 ? -14.844 -14.508 -15.539 1 93.44 109 GLU B O 1
ATOM 3294 N N . ASN B 1 110 ? -14.352 -15.633 -17.375 1 92.75 110 ASN B N 1
ATOM 3295 C CA . ASN B 1 110 ? -15.695 -16.203 -17.438 1 92.75 110 ASN B CA 1
ATOM 3296 C C . ASN B 1 110 ? -15.961 -17.141 -16.266 1 92.75 110 ASN B C 1
ATOM 3298 O O . ASN B 1 110 ? -17.062 -17.141 -15.711 1 92.75 110 ASN B O 1
ATOM 3302 N N . VAL B 1 111 ? -15.023 -17.875 -15.938 1 93.69 111 VAL B N 1
ATOM 3303 C CA . VAL B 1 111 ? -15.148 -18.75 -14.781 1 93.69 111 VAL B CA 1
ATOM 3304 C C . VAL B 1 111 ? -15.438 -17.938 -13.523 1 93.69 111 VAL B C 1
ATOM 3306 O O . VAL B 1 111 ? -16.391 -18.219 -12.789 1 93.69 111 VAL B O 1
ATOM 3309 N N . LEU B 1 112 ? -14.703 -16.906 -13.375 1 93.44 112 LEU B N 1
ATOM 3310 C CA . LEU B 1 112 ? -14.828 -16.062 -12.203 1 93.44 112 LEU B CA 1
ATOM 3311 C C . LEU B 1 112 ? -16.172 -15.344 -12.188 1 93.44 112 LEU B C 1
ATOM 3313 O O . LEU B 1 112 ? -16.812 -15.242 -11.141 1 93.44 112 LEU B O 1
ATOM 3317 N N . ASN B 1 113 ? -16.469 -14.828 -13.25 1 90.19 113 ASN B N 1
ATOM 3318 C CA . ASN B 1 113 ? -17.766 -14.148 -13.359 1 90.19 113 ASN B CA 1
ATOM 3319 C C . ASN B 1 113 ? -18.922 -15.07 -12.977 1 90.19 113 ASN B C 1
ATOM 3321 O O . ASN B 1 113 ? -19.875 -14.633 -12.344 1 90.19 113 ASN B O 1
ATOM 3325 N N . SER B 1 114 ? -18.844 -16.297 -13.281 1 89.31 114 SER B N 1
ATOM 3326 C CA . SER B 1 114 ? -19.891 -17.266 -12.953 1 89.31 114 SER B CA 1
ATOM 3327 C C . SER B 1 114 ? -19.922 -17.547 -11.453 1 89.31 114 SER B C 1
ATOM 3329 O O . SER B 1 114 ? -21 -17.766 -10.891 1 89.31 114 SER B O 1
ATOM 3331 N N . LEU B 1 115 ? -18.844 -17.469 -10.852 1 88.31 115 LEU B N 1
ATOM 3332 C CA . LEU B 1 115 ? -18.734 -17.812 -9.438 1 88.31 115 LEU B CA 1
ATOM 3333 C C . LEU B 1 115 ? -19.047 -16.609 -8.555 1 88.31 115 LEU B C 1
ATOM 3335 O O . LEU B 1 115 ? -19.594 -16.75 -7.465 1 88.31 115 LEU B O 1
ATOM 3339 N N . GLN B 1 116 ? -18.625 -15.344 -8.906 1 80.06 116 GLN B N 1
ATOM 3340 C CA . GLN B 1 116 ? -18.641 -14.148 -8.078 1 80.06 116 GLN B CA 1
ATOM 3341 C C . GLN B 1 116 ? -20.062 -13.633 -7.887 1 80.06 116 GLN B C 1
ATOM 3343 O O . GLN B 1 116 ? -20.344 -12.938 -6.91 1 80.06 116 GLN B O 1
ATOM 3348 N N . MET B 1 117 ? -20.891 -13.867 -8.719 1 70.94 117 MET B N 1
ATOM 3349 C CA . MET B 1 117 ? -22.281 -13.398 -8.641 1 70.94 117 MET B CA 1
ATOM 3350 C C . MET B 1 117 ? -22.938 -13.883 -7.355 1 70.94 117 MET B C 1
ATOM 3352 O O . MET B 1 117 ? -23.891 -13.258 -6.863 1 70.94 117 MET B O 1
ATOM 3356 N N . PHE B 1 118 ? -22.344 -14.805 -6.613 1 61.53 118 PHE B N 1
ATOM 3357 C CA . PHE B 1 118 ? -23.094 -15.422 -5.523 1 61.53 118 PHE B CA 1
ATOM 3358 C C . PHE B 1 118 ? -22.328 -15.297 -4.211 1 61.53 118 PHE B C 1
ATOM 3360 O O . PHE B 1 118 ? -22.859 -15.602 -3.143 1 61.53 118 PHE B O 1
ATOM 3367 N N . VAL B 1 119 ? -21.094 -15.023 -4.172 1 62.34 119 VAL B N 1
ATOM 3368 C CA . VAL B 1 119 ? -20.297 -15.062 -2.951 1 62.34 119 VAL B CA 1
ATOM 3369 C C . VAL B 1 119 ? -20.609 -13.844 -2.088 1 62.34 119 VAL B C 1
ATOM 3371 O O . VAL B 1 119 ? -20.406 -13.867 -0.874 1 62.34 119 VAL B O 1
ATOM 3374 N N . GLY B 1 120 ? -21.062 -12.758 -2.631 1 56.78 120 GLY B N 1
ATOM 3375 C CA . GLY B 1 120 ? -21.312 -11.602 -1.783 1 56.78 120 GLY B CA 1
ATOM 3376 C C . GLY B 1 120 ? -22.531 -11.766 -0.896 1 56.78 120 GLY B C 1
ATOM 3377 O O . GLY B 1 120 ? -22.797 -10.93 -0.035 1 56.78 120 GLY B O 1
ATOM 3378 N N . ILE B 1 121 ? -23.297 -12.609 -1.268 1 53.69 121 ILE B N 1
ATOM 3379 C CA . ILE B 1 121 ? -24.562 -12.5 -0.547 1 53.69 121 ILE B CA 1
ATOM 3380 C C . ILE B 1 121 ? -24.438 -13.164 0.821 1 53.69 121 ILE B C 1
ATOM 3382 O O . ILE B 1 121 ? -23.938 -14.289 0.927 1 53.69 121 ILE B O 1
ATOM 3386 N N . HIS B 1 122 ? -24.453 -12.586 1.914 1 55.97 122 HIS B N 1
ATOM 3387 C CA . HIS B 1 122 ? -24.422 -12.82 3.354 1 55.97 122 HIS B CA 1
ATOM 3388 C C . HIS B 1 122 ? -25.141 -14.117 3.715 1 55.97 122 HIS B C 1
ATOM 3390 O O . HIS B 1 122 ? -26.297 -14.328 3.318 1 55.97 122 HIS B O 1
ATOM 3396 N N . GLY B 1 123 ? -24.484 -14.945 4.418 1 59.41 123 GLY B N 1
ATOM 3397 C CA . GLY B 1 123 ? -24.828 -15.883 5.477 1 59.41 123 GLY B CA 1
ATOM 3398 C C . GLY B 1 123 ? -25.375 -17.203 4.957 1 59.41 123 GLY B C 1
ATOM 3399 O O . GLY B 1 123 ? -25.641 -18.109 5.738 1 59.41 123 GLY B O 1
ATOM 3400 N N . GLN B 1 124 ? -25.594 -17.266 3.666 1 69.5 124 GLN B N 1
ATOM 3401 C CA . GLN B 1 124 ? -26.25 -18.531 3.34 1 69.5 124 GLN B CA 1
ATOM 3402 C C . GLN B 1 124 ? -25.266 -19.5 2.691 1 69.5 124 GLN B C 1
ATOM 3404 O O . GLN B 1 124 ? -24.266 -19.078 2.104 1 69.5 124 GLN B O 1
ATOM 3409 N N . ALA B 1 125 ? -25.484 -20.828 2.814 1 78.81 125 ALA B N 1
ATOM 3410 C CA . ALA B 1 125 ? -24.672 -21.906 2.26 1 78.81 125 ALA B CA 1
ATOM 3411 C C . ALA B 1 125 ? -24.734 -21.906 0.735 1 78.81 125 ALA B C 1
ATOM 3413 O O . ALA B 1 125 ? -25.812 -21.828 0.147 1 78.81 125 ALA B O 1
ATOM 3414 N N . THR B 1 126 ? -23.547 -21.688 0.088 1 87.44 126 THR B N 1
ATOM 3415 C CA . THR B 1 126 ? -23.438 -21.703 -1.366 1 87.44 126 THR B CA 1
ATOM 3416 C C . THR B 1 126 ? -22.594 -22.891 -1.826 1 87.44 126 THR B C 1
ATOM 3418 O O . THR B 1 126 ? -21.594 -23.234 -1.195 1 87.44 126 THR B O 1
ATOM 3421 N N . THR B 1 127 ? -23.109 -23.609 -2.895 1 90.31 127 THR B N 1
ATOM 3422 C CA . THR B 1 127 ? -22.359 -24.734 -3.471 1 90.31 127 THR B CA 1
ATOM 3423 C C . THR B 1 127 ? -22.141 -24.516 -4.965 1 90.31 127 THR B C 1
ATOM 3425 O O . THR B 1 127 ? -22.984 -23.953 -5.656 1 90.31 127 THR B O 1
ATOM 3428 N N . ALA B 1 128 ? -20.984 -24.938 -5.402 1 93.88 128 ALA B N 1
ATOM 3429 C CA . ALA B 1 128 ? -20.656 -24.891 -6.824 1 93.88 128 ALA B CA 1
ATOM 3430 C C . ALA B 1 128 ? -20.234 -26.266 -7.336 1 93.88 128 ALA B C 1
ATOM 3432 O O . ALA B 1 128 ? -19.359 -26.906 -6.766 1 93.88 128 ALA B O 1
ATOM 3433 N N . LEU B 1 129 ? -20.891 -26.672 -8.383 1 95.06 129 LEU B N 1
ATOM 3434 C CA . LEU B 1 129 ? -20.609 -27.953 -9.016 1 95.06 129 LEU B CA 1
ATOM 3435 C C . LEU B 1 129 ? -20.016 -27.75 -10.406 1 95.06 129 LEU B C 1
ATOM 3437 O O . LEU B 1 129 ? -20.656 -27.156 -11.273 1 95.06 129 LEU B O 1
ATOM 3441 N N . PHE B 1 130 ? -18.797 -28.281 -10.602 1 96.62 130 PHE B N 1
ATOM 3442 C CA . PHE B 1 130 ? -18.125 -28.281 -11.891 1 96.62 130 PHE B CA 1
ATOM 3443 C C . PHE B 1 130 ? -18.281 -29.625 -12.594 1 96.62 130 PHE B C 1
ATOM 3445 O O . PHE B 1 130 ? -18 -30.672 -12.008 1 96.62 130 PHE B O 1
ATOM 3452 N N . THR B 1 131 ? -18.734 -29.531 -13.82 1 97 131 THR B N 1
ATOM 3453 C C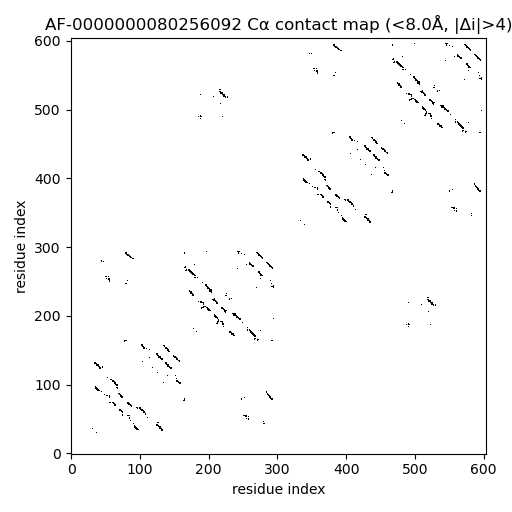A . THR B 1 131 ? -18.828 -30.766 -14.602 1 97 131 THR B CA 1
ATOM 3454 C C . THR B 1 131 ? -18.297 -30.547 -16.016 1 97 131 THR B C 1
ATOM 3456 O O . THR B 1 131 ? -18.406 -29.438 -16.562 1 97 131 THR B O 1
ATOM 3459 N N . TYR B 1 132 ? -17.719 -31.578 -16.562 1 97.62 132 TYR B N 1
ATOM 3460 C CA . TYR B 1 132 ? -17.156 -31.578 -17.906 1 97.62 132 TYR B CA 1
ATOM 3461 C C . TYR B 1 132 ? -17.312 -32.938 -18.562 1 97.62 132 TYR B C 1
ATOM 3463 O O . TYR B 1 132 ? -16.875 -33.969 -18.031 1 97.62 132 TYR B O 1
ATOM 3471 N N . LYS B 1 133 ? -17.938 -32.938 -19.703 1 96 133 LYS B N 1
ATOM 3472 C CA . LYS B 1 133 ? -18.297 -34.188 -20.375 1 96 133 LYS B CA 1
ATOM 3473 C C . LYS B 1 133 ? -17.125 -34.719 -21.188 1 96 133 LYS B C 1
ATOM 3475 O O . LYS B 1 133 ? -17.109 -35.906 -21.547 1 96 133 LYS B O 1
ATOM 3480 N N . GLY B 1 134 ? -16.188 -33.781 -21.547 1 93.81 134 GLY B N 1
ATOM 3481 C CA . GLY B 1 134 ? -15.062 -34.219 -22.359 1 93.81 134 GLY B CA 1
ATOM 3482 C C . GLY B 1 134 ? -14.766 -33.25 -23.5 1 93.81 134 GLY B C 1
ATOM 3483 O O . GLY B 1 134 ? -15.352 -32.188 -23.578 1 93.81 134 GLY B O 1
ATOM 3484 N N . GLU B 1 135 ? -13.867 -33.719 -24.359 1 91.81 135 GLU B N 1
ATOM 3485 C CA . GLU B 1 135 ? -13.391 -32.906 -25.453 1 91.81 135 GLU B CA 1
ATOM 3486 C C . GLU B 1 135 ? -14.547 -32.406 -26.312 1 91.81 135 GLU B C 1
ATOM 3488 O O . GLU B 1 135 ? -15.438 -33.156 -26.672 1 91.81 135 GLU B O 1
ATOM 3493 N N . GLY B 1 136 ? -14.5 -31.125 -26.547 1 92 136 GLY B N 1
ATOM 3494 C CA . GLY B 1 136 ? -15.523 -30.531 -27.406 1 92 136 GLY B CA 1
ATOM 3495 C C . GLY B 1 136 ? -16.719 -30 -26.625 1 92 136 GLY B C 1
ATOM 3496 O O . GLY B 1 136 ? -17.578 -29.328 -27.188 1 92 136 GLY B O 1
ATOM 3497 N N . HIS B 1 137 ? -16.719 -30.219 -25.406 1 95.94 137 HIS B N 1
ATOM 3498 C CA . HIS B 1 137 ? -17.844 -29.766 -24.578 1 95.94 137 HIS B CA 1
ATOM 3499 C C . HIS B 1 137 ? -17.438 -28.578 -23.703 1 95.94 137 HIS B C 1
ATOM 3501 O O . HIS B 1 137 ? -16.25 -28.359 -23.453 1 95.94 137 HIS B O 1
ATOM 3507 N N . ALA B 1 138 ? -18.422 -27.891 -23.234 1 97.19 138 ALA B N 1
ATOM 3508 C CA . ALA B 1 138 ? -18.203 -26.75 -22.344 1 97.19 138 ALA B CA 1
ATOM 3509 C C . ALA B 1 138 ? -18 -27.203 -20.906 1 97.19 138 ALA B C 1
ATOM 3511 O O . ALA B 1 138 ? -18.422 -28.297 -20.531 1 97.19 138 ALA B O 1
ATOM 3512 N N . LEU B 1 139 ? -17.297 -26.438 -20.203 1 97.31 139 LEU B N 1
ATOM 3513 C CA . LEU B 1 139 ? -17.281 -26.578 -18.75 1 97.31 139 LEU B CA 1
ATOM 3514 C C . LEU B 1 139 ? -18.578 -26.047 -18.156 1 97.31 139 LEU B C 1
ATOM 3516 O O . LEU B 1 139 ? -18.953 -24.891 -18.391 1 97.31 139 LEU B O 1
ATOM 3520 N N . LYS B 1 140 ? -19.219 -26.828 -17.406 1 96.88 140 LYS B N 1
ATOM 3521 C CA . LYS B 1 140 ? -20.469 -26.422 -16.781 1 96.88 140 LYS B CA 1
ATOM 3522 C C . LYS B 1 140 ? -20.266 -26.141 -15.289 1 96.88 140 LYS B C 1
ATOM 3524 O O . LYS B 1 140 ? -19.625 -26.922 -14.586 1 96.88 140 LYS B O 1
ATOM 3529 N N . ILE B 1 141 ? -20.797 -25.016 -14.875 1 95.25 141 ILE B N 1
ATOM 3530 C CA . ILE B 1 141 ? -20.766 -24.656 -13.461 1 95.25 141 ILE B CA 1
ATOM 3531 C C . ILE B 1 141 ? -22.188 -24.438 -12.961 1 95.25 141 ILE B C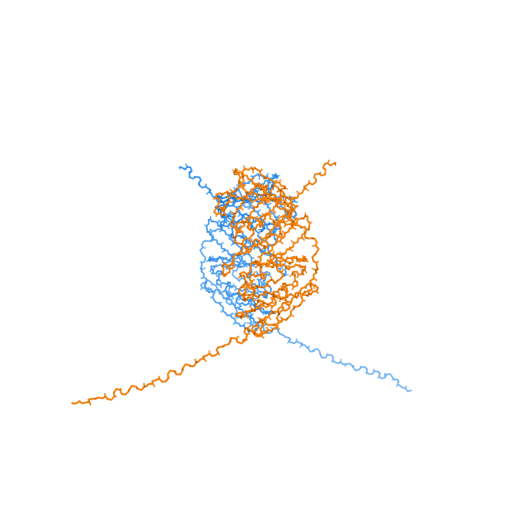 1
ATOM 3533 O O . ILE B 1 141 ? -22.922 -23.578 -13.477 1 95.25 141 ILE B O 1
ATOM 3537 N N . GLN B 1 142 ? -22.531 -25.188 -11.977 1 93.75 142 GLN B N 1
ATOM 3538 C CA . GLN B 1 142 ? -23.844 -25.047 -11.344 1 93.75 142 GLN B CA 1
ATOM 3539 C C . GLN B 1 142 ? -23.703 -24.5 -9.922 1 93.75 142 GLN B C 1
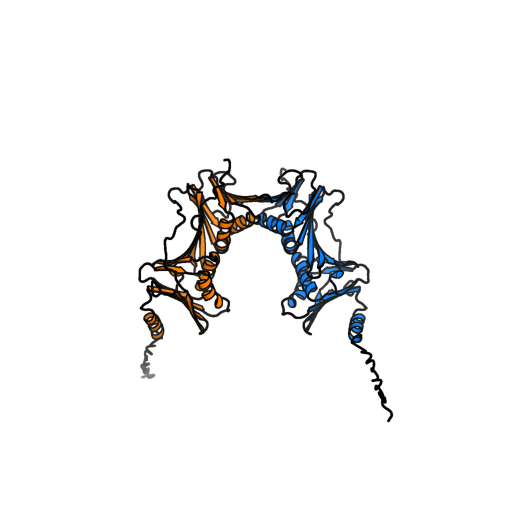ATOM 3541 O O . GLN B 1 142 ? -23.016 -25.094 -9.094 1 93.75 142 GLN B O 1
ATOM 3546 N N . ILE B 1 143 ? -24.391 -23.484 -9.695 1 91.25 143 ILE B N 1
ATOM 3547 C CA . ILE B 1 143 ? -24.328 -22.859 -8.383 1 91.25 143 ILE B CA 1
ATOM 3548 C C . ILE B 1 143 ? -25.688 -22.953 -7.695 1 91.25 143 ILE B C 1
ATOM 3550 O O . ILE B 1 143 ? -26.734 -22.719 -8.32 1 91.25 143 ILE B O 1
ATOM 3554 N N . GLU B 1 144 ? -25.625 -23.328 -6.492 1 87.69 144 GLU B N 1
ATOM 3555 C CA . GLU B 1 144 ? -26.828 -23.391 -5.668 1 87.69 144 GLU B CA 1
ATOM 3556 C C . GLU B 1 144 ? -26.672 -22.516 -4.426 1 87.69 144 GLU B C 1
ATOM 3558 O O . GLU B 1 144 ? -25.719 -22.656 -3.668 1 87.69 144 GLU B O 1
ATOM 3563 N N . GLU B 1 145 ? -27.578 -21.547 -4.301 1 83.62 145 GLU B N 1
ATOM 3564 C CA . GLU B 1 145 ? -27.609 -20.672 -3.125 1 83.62 145 GLU B CA 1
ATOM 3565 C C . GLU B 1 145 ? -29.031 -20.516 -2.6 1 83.62 145 GLU B C 1
ATOM 3567 O O . GLU B 1 145 ? -29.906 -19.984 -3.297 1 83.62 145 GLU B O 1
ATOM 3572 N N . SER B 1 146 ? -29.172 -20.828 -1.339 1 77.62 146 SER B N 1
ATOM 3573 C CA . SER B 1 146 ? -30.469 -20.672 -0.677 1 77.62 146 SER B CA 1
ATOM 3574 C C . SER B 1 146 ? -31.609 -21.172 -1.556 1 77.62 146 SER B C 1
ATOM 3576 O O . SER B 1 146 ? -32.625 -20.5 -1.707 1 77.62 146 SER B O 1
ATOM 3578 N N . GLY B 1 147 ? -31.406 -22.25 -2.236 1 77.38 147 GLY B N 1
ATOM 3579 C CA . GLY B 1 147 ? -32.469 -22.859 -3.049 1 77.38 147 GLY B CA 1
ATOM 3580 C C . GLY B 1 147 ? -32.438 -22.375 -4.484 1 77.38 147 GLY B C 1
ATOM 3581 O O . GLY B 1 147 ? -33.125 -22.938 -5.34 1 77.38 147 GLY B O 1
ATOM 3582 N N . PHE B 1 148 ? -31.703 -21.281 -4.75 1 81.88 148 PHE B N 1
ATOM 3583 C CA . PHE B 1 148 ? -31.594 -20.766 -6.109 1 81.88 148 PHE B CA 1
ATOM 3584 C C . PHE B 1 148 ? -30.453 -21.453 -6.863 1 81.88 148 PHE B C 1
ATOM 3586 O O . PHE B 1 148 ? -29.391 -21.703 -6.301 1 81.88 148 PHE B O 1
ATOM 3593 N N . HIS B 1 149 ? -30.906 -21.797 -8.156 1 86.5 149 HIS B N 1
ATOM 3594 C CA . HIS B 1 149 ? -29.953 -22.516 -9 1 86.5 149 HIS B CA 1
ATOM 3595 C C . HIS B 1 149 ? -29.609 -21.703 -10.242 1 86.5 149 HIS B C 1
ATOM 3597 O O . HIS B 1 149 ? -30.5 -21.156 -10.898 1 86.5 149 HIS B O 1
ATOM 3603 N N . THR B 1 150 ? -28.328 -21.578 -10.477 1 88 150 THR B N 1
ATOM 3604 C CA . THR B 1 150 ? -27.844 -20.938 -11.695 1 88 150 THR B CA 1
ATOM 3605 C C . THR B 1 150 ? -26.875 -21.875 -12.438 1 88 150 THR B C 1
ATOM 3607 O O . THR B 1 150 ? -26.016 -22.5 -11.82 1 88 150 THR B O 1
ATOM 3610 N N . ASP B 1 151 ? -27.156 -21.984 -13.758 1 91.62 151 ASP B N 1
ATOM 3611 C CA . ASP B 1 151 ? -26.281 -22.797 -14.617 1 91.62 151 ASP B CA 1
ATOM 3612 C C . ASP B 1 151 ? -25.5 -21.906 -15.586 1 91.62 151 ASP B C 1
ATOM 3614 O O . ASP B 1 151 ? -26.078 -21.062 -16.266 1 91.62 151 ASP B O 1
ATOM 3618 N N . CYS B 1 152 ? -24.234 -22.156 -15.562 1 93.56 152 CYS B N 1
ATOM 3619 C CA . CYS B 1 152 ? -23.375 -21.453 -16.516 1 93.56 152 CYS B CA 1
ATOM 3620 C C . CYS B 1 152 ? -22.578 -22.453 -17.359 1 93.56 152 CYS B C 1
ATOM 3622 O O . CYS B 1 152 ? -22.109 -23.469 -16.844 1 93.56 152 CYS B O 1
ATOM 3624 N N . GLU B 1 153 ? -22.469 -22.172 -18.656 1 96.12 153 GLU B N 1
ATOM 3625 C CA . GLU B 1 153 ? -21.641 -22.953 -19.562 1 96.12 153 GLU B CA 1
ATOM 3626 C C . GLU B 1 153 ? -20.5 -22.125 -20.141 1 96.12 153 GLU B C 1
ATOM 3628 O O . GLU B 1 153 ? -20.734 -21.125 -20.828 1 96.12 153 GLU B O 1
ATOM 3633 N N . ILE B 1 154 ? -19.344 -22.609 -19.891 1 96.38 154 ILE B N 1
ATOM 3634 C CA . ILE B 1 154 ? -18.172 -21.859 -20.359 1 96.38 154 ILE B CA 1
ATOM 3635 C C . ILE B 1 154 ? -17.5 -22.625 -21.484 1 96.38 154 ILE B C 1
ATOM 3637 O O . ILE B 1 154 ? -17.078 -23.781 -21.312 1 96.38 154 ILE B O 1
ATOM 3641 N N . LYS B 1 155 ? -17.312 -21.953 -22.578 1 96.75 155 LYS B N 1
ATOM 3642 C CA . LYS B 1 155 ? -16.688 -22.594 -23.75 1 96.75 155 LYS B CA 1
ATOM 3643 C C . LYS B 1 155 ? -15.25 -23 -23.453 1 96.75 155 LYS B C 1
ATOM 3645 O O . LYS B 1 155 ? -14.5 -22.25 -22.828 1 96.75 155 LYS B O 1
ATOM 3650 N N . THR B 1 156 ? -14.852 -24.219 -23.922 1 96.81 156 THR B N 1
ATOM 3651 C CA . THR B 1 156 ? -13.492 -24.719 -23.766 1 96.81 156 THR B CA 1
ATOM 3652 C C . THR B 1 156 ? -12.773 -24.766 -25.109 1 96.81 156 THR B C 1
ATOM 3654 O O . THR B 1 156 ? -13.414 -24.797 -26.156 1 96.81 156 THR B O 1
ATOM 3657 N N . ILE B 1 157 ? -11.5 -24.625 -25.031 1 94.94 157 ILE B N 1
ATOM 3658 C CA . ILE B 1 157 ? -10.648 -24.734 -26.219 1 94.94 157 ILE B CA 1
ATOM 3659 C C . ILE B 1 157 ? -9.656 -25.875 -26.047 1 94.94 157 ILE B C 1
ATOM 3661 O O . ILE B 1 157 ? -9.078 -26.031 -24.969 1 94.94 157 ILE B O 1
ATOM 3665 N N . ASN B 1 158 ? -9.5 -26.609 -27.078 1 91.25 158 ASN B N 1
ATOM 3666 C CA . ASN B 1 158 ? -8.523 -27.688 -27.016 1 91.25 158 ASN B CA 1
ATOM 3667 C C . ASN B 1 158 ? -7.105 -27.156 -26.812 1 91.25 158 ASN B C 1
ATOM 3669 O O . ASN B 1 158 ? -6.742 -26.125 -27.391 1 91.25 158 ASN B O 1
ATOM 3673 N N . VAL B 1 159 ? -6.438 -27.906 -25.984 1 83.44 159 VAL B N 1
ATOM 3674 C CA . VAL B 1 159 ? -5.105 -27.469 -25.594 1 83.44 159 VAL B CA 1
ATOM 3675 C C . VAL B 1 159 ? -4.105 -27.766 -26.703 1 83.44 159 VAL B C 1
ATOM 3677 O O . VAL B 1 159 ? -4.086 -28.891 -27.234 1 83.44 159 VAL B O 1
ATOM 3680 N N . ASP B 1 160 ? -3.498 -26.734 -27.094 1 79.06 160 ASP B N 1
ATOM 3681 C CA . ASP B 1 160 ? -2.303 -26.969 -27.891 1 79.06 160 ASP B CA 1
ATOM 3682 C C . ASP B 1 160 ? -1.071 -27.141 -27 1 79.06 160 ASP B C 1
ATOM 3684 O O . ASP B 1 160 ? -1.196 -27.359 -25.797 1 79.06 160 ASP B O 1
ATOM 3688 N N . GLU B 1 161 ? 0.014 -26.734 -27.406 1 75.81 161 GLU B N 1
ATOM 3689 C CA . GLU B 1 161 ? 1.301 -26.875 -26.719 1 75.81 161 GLU B CA 1
ATOM 3690 C C . GLU B 1 161 ? 1.441 -25.859 -25.594 1 75.81 161 GLU B C 1
ATOM 3692 O O . GLU B 1 161 ? 1.151 -24.672 -25.781 1 75.81 161 GLU B O 1
ATOM 3697 N N . LEU B 1 162 ? 1.465 -26.438 -24.344 1 75.94 162 LEU B N 1
ATOM 3698 C CA . LEU B 1 162 ? 1.808 -25.594 -23.203 1 75.94 162 LEU B CA 1
ATOM 3699 C C . LEU B 1 162 ? 3.318 -25.422 -23.094 1 75.94 162 LEU B C 1
ATOM 3701 O O . LEU B 1 162 ? 4.059 -26.391 -23.047 1 75.94 162 LEU B O 1
ATOM 3705 N N . VAL B 1 163 ? 3.797 -24.141 -23.344 1 78.75 163 VAL B N 1
ATOM 3706 C CA . VAL B 1 163 ? 5.211 -23.859 -23.109 1 78.75 163 VAL B CA 1
ATOM 3707 C C . VAL B 1 163 ? 5.426 -23.422 -21.672 1 78.75 163 VAL B C 1
ATOM 3709 O O . VAL B 1 163 ? 4.922 -22.375 -21.25 1 78.75 163 VAL B O 1
ATOM 3712 N N . GLU B 1 164 ? 6.105 -24.25 -20.953 1 83.31 164 GLU B N 1
ATOM 3713 C CA . GLU B 1 164 ? 6.273 -23.969 -19.531 1 83.31 164 GLU B CA 1
ATOM 3714 C C . GLU B 1 164 ? 7.59 -23.25 -19.266 1 83.31 164 GLU B C 1
ATOM 3716 O O . GLU B 1 164 ? 8.562 -23.422 -20 1 83.31 164 GLU B O 1
ATOM 3721 N N . VAL B 1 165 ? 7.578 -22.375 -18.406 1 87.06 165 VAL B N 1
ATOM 3722 C CA . VAL B 1 165 ? 8.82 -21.859 -17.844 1 87.06 165 VAL B CA 1
ATOM 3723 C C . VAL B 1 165 ? 9.594 -22.984 -17.172 1 87.06 165 VAL B C 1
ATOM 3725 O O . VAL B 1 165 ? 9.094 -23.625 -16.25 1 87.06 165 VAL B O 1
ATOM 3728 N N . ASP B 1 166 ? 10.695 -23.234 -17.703 1 89.5 166 ASP B N 1
ATOM 3729 C CA . ASP B 1 166 ? 11.469 -24.422 -17.328 1 89.5 166 ASP B CA 1
ATOM 3730 C C . ASP B 1 166 ? 12.477 -24.078 -16.219 1 89.5 166 ASP B C 1
ATOM 3732 O O . ASP B 1 166 ? 13.641 -23.797 -16.516 1 89.5 166 ASP B O 1
ATOM 3736 N N . PHE B 1 167 ? 12.086 -24.172 -15.055 1 95.31 167 PHE B N 1
ATOM 3737 C CA . PHE B 1 167 ? 13 -24 -13.93 1 95.31 167 PHE B CA 1
ATOM 3738 C C . PHE B 1 167 ? 13.805 -25.281 -13.688 1 95.31 167 PHE B C 1
ATOM 3740 O O . PHE B 1 167 ? 13.234 -26.359 -13.586 1 95.31 167 PHE B O 1
ATOM 3747 N N . ARG B 1 168 ? 15.078 -25.109 -13.562 1 96.38 168 ARG B N 1
ATOM 3748 C CA . ARG B 1 168 ? 15.953 -26.25 -13.383 1 96.38 168 ARG B CA 1
ATOM 3749 C C . ARG B 1 168 ? 16.312 -26.438 -11.914 1 96.38 168 ARG B C 1
ATOM 3751 O O . ARG B 1 168 ? 17.234 -25.797 -11.414 1 96.38 168 ARG B O 1
ATOM 3758 N N . HIS B 1 169 ? 15.766 -27.422 -11.344 1 94.94 169 HIS B N 1
ATOM 3759 C CA . HIS B 1 169 ? 15.938 -27.656 -9.914 1 94.94 169 HIS B CA 1
ATOM 3760 C C . HIS B 1 169 ? 17.375 -28.078 -9.594 1 94.94 169 HIS B C 1
ATOM 3762 O O . HIS B 1 169 ? 17.906 -27.734 -8.539 1 94.94 169 HIS B O 1
ATOM 3768 N N . GLU B 1 170 ? 17.922 -28.766 -10.5 1 94.69 170 GLU B N 1
ATOM 3769 C CA . GLU B 1 170 ? 19.266 -29.297 -10.281 1 94.69 170 GLU B CA 1
ATOM 3770 C C . GLU B 1 170 ? 20.312 -28.188 -10.312 1 94.69 170 GLU B C 1
ATOM 3772 O O . GLU B 1 170 ? 21.422 -28.375 -9.812 1 94.69 170 GLU B O 1
ATOM 3777 N N . ASP B 1 171 ? 19.938 -27.078 -10.859 1 95.88 171 ASP B N 1
ATOM 3778 C CA . ASP B 1 171 ? 20.859 -25.969 -11.031 1 95.88 171 ASP B CA 1
ATOM 3779 C C . ASP B 1 171 ? 20.453 -24.781 -10.172 1 95.88 171 ASP B C 1
ATOM 3781 O O . ASP B 1 171 ? 20.719 -23.625 -10.523 1 95.88 171 ASP B O 1
ATOM 3785 N N . ARG B 1 172 ? 19.812 -25.062 -9.133 1 97.31 172 ARG B N 1
ATOM 3786 C CA . ARG B 1 172 ? 19.328 -24 -8.258 1 97.31 172 ARG B CA 1
ATOM 3787 C C . ARG B 1 172 ? 20.484 -23.25 -7.609 1 97.31 172 ARG B C 1
ATOM 3789 O O . ARG B 1 172 ? 21.359 -23.859 -7.008 1 97.31 172 ARG B O 1
ATOM 3796 N N . LEU B 1 173 ? 20.453 -21.922 -7.668 1 98.31 173 LEU B N 1
ATOM 3797 C CA . LEU B 1 173 ? 21.516 -21.078 -7.109 1 98.31 173 LEU B CA 1
ATOM 3798 C C . LEU B 1 173 ? 21.156 -20.656 -5.688 1 98.31 173 LEU B C 1
ATOM 3800 O O . LEU B 1 173 ? 22.062 -20.422 -4.867 1 98.31 173 LEU B O 1
ATOM 3804 N N . CYS B 1 174 ? 19.922 -20.516 -5.398 1 98.38 174 CYS B N 1
ATOM 3805 C CA . CYS B 1 174 ? 19.5 -20.031 -4.086 1 98.38 174 CYS B CA 1
ATOM 3806 C C . CYS B 1 174 ? 18.094 -20.484 -3.752 1 98.38 174 CYS B C 1
ATOM 3808 O O . CYS B 1 174 ? 17.359 -20.953 -4.629 1 98.38 174 CYS B O 1
ATOM 3810 N N . ARG B 1 175 ? 17.781 -20.391 -2.498 1 98.31 175 ARG B N 1
ATOM 3811 C CA . ARG B 1 175 ? 16.438 -20.641 -1.976 1 98.31 175 ARG B CA 1
ATOM 3812 C C . ARG B 1 175 ? 16.172 -19.812 -0.724 1 98.31 175 ARG B C 1
ATOM 3814 O O . ARG B 1 175 ? 16.906 -19.906 0.256 1 98.31 175 ARG B O 1
ATOM 3821 N N . VAL B 1 176 ? 15.141 -19.047 -0.772 1 98.56 176 VAL B N 1
ATOM 3822 C CA . VAL B 1 176 ? 14.727 -18.234 0.369 1 98.56 176 VAL B CA 1
ATOM 3823 C C . VAL B 1 176 ? 13.266 -18.531 0.701 1 98.56 176 VAL B C 1
ATOM 3825 O O . VAL B 1 176 ? 12.414 -18.547 -0.191 1 98.56 176 VAL B O 1
ATOM 3828 N N . ILE B 1 177 ? 12.969 -18.781 1.905 1 98.75 177 ILE B N 1
ATOM 3829 C CA . ILE B 1 177 ? 11.594 -18.906 2.391 1 98.75 177 ILE B CA 1
ATOM 3830 C C . ILE B 1 177 ? 11.32 -17.828 3.441 1 98.75 177 ILE B C 1
ATOM 3832 O O . ILE B 1 177 ? 12.078 -17.688 4.402 1 98.75 177 ILE B O 1
ATOM 3836 N N . CYS B 1 178 ? 10.305 -17.156 3.287 1 98.31 178 CYS B N 1
ATOM 3837 C CA . CYS B 1 178 ? 10.008 -16.078 4.211 1 98.31 178 CYS B CA 1
ATOM 3838 C C . CYS B 1 178 ? 8.5 -15.93 4.418 1 98.31 178 CYS B C 1
ATOM 3840 O O . CYS B 1 178 ? 7.715 -16.578 3.723 1 98.31 178 CYS B O 1
ATOM 3842 N N . LYS B 1 179 ? 8.141 -15.195 5.43 1 97.81 179 LYS B N 1
ATOM 3843 C CA . LYS B 1 179 ? 6.746 -14.789 5.582 1 97.81 179 LYS B CA 1
ATOM 3844 C C . LYS B 1 179 ? 6.312 -13.875 4.445 1 97.81 179 LYS B C 1
ATOM 3846 O O . LYS B 1 179 ? 7.039 -12.945 4.074 1 97.81 179 LYS B O 1
ATOM 3851 N N . SER B 1 180 ? 5.082 -14.07 3.928 1 97.81 180 SER B N 1
ATOM 3852 C CA . SER B 1 180 ? 4.641 -13.328 2.75 1 97.81 180 SER B CA 1
ATOM 3853 C C . SER B 1 180 ? 4.434 -11.852 3.068 1 97.81 180 SER B C 1
ATOM 3855 O O . SER B 1 180 ? 4.586 -11 2.195 1 97.81 180 SER B O 1
ATOM 3857 N N . ASP B 1 181 ? 4.129 -11.586 4.297 1 94.44 181 ASP B N 1
ATOM 3858 C CA . ASP B 1 181 ? 3.902 -10.195 4.672 1 94.44 181 ASP B CA 1
ATOM 3859 C C . ASP B 1 181 ? 5.141 -9.344 4.398 1 94.44 181 ASP B C 1
ATOM 3861 O O . ASP B 1 181 ? 5.035 -8.219 3.902 1 94.44 181 ASP B O 1
ATOM 3865 N N . CYS B 1 182 ? 6.27 -9.883 4.691 1 93 182 CYS B N 1
ATOM 3866 C CA . CYS B 1 182 ? 7.527 -9.18 4.465 1 93 182 CYS B CA 1
ATOM 3867 C C . CYS B 1 182 ? 7.762 -8.953 2.977 1 93 182 CYS B C 1
ATOM 3869 O O . CYS B 1 182 ? 8.148 -7.855 2.564 1 93 182 CYS B O 1
ATOM 3871 N N . MET B 1 183 ? 7.516 -9.945 2.217 1 95.19 183 MET B N 1
ATOM 3872 C CA . MET B 1 183 ? 7.73 -9.852 0.776 1 95.19 183 MET B CA 1
ATOM 3873 C C . MET B 1 183 ? 6.723 -8.898 0.136 1 95.19 183 MET B C 1
ATOM 3875 O O . MET B 1 183 ? 7.062 -8.164 -0.79 1 95.19 183 MET B O 1
ATOM 3879 N N . ARG B 1 184 ? 5.547 -8.977 0.587 1 94.88 184 ARG B N 1
ATOM 3880 C CA . ARG B 1 184 ? 4.516 -8.055 0.114 1 94.88 184 ARG B CA 1
ATOM 3881 C C . ARG B 1 184 ? 4.945 -6.605 0.308 1 94.88 184 ARG B C 1
ATOM 3883 O O . ARG B 1 184 ? 4.875 -5.801 -0.623 1 94.88 184 ARG B O 1
ATOM 3890 N N . ASP B 1 185 ? 5.422 -6.316 1.457 1 91.62 185 ASP B N 1
ATOM 3891 C CA . ASP B 1 185 ? 5.859 -4.961 1.773 1 91.62 185 ASP B CA 1
ATOM 3892 C C . ASP B 1 185 ? 7.082 -4.57 0.947 1 91.62 185 ASP B C 1
ATOM 3894 O O . ASP B 1 185 ? 7.18 -3.438 0.471 1 91.62 185 ASP B O 1
ATOM 3898 N N . ALA B 1 186 ? 7.977 -5.469 0.799 1 94.44 186 ALA B N 1
ATOM 3899 C CA . ALA B 1 186 ? 9.172 -5.215 -0.007 1 94.44 186 ALA B CA 1
ATOM 3900 C C . ALA B 1 186 ? 8.797 -4.922 -1.458 1 94.44 186 ALA B C 1
ATOM 3902 O O . ALA B 1 186 ? 9.305 -3.973 -2.059 1 94.44 186 ALA B O 1
ATOM 3903 N N . PHE B 1 187 ? 7.887 -5.738 -1.997 1 95 187 PHE B N 1
ATOM 3904 C CA . PHE B 1 187 ? 7.438 -5.531 -3.369 1 95 187 PHE B CA 1
ATOM 3905 C C . PHE B 1 187 ? 6.758 -4.176 -3.518 1 95 187 PHE B C 1
ATOM 3907 O O . PHE B 1 187 ? 7.004 -3.453 -4.488 1 95 187 PHE B O 1
ATOM 3914 N N . GLN B 1 188 ? 5.98 -3.875 -2.572 1 91.06 188 GLN B N 1
ATOM 3915 C CA . GLN B 1 188 ? 5.305 -2.582 -2.609 1 91.06 188 GLN B CA 1
ATOM 3916 C C . GLN B 1 188 ? 6.309 -1.435 -2.582 1 91.06 188 GLN B C 1
ATOM 3918 O O . GLN B 1 188 ? 6.113 -0.417 -3.25 1 91.06 188 GLN B O 1
ATOM 3923 N N . SER B 1 189 ? 7.324 -1.615 -1.845 1 91.44 189 SER B N 1
ATOM 3924 C CA . SER B 1 189 ? 8.352 -0.59 -1.68 1 91.44 189 SER B CA 1
ATOM 3925 C C . SER B 1 189 ? 9.094 -0.335 -2.986 1 91.44 189 SER B C 1
ATOM 3927 O O . SER B 1 189 ? 9.438 0.807 -3.299 1 91.44 189 SER B O 1
ATOM 3929 N N . ILE B 1 190 ? 9.25 -1.322 -3.74 1 93.62 190 ILE B N 1
ATOM 3930 C CA . ILE B 1 190 ? 10.172 -1.157 -4.859 1 93.62 190 ILE B CA 1
ATOM 3931 C C . ILE B 1 190 ? 9.383 -0.926 -6.145 1 93.62 190 ILE B C 1
ATOM 3933 O O . ILE B 1 190 ? 9.945 -0.513 -7.16 1 93.62 190 ILE B O 1
ATOM 3937 N N . LEU B 1 191 ? 8.148 -1.134 -6.09 1 89.44 191 LEU B N 1
ATOM 3938 C CA . LEU B 1 191 ? 7.398 -1.119 -7.34 1 89.44 191 LEU B CA 1
ATOM 3939 C C . LEU B 1 191 ? 6.68 0.214 -7.531 1 89.44 191 LEU B C 1
ATOM 3941 O O . LEU B 1 191 ? 5.887 0.371 -8.461 1 89.44 191 LEU B O 1
ATOM 3945 N N . PHE B 1 192 ? 6.91 1.109 -6.793 1 81.38 192 PHE B N 1
ATOM 3946 C CA . PHE B 1 192 ? 6.125 2.334 -6.898 1 81.38 192 PHE B CA 1
ATOM 3947 C C . PHE B 1 192 ? 6.586 3.17 -8.086 1 81.38 192 PHE B C 1
ATOM 3949 O O . PHE B 1 192 ? 5.77 3.779 -8.781 1 81.38 192 PHE B O 1
ATOM 3956 N N . TRP B 1 193 ? 7.887 3.139 -8.352 1 84 193 TRP B N 1
ATOM 3957 C CA . TRP B 1 193 ? 8.359 3.848 -9.531 1 84 193 TRP B CA 1
ATOM 3958 C C . TRP B 1 193 ? 8.312 2.949 -10.766 1 84 193 TRP B C 1
ATOM 3960 O O . TRP B 1 193 ? 8.789 1.812 -10.727 1 84 193 TRP B O 1
ATOM 3970 N N . PRO B 1 194 ? 7.711 3.541 -11.812 1 89.19 194 PRO B N 1
ATOM 3971 C CA . PRO B 1 194 ? 7.82 2.754 -13.047 1 89.19 194 PRO B CA 1
ATOM 3972 C C . PRO B 1 194 ? 9.273 2.527 -13.469 1 89.19 194 PRO B C 1
ATOM 3974 O O . PRO B 1 194 ? 10.078 3.461 -13.445 1 89.19 194 PRO B O 1
ATOM 3977 N N . SER B 1 195 ? 9.555 1.348 -13.734 1 93.88 195 SER B N 1
ATOM 3978 C CA . SER B 1 195 ? 10.898 0.95 -14.148 1 93.88 195 SER B CA 1
ATOM 3979 C C . SER B 1 195 ? 10.844 -0.197 -15.156 1 93.88 195 SER B C 1
ATOM 3981 O O . SER B 1 195 ? 9.797 -0.827 -15.328 1 93.88 195 SER B O 1
ATOM 3983 N N . THR B 1 196 ? 11.945 -0.391 -15.828 1 94.38 196 THR B N 1
ATOM 3984 C CA . THR B 1 196 ? 12.008 -1.478 -16.797 1 94.38 196 THR B CA 1
ATOM 3985 C C . THR B 1 196 ? 12.156 -2.824 -16.094 1 94.38 196 THR B C 1
ATOM 3987 O O . THR B 1 196 ? 11.555 -3.816 -16.516 1 94.38 196 THR B O 1
ATOM 3990 N N . ALA B 1 197 ? 12.945 -2.76 -14.992 1 96.31 197 ALA B N 1
ATOM 3991 C CA . ALA B 1 197 ? 13.25 -4.051 -14.375 1 96.31 197 ALA B CA 1
ATOM 3992 C C . ALA B 1 197 ? 13.352 -3.926 -12.859 1 96.31 197 ALA B C 1
ATOM 3994 O O . ALA B 1 197 ? 13.609 -2.84 -12.336 1 96.31 197 ALA B O 1
ATOM 3995 N N . VAL B 1 198 ? 13.109 -4.996 -12.25 1 97.25 198 VAL B N 1
ATOM 3996 C CA . VAL B 1 198 ? 13.422 -5.223 -10.836 1 97.25 198 VAL B CA 1
ATOM 3997 C C . VAL B 1 198 ? 14.672 -6.082 -10.719 1 97.25 198 VAL B C 1
ATOM 3999 O O . VAL B 1 198 ? 14.781 -7.129 -11.359 1 97.25 198 VAL B O 1
ATOM 4002 N N . THR B 1 199 ? 15.555 -5.629 -9.914 1 97.75 199 THR B N 1
ATOM 4003 C CA . THR B 1 199 ? 16.781 -6.398 -9.695 1 97.75 199 THR B CA 1
ATOM 4004 C C . THR B 1 199 ? 16.719 -7.145 -8.367 1 97.75 199 THR B C 1
ATOM 4006 O O . THR B 1 199 ? 16.344 -6.57 -7.34 1 97.75 199 THR B O 1
ATOM 4009 N N . ILE B 1 200 ? 17.047 -8.422 -8.398 1 98.31 200 ILE B N 1
ATOM 4010 C CA . ILE B 1 200 ? 17.188 -9.25 -7.211 1 98.31 200 ILE B CA 1
ATOM 4011 C C . ILE B 1 200 ? 18.656 -9.602 -6.996 1 98.31 200 ILE B C 1
ATOM 4013 O O . ILE B 1 200 ? 19.312 -10.148 -7.887 1 98.31 200 ILE B O 1
ATOM 4017 N N . LYS B 1 201 ? 19.125 -9.219 -5.84 1 98.38 201 LYS B N 1
ATOM 4018 C CA . LYS B 1 201 ? 20.484 -9.562 -5.43 1 98.38 201 LYS B CA 1
ATOM 4019 C C . LYS B 1 201 ? 20.484 -10.398 -4.152 1 98.38 201 LYS B C 1
ATOM 4021 O O . LYS B 1 201 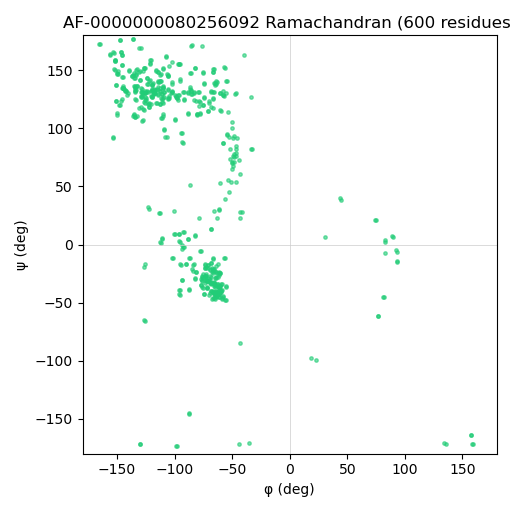? 19.766 -10.07 -3.197 1 98.38 201 LYS B O 1
ATOM 4026 N N . MET B 1 202 ? 21.266 -11.469 -4.172 1 98.31 202 MET B N 1
ATOM 4027 C CA . MET B 1 202 ? 21.422 -12.281 -2.971 1 98.31 202 MET B CA 1
ATOM 4028 C C . MET B 1 202 ? 22.891 -12.68 -2.779 1 98.31 202 MET B C 1
ATOM 4030 O O . MET B 1 202 ? 23.625 -12.844 -3.754 1 98.31 202 MET B O 1
ATOM 4034 N N . SER B 1 203 ? 23.172 -12.703 -1.533 1 97.62 203 SER B N 1
ATOM 4035 C CA . SER B 1 203 ? 24.547 -13.039 -1.17 1 97.62 203 SER B CA 1
ATOM 4036 C C . SER B 1 203 ? 24.609 -13.703 0.2 1 97.62 203 SER B C 1
ATOM 4038 O O . SER B 1 203 ? 23.656 -13.609 0.987 1 97.62 203 SER B O 1
ATOM 4040 N N . ASN B 1 204 ? 25.703 -14.438 0.446 1 96.56 204 ASN B N 1
ATOM 4041 C CA . ASN B 1 204 ? 25.938 -15.008 1.771 1 96.56 204 ASN B CA 1
ATOM 4042 C C . ASN B 1 204 ? 26.562 -13.984 2.715 1 96.56 204 ASN B C 1
ATOM 4044 O O . ASN B 1 204 ? 26.906 -14.312 3.852 1 96.56 204 ASN B O 1
ATOM 4048 N N . ARG B 1 205 ? 26.656 -12.734 2.264 1 96.5 205 ARG B N 1
ATOM 4049 C CA . ARG B 1 205 ? 27.109 -11.602 3.068 1 96.5 205 ARG B CA 1
ATOM 4050 C C . ARG B 1 205 ? 26.047 -10.516 3.143 1 96.5 205 ARG B C 1
ATOM 4052 O O . ARG B 1 205 ? 25.219 -10.383 2.234 1 96.5 205 ARG B O 1
ATOM 4059 N N . ALA B 1 206 ? 26.172 -9.789 4.188 1 94.88 206 ALA B N 1
ATOM 4060 C CA . ALA B 1 206 ? 25.203 -8.703 4.336 1 94.88 206 ALA B CA 1
ATOM 4061 C C . ALA B 1 206 ? 25.203 -7.801 3.102 1 94.88 206 ALA B C 1
ATOM 4063 O O . ALA B 1 206 ? 26.266 -7.512 2.535 1 94.88 206 ALA B O 1
ATOM 4064 N N . PRO B 1 207 ? 24.016 -7.297 2.607 1 95.69 207 PRO B N 1
ATOM 4065 C CA . PRO B 1 207 ? 22.703 -7.293 3.271 1 95.69 207 PRO B CA 1
ATOM 4066 C C . PRO B 1 207 ? 21.875 -8.523 2.932 1 95.69 207 PRO B C 1
ATOM 4068 O O . PRO B 1 207 ? 20.688 -8.57 3.258 1 95.69 207 PRO B O 1
ATOM 4071 N N . TYR B 1 208 ? 22.5 -9.578 2.256 1 97.44 208 TYR B N 1
ATOM 4072 C CA . TYR B 1 208 ? 21.984 -10.93 2.021 1 97.44 208 TYR B CA 1
ATOM 4073 C C . TYR B 1 208 ? 20.953 -10.93 0.91 1 97.44 208 TYR B C 1
ATOM 4075 O O . TYR B 1 208 ? 21.156 -11.547 -0.14 1 97.44 208 TYR B O 1
ATOM 4083 N N . PHE B 1 209 ? 19.859 -10.211 1.086 1 98.31 209 PHE B N 1
ATOM 4084 C CA . PHE B 1 209 ? 18.75 -10.195 0.129 1 98.31 209 PHE B CA 1
ATOM 4085 C C . PHE B 1 209 ? 18.344 -8.758 -0.192 1 98.31 209 PHE B C 1
ATOM 4087 O O . PHE B 1 209 ? 17.875 -8.031 0.683 1 98.31 209 PHE B O 1
ATOM 4094 N N . THR B 1 210 ? 18.484 -8.383 -1.465 1 98 210 THR B N 1
ATOM 4095 C CA . THR B 1 210 ? 18.172 -7.023 -1.893 1 98 210 THR B CA 1
ATOM 4096 C C . THR B 1 210 ? 17.219 -7.039 -3.092 1 98 210 THR B C 1
ATOM 4098 O O . THR B 1 210 ? 17.438 -7.781 -4.051 1 98 210 THR B O 1
ATOM 4101 N N . LEU B 1 211 ? 16.188 -6.281 -3.029 1 97.69 211 LEU B N 1
ATOM 4102 C CA . LEU B 1 211 ? 15.32 -5.922 -4.152 1 97.69 211 LEU B CA 1
ATOM 4103 C C . LEU B 1 211 ? 15.484 -4.449 -4.516 1 97.69 211 LEU B C 1
ATOM 4105 O O . LEU B 1 211 ? 15.5 -3.588 -3.633 1 97.69 211 LEU B O 1
ATOM 4109 N N . GLU B 1 212 ? 15.57 -4.246 -5.809 1 97 212 GLU B N 1
ATOM 4110 C CA . GLU B 1 212 ? 15.852 -2.857 -6.172 1 97 212 GLU B CA 1
ATOM 4111 C C . GLU B 1 212 ? 15.234 -2.51 -7.527 1 97 212 GLU B C 1
ATOM 4113 O O . GLU B 1 212 ? 15.141 -3.365 -8.406 1 97 212 GLU B O 1
ATOM 4118 N N . THR B 1 213 ? 14.812 -1.3 -7.672 1 96.25 213 THR B N 1
ATOM 4119 C CA . THR B 1 213 ? 14.398 -0.71 -8.938 1 96.25 213 THR B CA 1
ATOM 4120 C C . THR B 1 213 ? 15.086 0.632 -9.164 1 96.25 213 THR B C 1
ATOM 4122 O O . THR B 1 213 ? 15.258 1.412 -8.227 1 96.25 213 THR B O 1
ATOM 4125 N N . VAL B 1 214 ? 15.445 0.859 -10.422 1 95.19 214 VAL B N 1
ATOM 4126 C CA . VAL B 1 214 ? 16.109 2.1 -10.82 1 95.19 214 VAL B CA 1
ATOM 4127 C C . VAL B 1 214 ? 15.367 2.719 -12.008 1 95.19 214 VAL B C 1
ATOM 4129 O O . VAL B 1 214 ? 15.016 2.018 -12.961 1 95.19 214 VAL B O 1
ATOM 4132 N N . SER B 1 215 ? 15.125 3.982 -11.953 1 93.62 215 SER B N 1
ATOM 4133 C CA . SER B 1 215 ? 14.539 4.742 -13.055 1 93.62 215 SER B CA 1
ATOM 4134 C C . SER B 1 215 ? 15.062 6.176 -13.07 1 93.62 215 SER B C 1
ATOM 4136 O O . SER B 1 215 ? 15.836 6.574 -12.195 1 93.62 215 SER B O 1
ATOM 4138 N N . ASP B 1 216 ? 14.648 6.898 -14.062 1 92.19 216 ASP B N 1
ATOM 4139 C CA . ASP B 1 216 ? 15.031 8.305 -14.164 1 92.19 216 ASP B CA 1
ATOM 4140 C C . ASP B 1 216 ? 14.398 9.125 -13.047 1 92.19 216 ASP B C 1
ATOM 4142 O O . ASP B 1 216 ? 14.906 10.195 -12.695 1 92.19 216 ASP B O 1
ATOM 4146 N N . GLN B 1 217 ? 13.367 8.578 -12.492 1 92.38 217 GLN B N 1
ATOM 4147 C CA . GLN B 1 217 ? 12.648 9.289 -11.445 1 92.38 217 GLN B CA 1
ATOM 4148 C C . GLN B 1 217 ? 13.328 9.117 -10.086 1 92.38 217 GLN B C 1
ATOM 4150 O O . GLN B 1 217 ? 13.219 9.984 -9.219 1 92.38 217 GLN B O 1
ATOM 4155 N N . GLY B 1 218 ? 13.977 8.008 -9.961 1 93.31 218 GLY B N 1
ATOM 4156 C CA . GLY B 1 218 ? 14.586 7.664 -8.688 1 93.31 218 GLY B CA 1
ATOM 4157 C C . GLY B 1 218 ? 14.844 6.176 -8.531 1 93.31 218 GLY B C 1
ATOM 4158 O O . GLY B 1 218 ? 14.836 5.438 -9.516 1 93.31 218 GLY B O 1
ATOM 4159 N N . THR B 1 219 ? 15.234 5.859 -7.309 1 94.81 219 THR B N 1
ATOM 4160 C CA . THR B 1 219 ? 15.516 4.461 -6.996 1 94.81 219 THR B CA 1
ATOM 4161 C C . THR B 1 219 ? 14.727 4.012 -5.77 1 94.81 219 THR B C 1
ATOM 4163 O O . THR B 1 219 ? 14.32 4.836 -4.953 1 94.81 219 THR B O 1
ATOM 4166 N N . SER B 1 220 ? 14.445 2.775 -5.734 1 95.56 220 SER B N 1
ATOM 4167 C CA . SER B 1 220 ? 13.875 2.125 -4.562 1 95.56 220 SER B CA 1
ATOM 4168 C C . SER B 1 220 ? 14.602 0.825 -4.234 1 95.56 220 SER B C 1
ATOM 4170 O O . SER B 1 220 ? 14.938 0.055 -5.137 1 95.56 220 SER B O 1
ATOM 4172 N N . ALA B 1 221 ? 14.867 0.651 -2.934 1 96.25 221 ALA B N 1
ATOM 4173 C CA . ALA B 1 221 ? 15.562 -0.571 -2.539 1 96.25 221 ALA B CA 1
ATOM 4174 C C . ALA B 1 221 ? 15.078 -1.067 -1.183 1 96.25 221 ALA B C 1
ATOM 4176 O O . ALA B 1 221 ? 14.734 -0.267 -0.308 1 96.25 221 ALA B O 1
ATOM 4177 N N . ALA B 1 222 ? 15.016 -2.289 -1.05 1 96.38 222 ALA B N 1
ATOM 4178 C CA . ALA B 1 222 ? 14.719 -2.977 0.204 1 96.38 222 ALA B CA 1
ATOM 4179 C C . ALA B 1 222 ? 15.68 -4.141 0.43 1 96.38 222 ALA B C 1
ATOM 4181 O O . ALA B 1 222 ? 15.969 -4.902 -0.497 1 96.38 222 ALA B O 1
ATOM 4182 N N . THR B 1 223 ? 16.219 -4.203 1.586 1 96.69 223 THR B N 1
ATOM 4183 C CA . THR B 1 223 ? 17.062 -5.344 1.952 1 96.69 223 THR B CA 1
ATOM 4184 C C . THR B 1 223 ? 16.438 -6.125 3.102 1 96.69 223 THR B C 1
ATOM 4186 O O . THR B 1 223 ? 15.688 -5.562 3.91 1 96.69 223 THR B O 1
ATOM 4189 N N . ILE B 1 224 ? 16.656 -7.355 3.139 1 97 224 ILE B N 1
ATOM 4190 C CA . ILE B 1 224 ? 16.203 -8.242 4.211 1 97 224 ILE B CA 1
ATOM 4191 C C . ILE B 1 224 ? 17.375 -9.062 4.727 1 97 224 ILE B C 1
ATOM 4193 O O . ILE B 1 224 ? 18.062 -9.734 3.951 1 97 224 ILE B O 1
ATOM 4197 N N . SER B 1 225 ? 17.547 -9 5.996 1 96.38 225 SER B N 1
ATOM 4198 C CA . SER B 1 225 ? 18.609 -9.781 6.613 1 96.38 225 SER B CA 1
ATOM 4199 C C . SER B 1 225 ? 18.25 -11.258 6.691 1 96.38 225 SER B C 1
ATOM 4201 O O . SER B 1 225 ? 17.094 -11.602 6.918 1 96.38 225 SER B O 1
ATOM 4203 N N . LYS B 1 226 ? 19.234 -12.133 6.598 1 96.62 226 LYS B N 1
ATOM 4204 C CA . LYS B 1 226 ? 18.984 -13.57 6.734 1 96.62 226 LYS B CA 1
ATOM 4205 C C . LYS B 1 226 ? 18.484 -13.906 8.141 1 96.62 226 LYS B C 1
ATOM 4207 O O . LYS B 1 226 ? 17.828 -14.93 8.336 1 96.62 226 LYS B O 1
ATOM 4212 N N . ASP B 1 227 ? 18.812 -13.031 9.07 1 95.69 227 ASP B N 1
ATOM 4213 C CA . ASP B 1 227 ? 18.484 -13.273 10.469 1 95.69 227 ASP B CA 1
ATOM 4214 C C . ASP B 1 227 ? 17.188 -12.57 10.859 1 95.69 227 ASP B C 1
ATOM 4216 O O . ASP B 1 227 ? 16.828 -12.531 12.039 1 95.69 227 ASP B O 1
ATOM 4220 N N . SER B 1 228 ? 16.609 -11.953 9.883 1 95.31 228 SER B N 1
ATOM 4221 C CA . SER B 1 228 ? 15.328 -11.312 10.133 1 95.31 228 SER B CA 1
ATOM 4222 C C . SER B 1 228 ? 14.305 -12.312 10.656 1 95.31 228 SER B C 1
ATOM 4224 O O . SER B 1 228 ? 14.305 -13.484 10.258 1 95.31 228 SER B O 1
ATOM 4226 N N . ASP B 1 229 ? 13.297 -11.805 11.445 1 95.75 229 ASP B N 1
ATOM 4227 C CA . ASP B 1 229 ? 12.211 -12.625 11.977 1 95.75 229 ASP B CA 1
ATOM 4228 C C . ASP B 1 229 ? 11.312 -13.133 10.852 1 95.75 229 ASP B C 1
ATOM 4230 O O . ASP B 1 229 ? 10.516 -14.055 11.047 1 95.75 229 ASP B O 1
ATOM 4234 N N . TYR B 1 230 ? 11.5 -12.594 9.727 1 95.75 230 TYR B N 1
ATOM 4235 C CA . TYR B 1 230 ? 10.602 -12.906 8.625 1 95.75 230 TYR B CA 1
ATOM 4236 C C . TYR B 1 230 ? 11.172 -14.031 7.762 1 95.75 230 TYR B C 1
ATOM 4238 O O . TYR B 1 230 ? 10.461 -14.609 6.941 1 95.75 230 TYR B O 1
ATOM 4246 N N . ILE B 1 231 ? 12.484 -14.281 7.914 1 97.75 231 ILE B N 1
ATOM 4247 C CA . ILE B 1 231 ? 13.148 -15.297 7.105 1 97.75 231 ILE B CA 1
ATOM 4248 C C . ILE B 1 231 ? 13.117 -16.641 7.832 1 97.75 231 ILE B C 1
ATOM 4250 O O . ILE B 1 231 ? 13.547 -16.734 8.984 1 97.75 231 ILE B O 1
ATOM 4254 N N . GLU B 1 232 ? 12.609 -17.594 7.184 1 98.12 232 GLU B N 1
ATOM 4255 C CA . GLU B 1 232 ? 12.57 -18.953 7.742 1 98.12 232 GLU B CA 1
ATOM 4256 C C . GLU B 1 232 ? 13.75 -19.781 7.25 1 98.12 232 GLU B C 1
ATOM 4258 O O . GLU B 1 232 ? 14.258 -20.641 7.977 1 98.12 232 GLU B O 1
ATOM 4263 N N . ASN B 1 233 ? 14.078 -19.609 6.004 1 98.12 233 ASN B N 1
ATOM 4264 C CA . ASN B 1 233 ? 15.203 -20.297 5.367 1 98.12 233 ASN B CA 1
ATOM 4265 C C . ASN B 1 233 ? 15.922 -19.391 4.375 1 98.12 233 ASN B C 1
ATOM 4267 O O . ASN B 1 233 ? 15.281 -18.641 3.635 1 98.12 233 ASN B O 1
ATOM 4271 N N . PHE B 1 234 ? 17.25 -19.375 4.492 1 98.44 234 PHE B N 1
ATOM 4272 C CA . PHE B 1 234 ? 18.062 -18.609 3.566 1 98.44 234 PHE B CA 1
ATOM 4273 C C . PHE B 1 234 ? 19.266 -19.438 3.094 1 98.44 234 PHE B C 1
ATOM 4275 O O . PHE B 1 234 ? 20.172 -19.719 3.871 1 98.44 234 PHE B O 1
ATOM 4282 N N . GLU B 1 235 ? 19.219 -19.766 1.825 1 98.31 235 GLU B N 1
ATOM 4283 C CA . GLU B 1 235 ? 20.297 -20.516 1.201 1 98.31 235 GLU B CA 1
ATOM 4284 C C . GLU B 1 235 ? 20.797 -19.828 -0.066 1 98.31 235 GLU B C 1
ATOM 4286 O O . GLU B 1 235 ? 20.125 -19.875 -1.105 1 98.31 235 GLU B O 1
ATOM 4291 N N . CYS B 1 236 ? 21.922 -19.266 0.023 1 98.19 236 CYS B N 1
ATOM 4292 C CA . CYS B 1 236 ? 22.578 -18.641 -1.124 1 98.19 236 CYS B CA 1
ATOM 4293 C C . CYS B 1 236 ? 24.094 -18.625 -0.953 1 98.19 236 CYS B C 1
ATOM 4295 O O . CYS B 1 236 ? 24.656 -17.625 -0.507 1 98.19 236 CYS B O 1
ATOM 4297 N N . PRO B 1 237 ? 24.75 -19.609 -1.423 1 96.81 237 PRO B N 1
ATOM 4298 C CA . PRO B 1 237 ? 26.188 -19.734 -1.158 1 96.81 237 PRO B CA 1
ATOM 4299 C C . PRO B 1 237 ? 27.016 -18.719 -1.937 1 96.81 237 PRO B C 1
ATOM 4301 O O . PRO B 1 237 ? 28.109 -18.344 -1.494 1 96.81 237 PRO B O 1
ATOM 4304 N N . ASN B 1 238 ? 26.547 -18.328 -3.143 1 96.5 238 ASN B N 1
ATOM 4305 C CA . ASN B 1 238 ? 27.297 -17.406 -3.994 1 96.5 238 ASN B CA 1
ATOM 4306 C C . ASN B 1 238 ? 26.484 -16.141 -4.273 1 96.5 238 ASN B C 1
ATOM 4308 O O . ASN B 1 238 ? 25.266 -16.141 -4.184 1 96.5 238 ASN B O 1
ATOM 4312 N N . ASP B 1 239 ? 27.219 -15.156 -4.625 1 97.94 239 ASP B N 1
ATOM 4313 C CA . ASP B 1 239 ? 26.578 -13.906 -5.004 1 97.94 239 ASP B CA 1
ATOM 4314 C C . ASP B 1 239 ? 25.812 -14.062 -6.32 1 97.94 239 ASP B C 1
ATOM 4316 O O . ASP B 1 239 ? 26.359 -14.562 -7.305 1 97.94 239 ASP B O 1
ATOM 4320 N N . ILE B 1 240 ? 24.594 -13.609 -6.324 1 98.12 240 ILE B N 1
ATOM 4321 C CA . ILE B 1 240 ? 23.828 -13.641 -7.562 1 98.12 240 ILE B CA 1
ATOM 4322 C C . ILE B 1 240 ? 23.141 -12.297 -7.773 1 98.12 240 ILE B C 1
ATOM 4324 O O . ILE B 1 240 ? 22.875 -11.57 -6.812 1 98.12 240 ILE B O 1
ATOM 4328 N N . ARG B 1 241 ? 22.953 -11.977 -9 1 98 241 ARG B N 1
ATOM 4329 C CA . ARG B 1 241 ? 22.25 -10.758 -9.422 1 98 241 ARG B CA 1
ATOM 4330 C C . ARG B 1 241 ? 21.5 -10.984 -10.734 1 98 241 ARG B C 1
ATOM 4332 O O . ARG B 1 241 ? 22.125 -11.266 -11.766 1 98 241 ARG B O 1
ATOM 4339 N N . PHE B 1 242 ? 20.203 -10.82 -10.719 1 97.94 242 PHE B N 1
ATOM 4340 C CA . PHE B 1 242 ? 19.391 -10.977 -11.922 1 97.94 242 PHE B CA 1
ATOM 4341 C C . PHE B 1 242 ? 18.312 -9.906 -12 1 97.94 242 PHE B C 1
ATOM 4343 O O . PHE B 1 242 ? 17.797 -9.461 -10.969 1 97.94 242 PHE B O 1
ATOM 4350 N N . GLY B 1 243 ? 17.938 -9.531 -13.156 1 97.88 243 GLY B N 1
ATOM 4351 C CA . GLY B 1 243 ? 16.859 -8.578 -13.406 1 97.88 243 GLY B CA 1
ATOM 4352 C C . GLY B 1 243 ? 15.641 -9.219 -14.055 1 97.88 243 GLY B C 1
ATOM 4353 O O . GLY B 1 243 ? 15.773 -10.109 -14.891 1 97.88 243 GLY B O 1
ATOM 4354 N N . TYR B 1 244 ? 14.523 -8.703 -13.703 1 97.75 244 TYR B N 1
ATOM 4355 C CA . TYR B 1 244 ? 13.258 -9.164 -14.25 1 97.75 244 TYR B CA 1
ATOM 4356 C C . TYR B 1 244 ? 12.367 -7.988 -14.641 1 97.75 244 TYR B C 1
ATOM 4358 O O . TYR B 1 244 ? 12.336 -6.973 -13.945 1 97.75 244 TYR B O 1
ATOM 4366 N N . ARG B 1 245 ? 11.641 -8.188 -15.758 1 96.38 245 ARG B N 1
ATOM 4367 C CA . ARG B 1 245 ? 10.742 -7.113 -16.156 1 96.38 245 ARG B CA 1
ATOM 4368 C C . ARG B 1 245 ? 9.742 -6.785 -15.055 1 96.38 245 ARG B C 1
ATOM 4370 O O . ARG B 1 245 ? 9.078 -7.68 -14.523 1 96.38 245 ARG B O 1
ATOM 4377 N N . GLN B 1 246 ? 9.672 -5.488 -14.742 1 96.56 246 GLN B N 1
ATOM 4378 C CA . GLN B 1 246 ? 8.828 -5.059 -13.633 1 96.56 246 GLN B CA 1
ATOM 4379 C C . GLN B 1 246 ? 7.371 -5.453 -13.859 1 96.56 246 GLN B C 1
ATOM 4381 O O . GLN B 1 246 ? 6.68 -5.875 -12.93 1 96.56 246 GLN B O 1
ATOM 4386 N N . LEU B 1 247 ? 6.883 -5.352 -15.109 1 94.25 247 LEU B N 1
ATOM 4387 C CA . LEU B 1 247 ? 5.5 -5.672 -15.453 1 94.25 247 LEU B CA 1
ATOM 4388 C C . LEU B 1 247 ? 5.18 -7.125 -15.109 1 94.25 247 LEU B C 1
ATOM 4390 O O . LEU B 1 247 ? 4.059 -7.434 -14.703 1 94.25 247 LEU B O 1
ATOM 4394 N N . MET B 1 248 ? 6.191 -7.98 -15.258 1 94.12 248 MET B N 1
ATOM 4395 C CA . MET B 1 248 ? 5.977 -9.391 -14.938 1 94.12 248 MET B CA 1
ATOM 4396 C C . MET B 1 248 ? 5.918 -9.602 -13.43 1 94.12 248 MET B C 1
ATOM 4398 O O . MET B 1 248 ? 5.055 -10.328 -12.938 1 94.12 248 MET B O 1
ATOM 4402 N N . ILE B 1 249 ? 6.828 -8.93 -12.75 1 96 249 ILE B N 1
ATOM 4403 C CA . ILE B 1 249 ? 6.883 -9.055 -11.297 1 96 249 ILE B CA 1
ATOM 4404 C C . ILE B 1 249 ? 5.57 -8.562 -10.688 1 96 249 ILE B C 1
ATOM 4406 O O . ILE B 1 249 ? 5.074 -9.141 -9.719 1 96 249 ILE B O 1
ATOM 4410 N N . LYS B 1 250 ? 5.004 -7.586 -11.227 1 94.75 250 LYS B N 1
ATOM 4411 C CA . LYS B 1 250 ? 3.748 -7.02 -10.75 1 94.75 250 LYS B CA 1
ATOM 4412 C C . LYS B 1 250 ? 2.625 -8.055 -10.805 1 94.75 250 LYS B C 1
ATOM 4414 O O . LYS B 1 250 ? 1.699 -8.016 -9.992 1 94.75 250 LYS B O 1
ATOM 4419 N N . GLN B 1 251 ? 2.768 -9.023 -11.656 1 93.44 251 GLN B N 1
ATOM 4420 C CA . GLN B 1 251 ? 1.741 -10.055 -11.789 1 93.44 251 GLN B CA 1
ATOM 4421 C C . GLN B 1 251 ? 1.688 -10.938 -10.555 1 93.44 251 GLN B C 1
ATOM 4423 O O . GLN B 1 251 ? 0.658 -11.555 -10.266 1 93.44 251 GLN B O 1
ATOM 4428 N N . ALA B 1 252 ? 2.711 -10.945 -9.867 1 95.69 252 ALA B N 1
ATOM 4429 C CA . ALA B 1 252 ? 2.805 -11.836 -8.711 1 95.69 252 ALA B CA 1
ATOM 4430 C C . ALA B 1 252 ? 2.221 -11.18 -7.465 1 95.69 252 ALA B C 1
ATOM 4432 O O . ALA B 1 252 ? 2.012 -11.844 -6.445 1 95.69 252 ALA B O 1
ATOM 4433 N N . GLN B 1 253 ? 1.951 -9.938 -7.516 1 95.62 253 GLN B N 1
ATOM 4434 C CA . GLN B 1 253 ? 1.604 -9.156 -6.328 1 95.62 253 GLN B CA 1
ATOM 4435 C C . GLN B 1 253 ? 0.291 -9.648 -5.719 1 95.62 253 GLN B C 1
ATOM 4437 O O . GLN B 1 253 ? 0.168 -9.75 -4.496 1 95.62 253 GLN B O 1
ATOM 4442 N N . LYS B 1 254 ? -0.671 -9.922 -6.535 1 95.5 254 LYS B N 1
ATOM 4443 C CA . LYS B 1 254 ? -1.97 -10.344 -6.023 1 95.5 254 LYS B CA 1
ATOM 4444 C C . LYS B 1 254 ? -1.865 -11.695 -5.316 1 95.5 254 LYS B C 1
ATOM 4446 O O . LYS B 1 254 ? -2.506 -11.914 -4.285 1 95.5 254 LYS B O 1
ATOM 4451 N N . ALA B 1 255 ? -1.1 -12.594 -5.906 1 96.88 255 ALA B N 1
ATOM 4452 C CA . ALA B 1 255 ? -0.879 -13.883 -5.266 1 96.88 255 ALA B CA 1
ATOM 4453 C C . ALA B 1 255 ? -0.147 -13.727 -3.938 1 96.88 255 ALA B C 1
ATOM 4455 O O . ALA B 1 255 ? -0.504 -14.359 -2.943 1 96.88 255 ALA B O 1
ATOM 4456 N N . LEU B 1 256 ? 0.769 -12.875 -3.973 1 97.25 256 LEU B N 1
ATOM 4457 C CA . LEU B 1 256 ? 1.528 -12.578 -2.764 1 97.25 256 LEU B CA 1
ATOM 4458 C C . LEU B 1 256 ? 0.613 -12.047 -1.663 1 97.25 256 LEU B C 1
ATOM 4460 O O . LEU B 1 256 ? 0.757 -12.422 -0.498 1 97.25 256 LEU B O 1
ATOM 4464 N N . ALA B 1 257 ? -0.339 -11.312 -2.018 1 96.38 257 ALA B N 1
ATOM 4465 C CA . ALA B 1 257 ? -1.233 -10.648 -1.075 1 96.38 257 ALA B CA 1
ATOM 4466 C C . ALA B 1 257 ? -2.076 -11.664 -0.308 1 96.38 257 ALA B C 1
ATOM 4468 O O . ALA B 1 257 ? -2.521 -11.391 0.81 1 96.38 257 ALA B O 1
ATOM 4469 N N . ILE B 1 258 ? -2.307 -12.812 -0.799 1 96.31 258 ILE B N 1
ATOM 4470 C CA . ILE B 1 258 ? -3.199 -13.758 -0.137 1 96.31 258 ILE B CA 1
ATOM 4471 C C . ILE B 1 258 ? -2.395 -14.93 0.413 1 96.31 258 ILE B C 1
ATOM 4473 O O . ILE B 1 258 ? -2.967 -15.922 0.867 1 96.31 258 ILE B O 1
ATOM 4477 N N . SER B 1 259 ? -1.096 -14.891 0.32 1 97.75 259 SER B N 1
ATOM 4478 C CA . SER B 1 259 ? -0.241 -16 0.722 1 97.75 259 SER B CA 1
ATOM 4479 C C . SER B 1 259 ? 0.273 -15.812 2.146 1 97.75 259 SER B C 1
ATOM 4481 O O . SER B 1 259 ? 0.364 -14.688 2.639 1 97.75 259 SER B O 1
ATOM 4483 N N . GLU B 1 260 ? 0.59 -16.938 2.725 1 97.31 260 GLU B N 1
ATOM 4484 C CA . GLU B 1 260 ? 1.141 -16.938 4.078 1 97.31 260 GLU B CA 1
ATOM 4485 C C . GLU B 1 260 ? 2.666 -16.984 4.051 1 97.31 260 GLU B C 1
ATOM 4487 O O . GLU B 1 260 ? 3.326 -16.266 4.801 1 97.31 260 GLU B O 1
ATOM 4492 N N . LYS B 1 261 ? 3.154 -17.844 3.182 1 97.88 261 LYS B N 1
ATOM 4493 C CA . LYS B 1 261 ? 4.594 -18.031 3.023 1 97.88 261 LYS B CA 1
ATOM 4494 C C . LYS B 1 261 ? 4.996 -17.953 1.554 1 97.88 261 LYS B C 1
ATOM 4496 O O . LYS B 1 261 ? 4.23 -18.328 0.671 1 97.88 261 LYS B O 1
ATOM 4501 N N . THR B 1 262 ? 6.238 -17.469 1.41 1 98.5 262 THR B N 1
ATOM 4502 C CA . THR B 1 262 ? 6.773 -17.344 0.058 1 98.5 262 THR B CA 1
ATOM 4503 C C . THR B 1 262 ? 8.141 -18.016 -0.048 1 98.5 262 THR B C 1
ATOM 4505 O O . THR B 1 262 ? 9 -17.828 0.811 1 98.5 262 THR B O 1
ATOM 4508 N N . SER B 1 263 ? 8.242 -18.812 -1.071 1 98.44 263 SER B N 1
ATOM 4509 C CA . SER B 1 263 ? 9.531 -19.391 -1.434 1 98.44 263 SER B CA 1
ATOM 4510 C C . SER B 1 263 ? 10.062 -18.781 -2.729 1 98.44 263 SER B C 1
ATOM 4512 O O . SER B 1 263 ? 9.344 -18.703 -3.723 1 98.44 263 SER B O 1
ATOM 4514 N N . ILE B 1 264 ? 11.312 -18.375 -2.684 1 98.62 264 ILE B N 1
ATOM 4515 C CA . ILE B 1 264 ? 11.961 -17.781 -3.852 1 98.62 264 ILE B CA 1
ATOM 4516 C C . ILE B 1 264 ? 13.172 -18.625 -4.246 1 98.62 264 ILE B C 1
ATOM 4518 O O . ILE B 1 264 ? 14.055 -18.875 -3.42 1 98.62 264 ILE B O 1
ATOM 4522 N N . ARG B 1 265 ? 13.188 -19 -5.496 1 98.56 265 ARG B N 1
ATOM 4523 C CA . ARG B 1 265 ? 14.305 -19.75 -6.047 1 98.56 265 ARG B CA 1
ATOM 4524 C C . ARG B 1 265 ? 14.75 -19.172 -7.387 1 98.56 265 ARG B C 1
ATOM 4526 O O . ARG B 1 265 ? 13.922 -18.688 -8.164 1 98.56 265 ARG B O 1
ATOM 4533 N N . ILE B 1 266 ? 16.031 -19.266 -7.617 1 98.62 266 ILE B N 1
ATOM 4534 C CA . ILE B 1 266 ? 16.625 -18.875 -8.898 1 98.62 266 ILE B CA 1
ATOM 4535 C C . ILE B 1 266 ? 17.609 -19.938 -9.367 1 98.62 266 ILE B C 1
ATOM 4537 O O . ILE B 1 266 ? 18.406 -20.438 -8.578 1 98.62 266 ILE B O 1
ATOM 4541 N N . ASP B 1 267 ? 17.484 -20.297 -10.625 1 98.19 267 ASP B N 1
ATOM 4542 C CA . ASP B 1 267 ? 18.391 -21.344 -11.125 1 98.19 267 ASP B CA 1
ATOM 4543 C C . ASP B 1 267 ? 19.562 -20.734 -11.875 1 98.19 267 ASP B C 1
ATOM 4545 O O . ASP B 1 267 ? 19.719 -19.516 -11.922 1 98.19 267 ASP B O 1
ATOM 4549 N N . GLY B 1 268 ? 20.344 -21.531 -12.469 1 97.25 268 GLY B N 1
ATOM 4550 C CA . GLY B 1 268 ? 21.578 -21.109 -13.094 1 97.25 268 GLY B CA 1
ATOM 4551 C C . GLY B 1 268 ? 21.375 -20.203 -14.289 1 97.25 268 GLY B C 1
ATOM 4552 O O . GLY B 1 268 ? 22.281 -19.469 -14.68 1 97.25 268 GLY B O 1
ATOM 4553 N N . ARG B 1 269 ? 20.219 -20.266 -14.898 1 96.06 269 ARG B N 1
ATOM 4554 C CA . ARG B 1 269 ? 19.906 -19.438 -16.062 1 96.06 269 ARG B CA 1
ATOM 4555 C C . ARG B 1 269 ? 19.219 -18.156 -15.641 1 96.06 269 ARG B C 1
ATOM 4557 O O . ARG B 1 269 ? 18.844 -17.344 -16.484 1 96.06 269 ARG B O 1
ATOM 4564 N N . GLY B 1 270 ? 18.969 -18 -14.367 1 97.38 270 GLY B N 1
ATOM 4565 C CA . GLY B 1 270 ? 18.312 -16.812 -13.844 1 97.38 270 GLY B CA 1
ATOM 4566 C C . GLY B 1 270 ? 16.812 -16.922 -13.828 1 97.38 270 GLY B C 1
ATOM 4567 O O . GLY B 1 270 ? 16.109 -15.938 -13.562 1 97.38 270 GLY B O 1
ATOM 4568 N N . VAL B 1 271 ? 16.344 -18.109 -14.141 1 97.81 271 VAL B N 1
ATOM 4569 C CA . VAL B 1 271 ? 14.891 -18.297 -14.102 1 97.81 271 VAL B CA 1
ATOM 4570 C C . VAL B 1 271 ? 14.406 -18.188 -12.656 1 97.81 271 VAL B C 1
ATOM 4572 O O . VAL B 1 271 ? 14.938 -18.859 -11.766 1 97.81 271 VAL B O 1
ATOM 4575 N N . LEU B 1 272 ? 13.477 -17.328 -12.477 1 98.5 272 LEU B N 1
ATOM 4576 C CA . LEU B 1 272 ? 12.898 -17.078 -11.156 1 98.5 272 LEU B CA 1
ATOM 4577 C C . LEU B 1 272 ? 11.664 -17.938 -10.93 1 98.5 272 LEU B C 1
ATOM 4579 O O . LEU B 1 272 ? 10.797 -18.047 -11.797 1 98.5 272 LEU B O 1
ATOM 4583 N N . LEU B 1 273 ? 11.609 -18.578 -9.82 1 98.38 273 LEU B N 1
ATOM 4584 C CA . LEU B 1 273 ? 10.422 -19.312 -9.398 1 98.38 273 LEU B CA 1
ATOM 4585 C C . LEU B 1 273 ? 9.984 -18.875 -8 1 98.38 273 LEU B C 1
ATOM 4587 O O . LEU B 1 273 ? 10.734 -19.062 -7.031 1 98.38 273 LEU B O 1
ATOM 4591 N N . MET B 1 274 ? 8.852 -18.312 -7.902 1 98.44 274 MET B N 1
ATOM 4592 C CA . MET B 1 274 ? 8.25 -17.969 -6.613 1 98.44 274 MET B CA 1
ATOM 4593 C C . MET B 1 274 ? 7.047 -18.859 -6.32 1 98.44 274 MET B C 1
ATOM 4595 O O . MET B 1 274 ? 6.211 -19.078 -7.199 1 98.44 274 MET B O 1
ATOM 4599 N N . GLN B 1 275 ? 6.996 -19.328 -5.152 1 98.12 275 GLN B N 1
ATOM 4600 C CA . GLN B 1 275 ? 5.859 -20.125 -4.707 1 98.12 275 GLN B CA 1
ATOM 4601 C C . GLN B 1 275 ? 5.168 -19.484 -3.51 1 98.12 275 GLN B C 1
ATOM 4603 O O . GLN B 1 275 ? 5.809 -19.172 -2.504 1 98.12 275 GLN B O 1
ATOM 4608 N N . PHE B 1 276 ? 3.9 -19.328 -3.629 1 98.5 276 PHE B N 1
ATOM 4609 C CA . PHE B 1 276 ? 3.084 -18.672 -2.615 1 98.5 276 PHE B CA 1
ATOM 4610 C C . PHE B 1 276 ? 2.176 -19.672 -1.916 1 98.5 276 PHE B C 1
ATOM 4612 O O . PHE B 1 276 ? 1.211 -20.156 -2.508 1 98.5 276 PHE B O 1
ATOM 4619 N N . MET B 1 277 ? 2.428 -19.906 -0.714 1 97.81 277 MET B N 1
ATOM 4620 C CA . MET B 1 277 ? 1.646 -20.875 0.057 1 97.81 277 MET B CA 1
ATOM 4621 C C . MET B 1 277 ? 0.396 -20.219 0.637 1 97.81 277 MET B C 1
ATOM 4623 O O . MET B 1 277 ? 0.479 -19.172 1.28 1 97.81 277 MET B O 1
ATOM 4627 N N . ILE B 1 278 ? -0.682 -20.828 0.42 1 96.38 278 ILE B N 1
ATOM 4628 C CA . ILE B 1 278 ? -1.965 -20.344 0.912 1 96.38 278 ILE B CA 1
ATOM 4629 C C . ILE B 1 278 ? -2.602 -21.391 1.825 1 96.38 278 ILE B C 1
ATOM 4631 O O . ILE B 1 278 ? -2.68 -22.562 1.471 1 96.38 278 ILE B O 1
ATOM 4635 N N . ARG B 1 279 ? -3.037 -20.938 2.928 1 92.94 279 ARG B N 1
ATOM 4636 C CA . ARG B 1 279 ? -3.75 -21.797 3.865 1 92.94 279 ARG B CA 1
ATOM 4637 C C . ARG B 1 279 ? -5.203 -21.359 4.02 1 92.94 279 ARG B C 1
ATOM 4639 O O . ARG B 1 279 ? -5.473 -20.188 4.309 1 92.94 279 ARG B O 1
ATOM 4646 N N . THR B 1 280 ? -6.098 -22.312 3.877 1 89.5 280 THR B N 1
ATOM 4647 C CA . THR B 1 280 ? -7.52 -22 3.98 1 89.5 280 THR B CA 1
ATOM 4648 C C . THR B 1 280 ? -7.973 -22.031 5.438 1 89.5 280 THR B C 1
ATOM 4650 O O . THR B 1 280 ? -7.219 -22.438 6.32 1 89.5 280 THR B O 1
ATOM 4653 N N . GLU B 1 281 ? -9.188 -21.578 5.633 1 87.06 281 GLU B N 1
ATOM 4654 C CA . GLU B 1 281 ? -9.789 -21.641 6.961 1 87.06 281 GLU B CA 1
ATOM 4655 C C . GLU B 1 281 ? -9.945 -23.078 7.434 1 87.06 281 GLU B C 1
ATOM 4657 O O . GLU B 1 281 ? -9.891 -23.359 8.633 1 87.06 281 GLU B O 1
ATOM 4662 N N . GLU B 1 282 ? -10.086 -24.016 6.527 1 86.62 282 GLU B N 1
ATOM 4663 C CA . GLU B 1 282 ? -10.25 -25.438 6.836 1 86.62 282 GLU B CA 1
ATOM 4664 C C . GLU B 1 282 ? -8.898 -26.141 6.953 1 86.62 282 GLU B C 1
ATOM 4666 O O . GLU B 1 282 ? -8.82 -27.359 6.965 1 86.62 282 GLU B O 1
ATOM 4671 N N . GLU B 1 283 ? -7.801 -25.359 6.867 1 88.38 283 GLU B N 1
ATOM 4672 C CA . GLU B 1 283 ? -6.434 -25.812 7.105 1 88.38 283 GLU B CA 1
ATOM 4673 C C . GLU B 1 283 ? -5.926 -26.656 5.945 1 88.38 283 GLU B C 1
ATOM 4675 O O . GLU B 1 283 ? -5.125 -27.578 6.141 1 88.38 283 GLU B O 1
ATOM 4680 N N . VAL B 1 284 ? -6.602 -26.438 4.805 1 91.62 284 VAL B N 1
ATOM 4681 C CA . VAL B 1 284 ? -6.059 -27.031 3.586 1 91.62 284 VAL B CA 1
ATOM 4682 C C . VAL B 1 284 ? -4.965 -26.141 3.012 1 91.62 284 VAL B C 1
ATOM 4684 O O . VAL B 1 284 ? -5.145 -24.922 2.91 1 91.62 284 VAL B O 1
ATOM 4687 N N . THR B 1 285 ? -3.814 -26.781 2.701 1 93.12 285 THR B N 1
ATOM 4688 C CA . THR B 1 285 ? -2.705 -26.016 2.129 1 93.12 285 THR B CA 1
ATOM 4689 C C . THR B 1 285 ? -2.701 -26.125 0.608 1 93.12 285 THR B C 1
ATOM 4691 O O . THR B 1 285 ? -2.891 -27.219 0.06 1 93.12 285 THR B O 1
ATOM 4694 N N . THR B 1 286 ? -2.654 -25.062 -0.062 1 93.44 286 THR B N 1
ATOM 4695 C CA . THR B 1 286 ? -2.496 -24.984 -1.51 1 93.44 286 THR B CA 1
ATOM 4696 C C . THR B 1 286 ? -1.491 -23.891 -1.884 1 93.44 286 THR B C 1
ATOM 4698 O O . THR B 1 286 ? -0.859 -23.297 -1.009 1 93.44 286 THR B O 1
ATOM 4701 N N . PHE B 1 287 ? -1.171 -23.734 -3.254 1 95.62 287 PHE B N 1
ATOM 4702 C CA . PHE B 1 287 ? -0.146 -22.75 -3.576 1 95.62 287 PHE B CA 1
ATOM 4703 C C . PHE B 1 287 ? -0.368 -22.172 -4.969 1 95.62 287 PHE B C 1
ATOM 4705 O O . PHE B 1 287 ? -1.103 -22.734 -5.773 1 95.62 287 PHE B O 1
ATOM 4712 N N . ILE B 1 288 ? 0.189 -21.031 -5.133 1 97.94 288 ILE B N 1
ATOM 4713 C CA . ILE B 1 288 ? 0.364 -20.406 -6.438 1 97.94 288 ILE B CA 1
ATOM 4714 C C . ILE B 1 288 ? 1.851 -20.312 -6.77 1 97.94 288 ILE B C 1
ATOM 4716 O O . ILE B 1 288 ? 2.672 -20.031 -5.898 1 97.94 288 ILE B O 1
ATOM 4720 N N . GLU B 1 289 ? 2.123 -20.562 -8.039 1 97.44 289 GLU B N 1
ATOM 4721 C CA . GLU B 1 289 ? 3.508 -20.469 -8.492 1 97.44 289 GLU B CA 1
ATOM 4722 C C . GLU B 1 289 ? 3.652 -19.406 -9.586 1 97.44 289 GLU B C 1
ATOM 4724 O O . GLU B 1 289 ? 2.803 -19.312 -10.477 1 97.44 289 GLU B O 1
ATOM 4729 N N . PHE B 1 290 ? 4.699 -18.672 -9.477 1 97.94 290 PHE B N 1
ATOM 4730 C CA . PHE B 1 290 ? 5.066 -17.672 -10.484 1 97.94 290 PHE B CA 1
ATOM 4731 C C . PHE B 1 290 ? 6.465 -17.953 -11.023 1 97.94 290 PHE B C 1
ATOM 4733 O O . PHE B 1 290 ? 7.441 -17.953 -10.273 1 97.94 290 PHE B O 1
ATOM 4740 N N . GLY B 1 291 ? 6.52 -18.203 -12.312 1 97.5 291 GLY B N 1
ATOM 4741 C CA . GLY B 1 291 ? 7.781 -18.359 -13.016 1 97.5 291 GLY B CA 1
ATOM 4742 C C . GLY B 1 291 ? 8.055 -17.234 -14 1 97.5 291 GLY B C 1
ATOM 4743 O O . GLY B 1 291 ? 7.152 -16.781 -14.703 1 97.5 291 GLY B O 1
ATOM 4744 N N . CYS B 1 292 ? 9.352 -16.859 -14.016 1 97.5 292 CYS B N 1
ATOM 4745 C CA . CYS B 1 292 ? 9.695 -15.719 -14.859 1 97.5 292 CYS B CA 1
ATOM 4746 C C . CYS B 1 292 ? 11.133 -15.828 -15.367 1 97.5 292 CYS B C 1
ATOM 4748 O O . CYS B 1 292 ? 12.031 -16.188 -14.609 1 97.5 292 CYS B O 1
ATOM 4750 N N . VAL B 1 293 ? 11.281 -15.508 -16.641 1 96.56 293 VAL B N 1
ATOM 4751 C CA . VAL B 1 293 ? 12.617 -15.531 -17.219 1 96.56 293 VAL B CA 1
ATOM 4752 C C . VAL B 1 293 ? 13.305 -14.188 -16.969 1 96.56 293 VAL B C 1
ATOM 4754 O O . VAL B 1 293 ? 12.641 -13.156 -16.875 1 96.56 293 VAL B O 1
ATOM 4757 N N . PRO B 1 294 ? 14.602 -14.164 -16.797 1 96.94 294 PRO B N 1
ATOM 4758 C CA . PRO B 1 294 ? 15.297 -12.898 -16.547 1 96.94 294 PRO B CA 1
ATOM 4759 C C . PRO B 1 294 ? 15.25 -11.961 -17.766 1 96.94 294 PRO B C 1
ATOM 4761 O O . PRO B 1 294 ? 15.117 -12.422 -18.891 1 96.94 294 PRO B O 1
ATOM 4764 N N . HIS B 1 295 ? 15.289 -10.688 -17.359 1 91 295 HIS B N 1
ATOM 4765 C CA . HIS B 1 295 ? 15.344 -9.633 -18.375 1 91 295 HIS B CA 1
ATOM 4766 C C . HIS B 1 295 ? 16.734 -9.539 -18.984 1 91 295 HIS B C 1
ATOM 4768 O O . HIS B 1 295 ? 17.734 -9.516 -18.266 1 91 295 HIS B O 1
ATOM 4774 N N . ILE B 1 296 ? 16.891 -9.719 -20.25 1 76.69 296 ILE B N 1
ATOM 4775 C CA . ILE B 1 296 ? 18.188 -9.594 -20.906 1 76.69 296 ILE B CA 1
ATOM 4776 C C . ILE B 1 296 ? 18.344 -8.18 -21.453 1 76.69 296 ILE B C 1
ATOM 4778 O O . ILE B 1 296 ? 17.516 -7.711 -22.25 1 76.69 296 ILE B O 1
ATOM 4782 N N . ASP B 1 297 ? 19.047 -7.289 -20.609 1 66.81 297 ASP B N 1
ATOM 4783 C CA . ASP B 1 297 ? 19.344 -5.965 -21.156 1 66.81 297 ASP B CA 1
ATOM 4784 C C . ASP B 1 297 ? 20.156 -6.074 -22.453 1 66.81 297 ASP B C 1
ATOM 4786 O O . ASP B 1 297 ? 21.188 -6.746 -22.5 1 66.81 297 ASP B O 1
ATOM 4790 N N . VAL B 1 298 ? 19.656 -6.211 -23.656 1 49.84 298 VAL B N 1
ATOM 4791 C CA . VAL B 1 298 ? 20.469 -6.094 -24.875 1 49.84 298 VAL B CA 1
ATOM 4792 C C . VAL B 1 298 ? 21.281 -4.809 -24.812 1 49.84 298 VAL B C 1
ATOM 4794 O O . VAL B 1 298 ? 20.719 -3.711 -24.734 1 49.84 298 VAL B O 1
ATOM 4797 N N . ASP B 1 299 ? 22.203 -4.688 -24.062 1 46.09 299 ASP B N 1
ATOM 4798 C CA . ASP B 1 299 ? 23.172 -3.633 -24.312 1 46.09 299 ASP B CA 1
ATOM 4799 C C . ASP B 1 299 ? 23.359 -3.398 -25.812 1 46.09 299 ASP B C 1
ATOM 4801 O O . ASP B 1 299 ? 23.672 -4.328 -26.562 1 46.09 299 ASP B O 1
ATOM 4805 N N . GLU B 1 300 ? 22.562 -2.674 -26.5 1 39.72 300 GLU B N 1
ATOM 4806 C CA . GLU B 1 300 ? 22.938 -2.197 -27.844 1 39.72 300 GLU B CA 1
ATOM 4807 C C . GLU B 1 300 ? 24.391 -1.739 -27.875 1 39.72 300 GLU B C 1
ATOM 4809 O O . GLU B 1 300 ? 24.672 -0.547 -27.75 1 39.72 300 GLU B O 1
ATOM 4814 N N . HIS B 1 301 ? 25.344 -2.145 -27.141 1 35.69 301 HIS B N 1
ATOM 4815 C CA . HIS B 1 301 ? 26.625 -1.71 -27.688 1 35.69 301 HIS B CA 1
ATOM 4816 C C . HIS B 1 301 ? 26.906 -2.363 -29.031 1 35.69 301 HIS B C 1
ATOM 4818 O O . HIS B 1 301 ? 28 -2.211 -29.594 1 35.69 301 HIS B O 1
ATOM 4824 N N . GLU B 1 302 ? 26 -2.795 -29.953 1 29.66 302 GLU B N 1
ATOM 4825 C CA . GLU B 1 302 ? 26.672 -2.684 -31.25 1 29.66 302 GLU B CA 1
ATOM 4826 C C . GLU B 1 302 ? 26.797 -1.225 -31.688 1 29.66 302 GLU B C 1
ATOM 4828 O O . GLU B 1 302 ? 25.906 -0.417 -31.438 1 29.66 302 GLU B O 1
#

pLDDT: mean 85.24, std 21.48, range [18.48, 98.75]

Organism: Ramazzottius varieornatus (NCBI:txid947166)

InterPro domains:
  IPR003011 Cell cycle checkpoint protein, Rad1 [PR01246] (63-76)
  IPR003011 Cell cycle checkpoint protein, Rad1 [PR01246] (102-118)
  IPR003011 Cell cycle checkpoint protein, Rad1 [PR01246] (224-237)
  IPR003011 Cell cycle checkpoint protein, Rad1 [PR01246] (244-262)
  IPR003011 Cell cycle checkpoint protein, Rad1 [PR01246] (275-288)
  IPR003021 Rad1/Rec1/Rad17 [PF02144] (42-278)
  IPR003021 Rad1/Rec1/Rad17 [PR01245] (41-58)
  IPR003021 Rad1/Rec1/Rad17 [PR01245] (66-83)
  IPR003021 Rad1/Rec1/Rad17 [PR01245] (83-99)
  IPR003021 Rad1/Rec1/Rad17 [PR01245] (128-145)
  IPR003021 Rad1/Rec1/Rad17 [PR01245] (147-167)
  IPR003021 Rad1/Rec1/Rad17 [PR01245] (244-261)
  IPR003021 Rad1/Rec1/Rad17 [PR01245] (261-278)
  IPR003021 Rad1/Rec1/Rad17 [PR01245] (282-297)
  IPR003021 Rad1/Rec1/Rad17 [PTHR10870] (36-299)
  IPR046938 DNA clamp superfamily [SSF55979] (176-288)

Solvent-accessible surface area (backbone atoms only — not comparable to full-atom values): 32466 Å² total; per-residue (Å²): 136,94,79,80,77,78,76,76,80,79,77,81,78,75,78,78,75,78,80,71,85,62,62,68,65,55,58,65,61,60,76,49,69,71,36,37,30,38,37,27,29,44,43,75,45,39,56,50,51,50,52,54,54,56,27,67,59,50,99,52,64,21,39,38,41,36,35,78,66,25,35,35,42,34,36,68,43,80,91,45,37,32,38,36,41,44,44,46,41,83,61,30,84,38,72,44,46,72,69,52,59,48,72,29,26,34,50,48,57,59,54,45,58,69,55,56,79,57,67,79,57,75,99,57,68,36,36,39,37,38,38,27,58,45,92,94,42,43,42,32,40,38,36,39,43,85,89,42,76,47,80,44,75,40,68,53,37,82,66,71,87,82,74,70,76,81,72,46,75,91,41,50,53,35,40,35,30,29,39,15,67,57,51,44,46,45,50,56,28,29,56,65,59,78,42,69,37,35,35,44,36,38,28,74,46,90,60,25,33,36,43,32,23,57,40,86,46,27,37,20,35,31,33,37,31,70,82,13,93,49,40,77,41,75,43,32,85,53,76,45,75,48,35,28,42,32,77,62,57,56,58,46,48,50,41,36,70,68,23,56,33,32,37,41,34,32,22,78,82,41,33,34,39,36,37,26,33,29,70,47,95,86,68,48,74,36,39,36,36,40,31,34,48,48,50,76,79,73,69,73,75,118,134,88,74,81,85,77,74,75,76,78,76,80,77,74,75,79,75,74,81,68,86,60,63,71,66,53,58,64,58,59,76,48,69,70,36,38,30,40,37,27,28,44,43,75,44,39,55,48,50,50,51,54,52,56,26,67,60,50,97,50,62,21,40,39,41,36,36,78,66,24,38,34,42,33,37,66,45,79,92,45,38,32,39,36,41,43,44,45,39,84,58,31,85,37,73,42,47,73,67,53,58,48,72,30,25,33,49,48,57,58,54,45,57,68,55,56,79,57,70,76,59,80,92,57,70,34,36,39,37,39,40,27,59,44,92,95,42,42,41,33,40,37,35,39,42,84,87,42,77,48,82,44,76,41,69,53,37,82,66,70,88,81,74,70,77,82,72,48,75,92,41,52,54,35,41,36,31,29,38,15,68,57,52,45,45,45,49,56,26,29,58,65,60,79,43,70,37,34,35,44,34,37,28,75,47,87,60,25,33,35,42,34,22,59,42,84,46,27,37,20,36,31,33,37,28,70,82,13,93,47,40,77,41,76,44,31,86,53,77,46,75,48,34,28,40,33,77,61,57,58,56,47,48,51,41,36,70,66,22,55,33,32,37,43,33,32,22,76,83,43,33,35,39,36,38,26,33,28,71,46,95,86,70,49,72,36,40,37,37,40,31,35,48,50,50,76,79,72,70,74,74,117

Radius of gyration: 34.14 Å; Cα contacts (8 Å, |Δi|>4): 1334; chains: 2; bounding box: 95×113×99 Å

Nearest PDB structures (foldseek):
  8gnn-assembly1_C  TM=9.607E-01  e=3.159E-27  Homo sapiens
  8wu8-assembly1_C  TM=9.591E-01  e=2.340E-26  Homo sapiens
  6j8y-assembly1_C  TM=9.551E-01  e=3.809E-26  Homo sapiens
  3g65-assembly1_B  TM=9.461E-01  e=8.577E-26  Homo sapiens
  3ggr-assembly1_C  TM=8.353E-01  e=1.604E-15  Homo sapiens

Secondary structure (DSSP, 8-state):
--------------------S-HHHHHHHHTTTT-SEEEEEEHHHHHHHHHHHHHT--SSEEEEEEETTEEEEEEEETTTEEEEEEEEGGG-SEEEETTS-EEEEEEHHHHHHHHHTTTTSSS--EEEEEEE-STTS-EEEEEEETTEEEEEEE-EE-----------GGGEEEEEEEEHHHHHHHHHHHSSS--SEEEEEE-SSTT-EEEEEE-SSEEEEEEE-TTSTTEEEEE--S-EEEEEEHHHHHTTHHHHHT-SEEEEEEETT--EEEEEEEE-TT--EEEEEEEEPPP-------/--------------------S-HHHHHHHHTTTT-SEEEEEEHHHHHHHHHHHHHT--SSEEEEEEETTEEEEEEEETTTEEEEEEEEGGG-SEEEETTS-EEEEEEHHHHHHHHHTTTTSTT--EEEEEEE-STT--EEEEEEETTEEEEEEE-EE-----------GGGEEEEEEEEHHHHHHHHHHHSSS--SEEEEEE-SSTT-EEEEEE-SSEEEEEEE-TTSTTEEEEE--S-EEEEEEHHHHHTTHHHHHT-SEEEEEEETT--EEEEEEEE-TT--EEEEEEEEPPP-------